Protein AF-0000000084683584 (afdb_homodimer)

Nearest PDB structures (foldseek):
  3mcw-assembly1_B  TM=9.291E-01  e=3.005E-17  Chromobacterium violaceum ATCC 12472
  8cib-assembly1_F  TM=8.765E-01  e=6.000E-17  Pseudomonas aeruginosa
  3oqp-assembly1_B  TM=8.857E-01  e=1.108E-14  Paraburkholderia xenovorans LB400
  3hb7-assembly4_H  TM=8.357E-01  e=2.471E-12  Alkaliphilus metalliredigens QYMF
  3hb7-assembly1_E  TM=8.193E-01  e=1.267E-11  Alkaliphilus metalliredigens QYMF

Foldseek 3Di:
DAEEEEAEAQWQLLVVDPLLVQKPDVVLQVQVQLVVVLCVVVVHAYEYEHEADDPPPGSRHVVVPGRGHDPSDDDDPPHHYWYDHALEPVPRTCVVVVCVVVVHQEYEYAYPALQTSRLVNLQVSQVVRHAYEYALQSHMYGWAADPPDDPPDDSVRLVVDPRTHGRVNSSVVSCVVCPPNRYPYHHSVRSVVVSVVVD/DAEEEEAEAQWQLLVVDPLLVQKPDVVLQVQVQLVVVLCVVVVHAYEYEHEADDPPPGSRHVVVPGRGHDPSDDDDPVHHYWYDHALEPVPRTCVVVVCVVRVHQEYEYAYPAQQTSRLVNLQVSQVVRHAYEYALSSHMYGWDADPPDDPPDDSVRLVVDPRTHGRVNSSVVSCV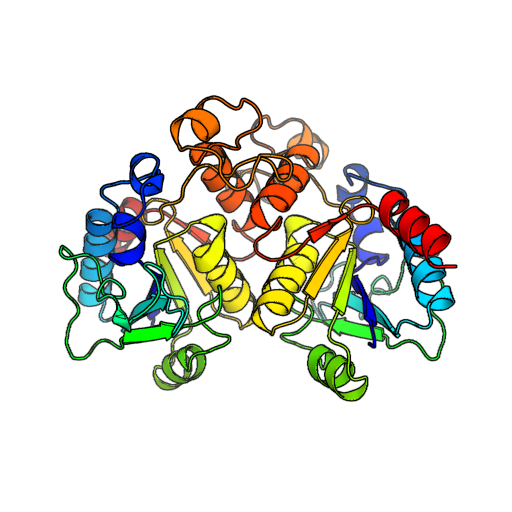VCPPNRYPYHHSVRSVVVSVVVD

pLDDT: mean 97.67, std 3.41, range [66.69, 99.0]

Organism: Streptomyces collinus (strain DSM 40733 / Tue 365) (NCBI:txid1214242)

Radius of gyration: 21.22 Å; Cα contacts (8 Å, |Δi|>4): 792; chains: 2; bounding box: 49×58×49 Å

Sequence (398 aa):
MTRALIVIDVQESFRARPLWETISDPKIADQVDRLVRLARRAGDLVVWVLHSEPGSGDVFDPALGHVRLMDELRRHDTEPLIHKTSHNAFTTTNLQQLLTEHGVRELTVCGIRTEQCVETTTRVASDLGYRVAFVVDATATNPIPHRDAPADQSVAELLADPRTLSAEEIIRRTEYALAGRFATITTVGQLEAAAELQAMTRALIVIDVQESFRARPLWETISDPKIADQVDRLVRLARRAGDLVVWVLHSEPGSGDVFDPALGHVRLMDELRRHDTEPLIHKTSHNAFTTTNLQQLLTEHGVRELTVCGIRTEQCVETTTRVASDLGYRVAFVVDATATNPIPHRDAPADQSVAELLADPRTLSAEEIIRRTEYALAGRFATITTVGQLEAAAELQA

Solvent-accessible surface area (backbone atoms only — not comparable to full-atom values): 21066 Å² total; per-residue (Å²): 135,40,37,31,40,40,41,31,36,57,31,35,29,56,68,74,37,82,63,42,82,54,38,68,40,89,58,39,60,58,42,42,47,53,50,49,52,53,34,55,74,72,68,32,46,50,38,39,37,38,56,41,38,78,86,65,80,46,54,36,7,54,91,71,70,26,56,41,66,32,85,86,56,81,82,56,90,88,40,54,75,46,65,22,70,41,57,30,59,51,83,58,44,62,48,60,58,54,37,56,76,62,55,44,50,36,37,38,40,29,22,37,32,40,72,47,28,38,39,44,29,43,45,51,40,28,57,74,66,33,48,34,36,35,27,62,73,25,31,27,34,50,55,44,65,40,85,83,52,68,91,80,59,47,69,69,53,44,75,66,37,87,67,36,42,48,32,67,58,47,53,52,50,43,49,58,65,28,41,86,71,34,21,45,74,45,35,63,67,57,52,52,53,53,52,57,68,72,96,136,41,37,30,39,40,40,30,36,58,32,35,29,56,68,72,38,82,63,42,81,54,38,67,40,90,59,40,59,58,42,43,48,54,49,49,52,54,34,54,74,71,67,33,48,52,36,40,37,38,57,40,38,80,86,64,81,46,54,37,7,53,90,72,70,25,56,41,67,32,85,86,55,80,81,54,90,87,40,54,74,45,66,22,70,40,58,29,59,52,83,58,43,62,46,60,59,55,38,56,77,61,56,44,50,36,37,36,41,30,22,37,32,42,73,48,28,37,39,43,29,43,46,52,40,27,56,74,66,35,48,34,37,36,28,61,73,26,31,27,34,51,57,44,62,40,86,86,50,68,92,79,58,47,69,68,53,45,73,65,37,86,66,36,44,48,32,67,58,49,52,54,50,44,49,59,66,29,41,87,72,35,23,45,72,47,35,63,68,58,53,54,53,53,51,57,68,74,98

Secondary structure (DSSP, 8-state):
-EEEEEEE--BHHHHTSGGGGG-S-TTHHHHHHHHHHHHHHHT-EEEEEEE--TT--STT-GGGT--SB-TT----TTS-EEEESSSSSSTTSSHHHHHHHTTEEEEEEEEE-IIIIIHHHHHHHHHTT-EEEEEEEEEE---B--TTS-TT--HHHHHH-TTPBPHHHHHHHHHHHHBTTTBEEE-HHHHHHHHHHH-/-EEEEEEE--BHHHHTSGGGGG-S-TTHHHHHHHHHHHHHHHT-EEEEEEE--TT--STT-GGGT--SB-TT----TTS-EEEESSSSSSTTSSHHHHHHHTTEEEEEEEEE-IIIIIHHHHHHHHHTT-EEEEEEEEEE---B--TTS-TT--HHHHHH-TTPBPHHHHHHHHHHHHBTTTBEEE-HHHHHHHHHHH-

InterPro domains:
  IPR000868 Isochorismatase-like domain [PF00857] (4-143)
  IPR036380 Isochorismatase-like superfamily [G3DSA:3.40.50.850] (1-198)
  IPR036380 Isochorismatase-like superfamily [SSF52499] (2-193)
  IPR050272 Isochorismatase-like hydrolase [PTHR43540] (2-195)

Structure (mmCIF, N/CA/C/O backbone):
data_AF-0000000084683584-model_v1
#
loop_
_entity.id
_entity.type
_entity.pdbx_description
1 polymer 'Isochorismatase hydrolase'
#
loop_
_atom_site.group_PDB
_atom_site.id
_atom_site.type_symbol
_atom_site.label_atom_id
_atom_site.label_alt_id
_atom_site.label_comp_id
_atom_site.label_asym_id
_atom_site.label_entity_id
_atom_site.label_seq_id
_atom_site.pdbx_PDB_ins_code
_atom_site.Cartn_x
_atom_site.Cartn_y
_atom_site.Cartn_z
_atom_site.occupancy
_atom_site.B_iso_or_equiv
_atom_site.auth_seq_id
_atom_site.auth_comp_id
_atom_site.auth_asym_id
_atom_site.auth_atom_id
_atom_site.pdbx_PDB_model_num
ATOM 1 N N . MET A 1 1 ? 18.875 19.516 -7.234 1 66.75 1 MET A N 1
ATOM 2 C CA . MET A 1 1 ? 17.75 18.594 -7.391 1 66.75 1 MET A CA 1
ATOM 3 C C . MET A 1 1 ? 16.531 19.078 -6.613 1 66.75 1 MET A C 1
ATOM 5 O O . MET A 1 1 ? 16.656 19.547 -5.48 1 66.75 1 MET A O 1
ATOM 9 N N . THR A 1 2 ? 15.312 19.156 -7.359 1 90.5 2 THR A N 1
ATOM 10 C CA . THR A 1 2 ? 14.133 19.734 -6.727 1 90.5 2 THR A CA 1
ATOM 11 C C . THR A 1 2 ? 13.367 18.688 -5.938 1 90.5 2 THR A C 1
ATOM 13 O O . THR A 1 2 ? 13.258 17.531 -6.379 1 90.5 2 THR A O 1
ATOM 16 N N . ARG A 1 3 ? 13.117 18.969 -4.707 1 97.5 3 ARG A N 1
ATOM 17 C CA . ARG A 1 3 ? 12.367 18.094 -3.803 1 97.5 3 ARG A CA 1
ATOM 18 C C . ARG A 1 3 ? 10.984 18.672 -3.512 1 97.5 3 ARG A C 1
ATOM 20 O O . ARG A 1 3 ? 10.719 19.844 -3.799 1 97.5 3 ARG A O 1
ATOM 27 N N . ALA A 1 4 ? 10.102 17.781 -3.098 1 98.81 4 ALA A N 1
ATOM 28 C CA . ALA A 1 4 ? 8.773 18.219 -2.674 1 98.81 4 ALA A CA 1
ATOM 29 C C . ALA A 1 4 ? 8.352 17.531 -1.376 1 98.81 4 ALA A C 1
ATOM 31 O O . ALA A 1 4 ? 8.672 16.359 -1.154 1 98.81 4 ALA A O 1
ATOM 32 N N . LEU A 1 5 ? 7.754 18.281 -0.531 1 98.88 5 LEU A N 1
ATOM 33 C CA . LEU A 1 5 ? 7.012 17.75 0.61 1 98.88 5 LEU A CA 1
ATOM 34 C C . LEU A 1 5 ? 5.539 17.562 0.262 1 98.88 5 LEU A C 1
ATOM 36 O O . LEU A 1 5 ? 4.879 18.516 -0.18 1 98.88 5 LEU A O 1
ATOM 40 N N . ILE A 1 6 ? 5.043 16.375 0.362 1 98.94 6 ILE A N 1
ATOM 41 C CA . ILE A 1 6 ? 3.625 16.094 0.175 1 98.94 6 ILE A CA 1
ATOM 42 C C . ILE A 1 6 ? 2.951 15.914 1.533 1 98.94 6 ILE A C 1
ATOM 44 O O . ILE A 1 6 ? 3.273 14.984 2.275 1 98.94 6 ILE A O 1
ATOM 48 N N . VAL A 1 7 ? 2.059 16.781 1.904 1 99 7 VAL A N 1
ATOM 49 C CA . VAL A 1 7 ? 1.269 16.719 3.129 1 99 7 VAL A CA 1
ATOM 50 C C . VAL A 1 7 ? -0.112 16.141 2.82 1 99 7 VAL A C 1
ATOM 52 O O . VAL A 1 7 ? -0.953 16.812 2.223 1 99 7 VAL A O 1
ATOM 55 N N . ILE A 1 8 ? -0.356 14.945 3.342 1 98.94 8 ILE A N 1
ATOM 56 C CA . ILE A 1 8 ? -1.527 14.195 2.906 1 98.94 8 ILE A CA 1
ATOM 57 C C . ILE A 1 8 ? -2.596 14.227 3.996 1 98.94 8 ILE A C 1
ATOM 59 O O . ILE A 1 8 ? -2.398 13.672 5.082 1 98.94 8 ILE A O 1
ATOM 63 N N . ASP A 1 9 ? -3.693 14.836 3.783 1 98.88 9 ASP A N 1
ATOM 64 C CA . ASP A 1 9 ? -4.984 14.688 4.449 1 98.88 9 ASP A CA 1
ATOM 65 C C . ASP A 1 9 ? -4.91 15.164 5.898 1 98.88 9 ASP A C 1
ATOM 67 O O . ASP A 1 9 ? -5.602 14.633 6.77 1 98.88 9 ASP A O 1
ATOM 71 N N . VAL A 1 10 ? -3.969 16.047 6.25 1 98.94 10 VAL A N 1
ATOM 72 C CA . VAL A 1 10 ? -4.012 16.641 7.586 1 98.94 10 VAL A CA 1
ATOM 73 C C . VAL A 1 10 ? -5.113 17.703 7.645 1 98.94 10 VAL A C 1
ATOM 75 O O . VAL A 1 10 ? -4.836 18.891 7.59 1 98.94 10 VAL A O 1
ATOM 78 N N . GLN A 1 11 ? -6.328 17.234 7.762 1 98.94 11 GLN A N 1
ATOM 79 C CA . GLN A 1 11 ? -7.504 18.062 7.531 1 98.94 11 GLN A CA 1
ATOM 80 C C . GLN A 1 11 ? -8.508 17.922 8.672 1 98.94 11 GLN A C 1
ATOM 82 O O . GLN A 1 11 ? -8.477 16.938 9.414 1 98.94 11 GLN A O 1
ATOM 87 N N . GLU A 1 12 ? -9.469 18.781 8.75 1 98.88 12 GLU A N 1
ATOM 88 C CA . GLU A 1 12 ? -10.422 18.891 9.852 1 98.88 12 GLU A CA 1
ATOM 89 C C . GLU A 1 12 ? -11.445 17.766 9.805 1 98.88 12 GLU A C 1
ATOM 91 O O . GLU A 1 12 ? -12.055 17.422 10.82 1 98.88 12 GLU A O 1
ATOM 96 N N . SER A 1 13 ? -11.68 17.109 8.633 1 98.88 13 SER A N 1
ATOM 97 C CA . SER A 1 13 ? -12.609 16 8.5 1 98.88 13 SER A CA 1
ATOM 98 C C . SER A 1 13 ? -12.328 14.914 9.539 1 98.88 13 SER A C 1
ATOM 100 O O . SER A 1 13 ? -13.258 14.383 10.148 1 98.88 13 SER A O 1
ATOM 102 N N . PHE A 1 14 ? -11.039 14.602 9.766 1 98.69 14 PHE A N 1
ATOM 103 C CA . PHE A 1 14 ? -10.664 13.547 10.711 1 98.69 14 PHE A CA 1
ATOM 104 C C . PHE A 1 14 ? -11 13.961 12.141 1 98.69 14 PHE A C 1
ATOM 106 O O . PHE A 1 14 ? -11.523 13.156 12.914 1 98.69 14 PHE A O 1
ATOM 113 N N . ARG A 1 15 ? -10.734 15.219 12.492 1 98.12 15 ARG A N 1
ATOM 114 C CA . ARG A 1 15 ? -10.977 15.711 13.844 1 98.12 15 ARG A CA 1
ATOM 115 C C . ARG A 1 15 ? -12.469 15.734 14.156 1 98.12 15 ARG A C 1
ATOM 117 O O . ARG A 1 15 ? -12.859 15.633 15.32 1 98.12 15 ARG A O 1
ATOM 124 N N . ALA A 1 16 ? -13.25 15.812 13.133 1 98.25 16 ALA A N 1
ATOM 125 C CA . ALA A 1 16 ? -14.703 15.898 13.312 1 98.25 16 ALA A CA 1
ATOM 126 C C . ALA A 1 16 ? -15.297 14.531 13.648 1 98.25 16 ALA A C 1
ATOM 128 O O . ALA A 1 16 ? -16.469 14.43 14.023 1 98.25 16 ALA A O 1
ATOM 129 N N . ARG A 1 17 ? -14.523 13.453 13.562 1 97.25 17 ARG A N 1
ATOM 130 C CA . ARG A 1 17 ? -15.016 12.102 13.812 1 97.25 17 ARG A CA 1
ATOM 131 C C . ARG A 1 17 ? -14.766 11.688 15.258 1 97.25 17 ARG A C 1
ATOM 133 O O . ARG A 1 17 ? -13.719 12 15.828 1 97.25 17 ARG A O 1
ATOM 140 N N . PRO A 1 18 ? -15.688 10.875 15.812 1 96.88 18 PRO A N 1
ATOM 141 C CA . PRO A 1 18 ? -15.461 10.344 17.156 1 96.88 18 PRO A CA 1
ATOM 142 C C . PRO A 1 18 ? -14.172 9.531 17.266 1 96.88 18 PRO A C 1
ATOM 144 O O . PRO A 1 18 ? -13.523 9.539 18.312 1 96.88 18 PRO A O 1
ATOM 147 N N . LEU A 1 19 ? -13.797 8.953 16.203 1 97.62 19 LEU A N 1
ATOM 148 C CA . LEU A 1 19 ? -12.625 8.086 16.188 1 97.62 19 LEU A CA 1
ATOM 149 C C . LEU A 1 19 ? -11.359 8.883 16.5 1 97.62 19 LEU A C 1
ATOM 151 O O . LEU A 1 19 ? -10.328 8.297 16.844 1 97.62 19 LEU A O 1
ATOM 155 N N . TRP A 1 20 ? -11.359 10.195 16.359 1 98.38 20 TRP A N 1
ATOM 156 C CA . TRP A 1 20 ? -10.195 11.055 16.562 1 98.38 20 TRP A CA 1
ATOM 157 C C . TRP A 1 20 ? -9.633 10.875 17.969 1 98.38 20 TRP A C 1
ATOM 159 O O . TRP A 1 20 ? -8.422 10.992 18.172 1 98.38 20 TRP A O 1
ATOM 169 N N . GLU A 1 21 ? -10.453 10.516 18.875 1 98 21 GLU A N 1
ATOM 170 C CA . GLU A 1 21 ? -10 10.352 20.25 1 98 21 GLU A CA 1
ATOM 171 C C . GLU A 1 21 ? -8.953 9.242 20.359 1 98 21 GLU A C 1
ATOM 173 O O . GLU A 1 21 ? -8.203 9.18 21.328 1 98 21 GLU A O 1
ATOM 178 N N . THR A 1 22 ? -8.883 8.383 19.344 1 98.56 22 THR A N 1
ATOM 179 C CA . THR A 1 22 ? -7.973 7.246 19.375 1 98.56 22 THR A CA 1
ATOM 180 C C . THR A 1 22 ? -6.762 7.492 18.484 1 98.56 22 THR A C 1
ATOM 182 O O . THR A 1 22 ? -5.934 6.598 18.281 1 98.56 22 THR A O 1
ATOM 185 N N . ILE A 1 23 ? -6.641 8.703 17.922 1 98.81 23 ILE A N 1
ATOM 186 C CA . ILE A 1 23 ? -5.59 8.992 16.953 1 98.81 23 ILE A CA 1
ATOM 187 C C . ILE A 1 23 ? -4.223 8.812 17.609 1 98.81 23 ILE A C 1
ATOM 189 O O . ILE A 1 23 ? -4.027 9.188 18.766 1 98.81 23 ILE A O 1
ATOM 193 N N . SER A 1 24 ? -3.299 8.258 16.875 1 98.88 24 SER A N 1
ATOM 194 C CA . SER A 1 24 ? -1.986 7.906 17.422 1 98.88 24 SER A CA 1
ATOM 195 C C . SER A 1 24 ? -1.197 9.156 17.797 1 98.88 24 SER A C 1
ATOM 197 O O . SER A 1 24 ? -0.309 9.094 18.656 1 98.88 24 SER A O 1
ATOM 199 N N . ASP A 1 25 ? -1.455 10.297 17.094 1 98.69 25 ASP A N 1
ATOM 200 C CA . ASP A 1 25 ? -0.761 11.555 17.359 1 98.69 25 ASP A CA 1
ATOM 201 C C . ASP A 1 25 ? -1.71 12.742 17.234 1 98.69 25 ASP A C 1
ATOM 203 O O . ASP A 1 25 ? -1.833 13.336 16.156 1 98.69 25 ASP A O 1
ATOM 207 N N . PRO A 1 26 ? -2.309 13.156 18.359 1 98.19 26 PRO A N 1
ATOM 208 C CA . PRO A 1 26 ? -3.225 14.305 18.312 1 98.19 26 PRO A CA 1
ATOM 209 C C . PRO A 1 26 ? -2.525 15.609 17.938 1 98.19 26 PRO A C 1
ATOM 211 O O . PRO A 1 26 ? -3.188 16.594 17.594 1 98.19 26 PRO A O 1
ATOM 214 N N . LYS A 1 27 ? -1.194 15.648 17.984 1 98.06 27 LYS A N 1
ATOM 215 C CA . LYS A 1 27 ? -0.432 16.844 17.641 1 98.06 27 LYS A CA 1
ATOM 216 C C . LYS A 1 27 ? 0.201 16.719 16.266 1 98.06 27 LYS A C 1
ATOM 218 O O . LYS A 1 27 ? 1.261 17.297 16 1 98.06 27 LYS A O 1
ATOM 223 N N . ILE A 1 28 ? -0.382 15.977 15.43 1 98.81 28 ILE A N 1
ATOM 224 C CA . ILE A 1 28 ? 0.138 15.719 14.086 1 98.81 28 ILE A CA 1
ATOM 225 C C . ILE A 1 28 ? 0.361 17.047 13.359 1 98.81 28 ILE A C 1
ATOM 227 O O . ILE A 1 28 ? 1.314 17.188 12.586 1 98.81 28 ILE A O 1
ATOM 231 N N . ALA A 1 29 ? -0.477 18.047 13.547 1 98.81 29 ALA A N 1
ATOM 232 C CA . ALA A 1 29 ? -0.339 19.344 12.883 1 98.81 29 ALA A CA 1
ATOM 233 C C . ALA A 1 29 ? 0.98 20.016 13.258 1 98.81 29 ALA A C 1
ATOM 235 O O . ALA A 1 29 ? 1.601 20.688 12.43 1 98.81 29 ALA A O 1
ATOM 236 N N . ASP A 1 30 ? 1.409 19.797 14.508 1 98.62 30 ASP A N 1
ATOM 23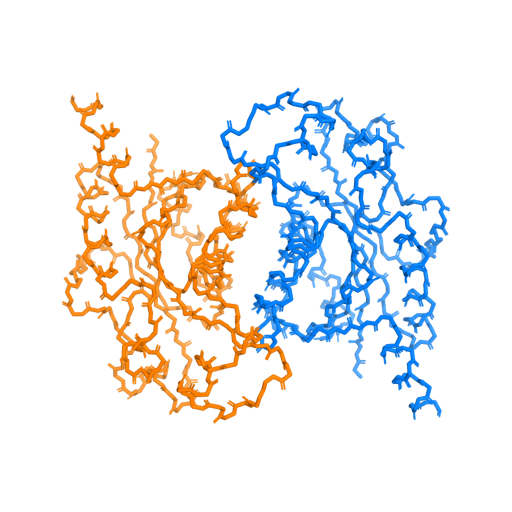7 C CA . ASP A 1 30 ? 2.678 20.375 14.953 1 98.62 30 ASP A CA 1
ATOM 238 C C . ASP A 1 30 ? 3.854 19.75 14.203 1 98.62 30 ASP A C 1
ATOM 240 O O . ASP A 1 30 ? 4.77 20.453 13.773 1 98.62 30 ASP A O 1
ATOM 244 N N . GLN A 1 31 ? 3.842 18.453 14.102 1 98.75 31 GLN A N 1
ATOM 245 C CA . GLN A 1 31 ? 4.898 17.75 13.383 1 98.75 31 GLN A CA 1
ATOM 246 C C . GLN A 1 31 ? 4.941 18.172 11.922 1 98.75 31 GLN A C 1
ATOM 248 O O . GLN A 1 31 ? 6.02 18.422 11.367 1 98.75 31 GLN A O 1
ATOM 253 N N . VAL A 1 32 ? 3.787 18.281 11.336 1 98.88 32 VAL A N 1
ATOM 254 C CA . VAL A 1 32 ? 3.691 18.688 9.93 1 98.88 32 VAL A CA 1
ATOM 255 C C . VAL A 1 32 ? 4.203 20.109 9.758 1 98.88 32 VAL A C 1
ATOM 257 O O . VAL A 1 32 ? 4.918 20.406 8.805 1 98.88 32 VAL A O 1
ATOM 260 N N . ASP A 1 33 ? 3.816 20.953 10.688 1 98.75 33 ASP A N 1
ATOM 261 C CA . ASP A 1 33 ? 4.273 22.328 10.617 1 98.75 33 ASP A CA 1
ATOM 262 C C . ASP A 1 33 ? 5.797 22.406 10.656 1 98.75 33 ASP A C 1
ATOM 264 O O . ASP A 1 33 ? 6.398 23.219 9.945 1 98.75 33 ASP A O 1
ATOM 268 N N . ARG A 1 34 ? 6.441 21.609 11.5 1 98.62 34 ARG A N 1
ATOM 269 C CA . ARG A 1 34 ? 7.898 21.547 11.562 1 98.62 34 ARG A CA 1
ATOM 270 C C . ARG A 1 34 ? 8.484 21.125 10.219 1 98.62 34 ARG A C 1
ATOM 272 O O . ARG A 1 34 ? 9.469 21.703 9.75 1 98.62 34 ARG A O 1
ATOM 279 N N . LEU A 1 35 ? 7.895 20.156 9.547 1 98.69 35 LEU A N 1
ATOM 280 C CA . LEU A 1 35 ? 8.352 19.672 8.242 1 98.69 35 LEU A CA 1
ATOM 281 C C . LEU A 1 35 ? 8.188 20.75 7.18 1 98.69 35 LEU A C 1
ATOM 283 O O . LEU A 1 35 ? 9.055 20.922 6.32 1 98.69 35 LEU A O 1
ATOM 287 N N . VAL A 1 36 ? 7.047 21.422 7.254 1 98.69 36 VAL A N 1
ATOM 288 C CA . VAL A 1 36 ? 6.75 22.469 6.285 1 98.69 36 VAL A CA 1
ATOM 289 C C . VAL A 1 36 ? 7.785 23.594 6.398 1 98.69 36 VAL A C 1
ATOM 291 O O . VAL A 1 36 ? 8.297 24.078 5.391 1 98.69 36 VAL A O 1
ATOM 294 N N . ARG A 1 37 ? 8.086 23.969 7.621 1 98.19 37 ARG A N 1
ATOM 295 C CA . ARG A 1 37 ? 9.109 25 7.832 1 98.19 37 ARG A CA 1
ATOM 296 C C . ARG A 1 37 ? 10.453 24.547 7.258 1 98.19 37 ARG A C 1
ATOM 298 O O . ARG A 1 37 ? 11.141 25.344 6.609 1 98.19 37 ARG A O 1
ATOM 305 N N . LEU A 1 38 ? 10.805 23.328 7.527 1 98 38 LEU A N 1
ATOM 306 C CA . LEU A 1 38 ? 12.047 22.781 7.012 1 98 38 LEU A CA 1
ATOM 307 C C . LEU A 1 38 ? 12.062 22.797 5.484 1 98 38 LEU A C 1
ATOM 309 O O . LEU A 1 38 ? 13.062 23.188 4.875 1 98 38 LEU A O 1
ATOM 313 N N . ALA A 1 39 ? 11 22.375 4.84 1 98.06 39 ALA A N 1
ATOM 314 C CA . ALA A 1 39 ? 10.891 22.344 3.385 1 98.06 39 ALA A CA 1
ATOM 315 C C . ALA A 1 39 ? 11 23.734 2.785 1 98.06 39 ALA A C 1
ATOM 317 O O . ALA A 1 39 ? 11.711 23.938 1.801 1 98.06 39 ALA A O 1
ATOM 318 N N . ARG A 1 40 ? 10.312 24.656 3.361 1 97.56 40 ARG A N 1
ATOM 319 C CA . ARG A 1 40 ? 10.328 26.047 2.877 1 97.56 40 ARG A CA 1
ATOM 320 C C . ARG A 1 40 ? 11.719 26.641 2.98 1 97.56 40 ARG A C 1
ATOM 322 O O . ARG A 1 40 ? 12.18 27.328 2.061 1 97.56 40 ARG A O 1
ATOM 329 N N . ARG A 1 41 ? 12.375 26.344 4.082 1 96.38 41 ARG A N 1
ATOM 330 C CA . ARG A 1 41 ? 13.742 26.844 4.262 1 96.38 41 ARG A CA 1
ATOM 331 C C . ARG A 1 41 ? 14.664 26.297 3.178 1 96.38 41 ARG A C 1
ATOM 333 O O . ARG A 1 41 ? 15.586 26.984 2.732 1 96.38 41 ARG A O 1
ATOM 340 N N . ALA A 1 42 ? 14.406 25.125 2.738 1 96.44 42 ALA A N 1
ATOM 341 C CA . ALA A 1 42 ? 15.25 24.453 1.742 1 96.44 42 ALA A CA 1
ATOM 342 C C . ALA A 1 42 ? 14.828 24.844 0.327 1 96.44 42 ALA A C 1
ATOM 344 O O . ALA A 1 42 ? 15.484 24.469 -0.646 1 96.44 42 ALA A O 1
ATOM 345 N N . GLY A 1 43 ? 13.719 25.547 0.191 1 96 43 GLY A N 1
ATOM 346 C CA . GLY A 1 43 ? 13.219 25.922 -1.123 1 96 43 GLY A CA 1
ATOM 347 C C . GLY A 1 43 ? 12.477 24.797 -1.82 1 96 43 GLY A C 1
ATOM 348 O O . GLY A 1 43 ? 12.312 24.812 -3.041 1 96 43 GLY A O 1
ATOM 349 N N . ASP A 1 44 ? 12.125 23.781 -1.067 1 97.62 44 ASP A N 1
ATOM 350 C CA . ASP A 1 44 ? 11.391 22.641 -1.62 1 97.62 44 ASP A CA 1
ATOM 351 C C . ASP A 1 44 ? 9.945 23.031 -1.938 1 97.62 44 ASP A C 1
ATOM 353 O O . ASP A 1 44 ? 9.383 23.922 -1.305 1 97.62 44 ASP A O 1
ATOM 357 N N . LEU A 1 45 ? 9.375 22.391 -2.926 1 98.25 45 LEU A N 1
ATOM 358 C CA . LEU A 1 45 ? 7.945 22.516 -3.199 1 98.25 45 LEU A CA 1
ATOM 359 C C . LEU A 1 45 ? 7.121 21.859 -2.088 1 98.25 45 LEU A C 1
ATOM 361 O O . LEU A 1 45 ? 7.426 20.75 -1.647 1 98.25 45 LEU A O 1
ATOM 365 N N . VAL A 1 46 ? 6.148 22.578 -1.562 1 98.75 46 VAL A N 1
ATOM 366 C CA . VAL A 1 46 ? 5.199 22.031 -0.603 1 98.75 46 VAL A CA 1
ATOM 367 C C . VAL A 1 46 ? 3.844 21.828 -1.274 1 98.75 46 VAL A C 1
ATOM 369 O O . VAL A 1 46 ? 3.246 22.781 -1.779 1 98.75 46 VAL A O 1
ATOM 372 N N . VAL A 1 47 ? 3.35 20.594 -1.331 1 98.94 47 VAL A N 1
ATOM 373 C CA . VAL A 1 47 ? 2.051 20.266 -1.908 1 98.94 47 VAL A CA 1
ATOM 374 C C . VAL A 1 47 ? 1.111 19.766 -0.814 1 98.94 47 VAL A C 1
ATOM 376 O O . VAL A 1 47 ? 1.443 18.828 -0.081 1 98.94 47 VAL A O 1
ATOM 379 N N . TRP A 1 48 ? -0.004 20.422 -0.744 1 98.94 48 TRP A N 1
ATOM 380 C CA . TRP A 1 48 ? -1.044 20.031 0.203 1 98.94 48 TRP A CA 1
ATOM 381 C C . TRP A 1 48 ? -2.113 19.172 -0.48 1 98.94 48 TRP A C 1
ATOM 383 O O . TRP A 1 48 ? -2.598 19.531 -1.559 1 98.94 48 TRP A O 1
ATOM 393 N N . VAL A 1 49 ? -2.451 18.047 0.123 1 98.94 49 VAL A N 1
ATOM 394 C CA . VAL A 1 49 ? -3.471 17.156 -0.422 1 98.94 49 VAL A CA 1
ATOM 395 C C . VAL A 1 49 ? -4.617 17.016 0.577 1 98.94 49 VAL A C 1
ATOM 397 O O . VAL A 1 49 ? -4.387 16.797 1.77 1 98.94 49 VAL A O 1
ATOM 400 N N . LEU A 1 50 ? -5.816 17.156 0.126 1 98.94 50 LEU A N 1
ATOM 401 C CA . LEU A 1 50 ? -7.012 16.891 0.917 1 98.94 50 LEU A CA 1
ATOM 402 C C . LEU A 1 50 ? -7.852 15.781 0.282 1 98.94 50 LEU A C 1
ATOM 404 O O . LEU A 1 50 ? -7.973 15.711 -0.943 1 98.94 50 LEU A O 1
ATOM 408 N N . HIS A 1 51 ? -8.367 14.891 1.103 1 98.94 51 HIS A N 1
ATOM 409 C CA . HIS A 1 51 ? -9.344 13.898 0.674 1 98.94 51 HIS A CA 1
ATOM 410 C C . HIS A 1 51 ? -10.75 14.477 0.643 1 98.94 51 HIS A C 1
ATOM 412 O O . HIS A 1 51 ? -11.164 15.164 1.581 1 98.94 51 HIS A O 1
ATOM 418 N N . SER A 1 52 ? -11.453 14.266 -0.404 1 98.88 52 SER A N 1
ATOM 419 C CA . SER A 1 52 ? -12.805 14.773 -0.581 1 98.88 52 SER A CA 1
ATOM 420 C C . SER A 1 52 ? -13.742 13.703 -1.124 1 98.88 52 SER A C 1
ATOM 422 O O . SER A 1 52 ? -13.359 12.93 -2.006 1 98.88 52 SER A O 1
ATOM 424 N N . GLU A 1 53 ? -14.914 13.562 -0.548 1 98.56 53 GLU A N 1
ATOM 425 C CA . GLU A 1 53 ? -15.977 12.68 -1.02 1 98.56 53 GLU A CA 1
ATOM 426 C C . GLU A 1 53 ? -17.25 13.453 -1.311 1 98.56 53 GLU A C 1
ATOM 428 O O . GLU A 1 53 ? -18.219 13.383 -0.544 1 98.56 53 GLU A O 1
ATOM 433 N N . PRO A 1 54 ? -17.312 14.102 -2.449 1 98.38 54 PRO A N 1
ATOM 434 C CA . PRO A 1 54 ? -18.484 14.922 -2.764 1 98.38 54 PRO A CA 1
ATOM 435 C C . PRO A 1 54 ? -19.781 14.125 -2.779 1 98.38 54 PRO A C 1
ATOM 437 O O . PRO A 1 54 ? -19.844 13.039 -3.355 1 98.38 54 PRO A O 1
ATOM 440 N N . GLY A 1 55 ? -20.828 14.617 -2.109 1 98.38 55 GLY A N 1
ATOM 441 C CA . GLY A 1 55 ? -22.156 14.016 -2.125 1 98.38 55 GLY A CA 1
ATOM 442 C C . GLY A 1 55 ? -22.328 12.906 -1.107 1 98.38 55 GLY A C 1
ATOM 443 O O . GLY A 1 55 ? -23.391 12.297 -1.006 1 98.38 55 GLY A O 1
ATOM 444 N N . SER A 1 56 ? -21.297 12.688 -0.302 1 97.94 56 SER A N 1
ATOM 445 C CA . SER A 1 56 ? -21.344 11.555 0.62 1 97.94 56 SER A CA 1
ATOM 446 C C . SER A 1 56 ? -22.203 11.867 1.837 1 97.94 56 SER A C 1
ATOM 448 O O . SER A 1 56 ? -22.703 10.961 2.5 1 97.94 56 SER A O 1
ATOM 450 N N . GLY A 1 57 ? -22.344 13.125 2.154 1 98.19 57 GLY A N 1
ATOM 451 C CA . GLY A 1 57 ? -23.109 13.531 3.326 1 98.19 57 GLY A CA 1
ATOM 452 C C . GLY A 1 57 ? -22.359 13.312 4.629 1 98.19 57 GLY A C 1
ATOM 453 O O . GLY A 1 57 ? -22.922 13.477 5.711 1 98.19 57 GLY A O 1
ATOM 454 N N . ASP A 1 58 ? -21.125 12.914 4.551 1 97.81 58 ASP A N 1
ATOM 455 C CA . ASP A 1 58 ? -20.328 12.734 5.762 1 97.81 58 ASP A CA 1
ATOM 456 C C . ASP A 1 58 ? -19.266 13.82 5.883 1 97.81 58 ASP A C 1
ATOM 458 O O . ASP A 1 58 ? -19.297 14.82 5.164 1 97.81 58 ASP A O 1
ATOM 462 N N . VAL A 1 59 ? -18.344 13.719 6.824 1 98.44 59 VAL A N 1
ATOM 463 C CA . VAL A 1 59 ? -17.391 14.773 7.195 1 98.44 59 VAL A CA 1
ATOM 464 C C . VAL A 1 59 ? -16.359 14.953 6.094 1 98.44 59 VAL A C 1
ATOM 466 O O . VAL A 1 59 ? -15.562 15.891 6.129 1 98.44 59 VAL A O 1
ATOM 469 N N . PHE A 1 60 ? -16.328 14.094 5.086 1 98.69 60 PHE A N 1
ATOM 470 C CA . PHE A 1 60 ? -15.438 14.258 3.947 1 98.69 60 PHE A CA 1
ATOM 471 C C . PHE A 1 60 ? -16.172 14.875 2.764 1 98.69 60 PHE A C 1
ATOM 473 O O . PHE A 1 60 ? -15.594 15.016 1.681 1 98.69 60 PHE A O 1
ATOM 480 N N . ASP A 1 61 ? -17.422 15.172 2.895 1 98.81 61 ASP A N 1
ATOM 481 C CA . ASP A 1 61 ? -18.172 15.969 1.935 1 98.81 61 ASP A CA 1
ATOM 482 C C . ASP A 1 61 ? -17.828 17.453 2.051 1 98.81 61 ASP A C 1
ATOM 484 O O . ASP A 1 61 ? -18.031 18.062 3.102 1 98.81 61 ASP A O 1
ATOM 488 N N . PRO A 1 62 ? -17.312 17.969 0.969 1 98.44 62 PRO A N 1
ATOM 489 C CA . PRO A 1 62 ? -16.922 19.375 1.043 1 98.44 62 PRO A CA 1
ATOM 490 C C . PRO A 1 62 ? -18.094 20.297 1.385 1 98.44 62 PRO A C 1
ATOM 492 O O . PRO A 1 62 ? -17.891 21.375 1.956 1 98.44 62 PRO A O 1
ATOM 495 N N . ALA A 1 63 ? -19.234 19.906 1.11 1 98.25 63 ALA A N 1
ATOM 496 C CA . ALA A 1 63 ? -20.422 20.703 1.371 1 98.25 63 ALA A CA 1
ATOM 497 C C . ALA A 1 63 ? -20.594 20.953 2.867 1 98.25 63 ALA A C 1
ATOM 499 O O . ALA A 1 63 ? -21.266 21.922 3.268 1 98.25 63 ALA A O 1
ATOM 500 N N . LEU A 1 64 ? -19.969 20.141 3.729 1 98.25 64 LEU A N 1
ATOM 501 C CA . LEU A 1 64 ? -20.188 20.219 5.168 1 98.25 64 LEU A CA 1
ATOM 502 C C . LEU A 1 64 ? -19.109 21.062 5.828 1 98.25 64 LEU A C 1
ATOM 504 O O . LEU A 1 64 ? -19.172 21.344 7.031 1 98.25 64 LEU A O 1
ATOM 508 N N . GLY A 1 65 ? -18.078 21.438 5.133 1 98.19 65 GLY A N 1
ATOM 509 C CA . GLY A 1 65 ? -17.188 22.484 5.586 1 98.19 65 GLY A CA 1
ATOM 510 C C . GLY A 1 65 ? -15.969 21.953 6.328 1 98.19 65 GLY A C 1
ATOM 511 O O . GLY A 1 65 ? -15.148 22.734 6.82 1 98.19 65 GLY A O 1
ATOM 512 N N . HIS A 1 66 ? -15.789 20.594 6.375 1 98.69 66 HIS A N 1
ATOM 513 C CA . HIS A 1 66 ? -14.688 20.016 7.133 1 98.69 66 HIS A CA 1
ATOM 514 C C . HIS A 1 66 ? -13.5 19.703 6.234 1 98.69 66 HIS A C 1
ATOM 516 O O . HIS A 1 66 ? -12.406 19.422 6.723 1 98.69 66 HIS A O 1
ATOM 522 N N . VAL A 1 67 ? -13.727 19.703 4.906 1 98.81 67 VAL A N 1
ATOM 523 C CA . VAL A 1 67 ? -12.641 19.406 3.969 1 98.81 67 VAL A CA 1
ATOM 524 C C . VAL A 1 67 ? -11.742 20.641 3.826 1 98.81 67 VAL A C 1
ATOM 526 O O . VAL A 1 67 ? -11.789 21.344 2.812 1 98.81 67 VAL A O 1
ATOM 529 N N . ARG A 1 68 ? -10.891 20.859 4.773 1 98.75 68 ARG A N 1
ATOM 530 C CA . ARG A 1 68 ? -9.914 21.953 4.883 1 98.75 68 ARG A CA 1
ATOM 531 C C . ARG A 1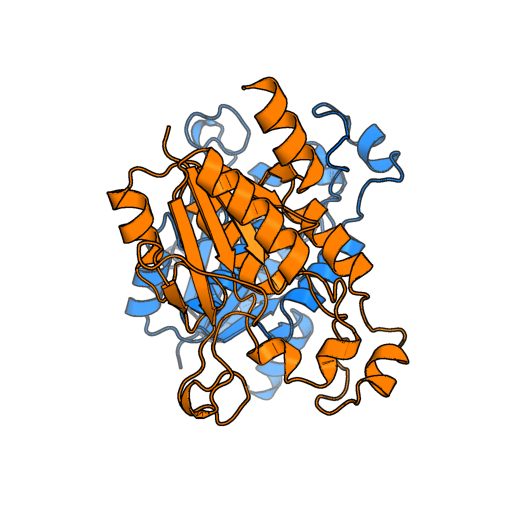 68 ? -8.75 21.547 5.785 1 98.75 68 ARG A C 1
ATOM 533 O O . ARG A 1 68 ? -8.883 20.656 6.621 1 98.75 68 ARG A O 1
ATOM 540 N N . LEU A 1 69 ? -7.602 22.172 5.602 1 98.81 69 LEU A N 1
ATOM 541 C CA . LEU A 1 69 ? -6.445 21.891 6.449 1 98.81 69 LEU A CA 1
ATOM 542 C C . LEU A 1 69 ? -6.797 22.094 7.922 1 98.81 69 LEU A C 1
ATOM 544 O O . LEU A 1 69 ? -7.664 22.906 8.25 1 98.81 69 LEU A O 1
ATOM 548 N N . MET A 1 70 ? -6.129 21.359 8.828 1 98.81 70 MET A N 1
ATOM 549 C CA . MET A 1 70 ? -6.25 21.656 10.25 1 98.81 70 MET A CA 1
ATOM 550 C C . MET A 1 70 ? -5.883 23.109 10.539 1 98.81 70 MET A C 1
ATOM 552 O O . MET A 1 70 ? -4.953 23.656 9.93 1 98.81 70 MET A O 1
ATOM 556 N N . ASP A 1 71 ? -6.504 23.672 11.484 1 97.5 71 ASP A N 1
ATOM 557 C CA . ASP A 1 71 ? -6.488 25.109 11.727 1 97.5 71 ASP A CA 1
ATOM 558 C C . ASP A 1 71 ? -5.078 25.594 12.047 1 97.5 71 ASP A C 1
ATOM 560 O O . ASP A 1 71 ? -4.734 26.75 11.766 1 97.5 71 ASP A O 1
ATOM 564 N N . GLU A 1 72 ? -4.258 24.719 12.586 1 97.81 72 GLU A N 1
ATOM 565 C CA . GLU A 1 72 ? -2.902 25.094 13 1 97.81 72 GLU A CA 1
ATOM 566 C C . GLU A 1 72 ? -1.991 25.266 11.789 1 97.81 72 GLU A C 1
ATOM 568 O O . GLU A 1 72 ? -0.918 25.859 11.891 1 97.81 72 GLU A O 1
ATOM 573 N N . LEU A 1 73 ? -2.443 24.688 10.672 1 98.56 73 LEU A N 1
ATOM 574 C CA . LEU A 1 73 ? -1.576 24.672 9.5 1 98.56 73 LEU A CA 1
ATOM 575 C C . LEU A 1 73 ? -1.839 25.875 8.602 1 98.56 73 LEU A C 1
ATOM 577 O O . LEU A 1 73 ? -2.992 26.266 8.391 1 98.56 73 LEU A O 1
ATOM 581 N N . ARG A 1 74 ? -0.74 26.484 8.141 1 97.62 74 ARG A N 1
ATOM 582 C CA . ARG A 1 74 ? -0.839 27.656 7.277 1 97.62 74 ARG A CA 1
ATOM 583 C C . ARG A 1 74 ? -0.241 27.375 5.902 1 97.62 74 ARG A C 1
ATOM 585 O O . ARG A 1 74 ? 0.973 27.203 5.773 1 97.62 74 ARG A O 1
ATOM 592 N N . ARG A 1 75 ? -1.065 27.297 4.973 1 98.38 75 ARG A N 1
ATOM 593 C CA . ARG A 1 75 ? -0.627 27.141 3.588 1 98.38 75 ARG A CA 1
ATOM 594 C C . ARG A 1 75 ? -0.287 28.5 2.971 1 98.38 75 ARG A C 1
ATOM 596 O O . ARG A 1 75 ? -1.034 29.469 3.131 1 98.38 75 ARG A O 1
ATOM 603 N N . HIS A 1 76 ? 0.806 28.547 2.277 1 97.88 76 HIS A N 1
ATOM 604 C CA . HIS A 1 76 ? 1.088 29.719 1.461 1 97.88 76 HIS A CA 1
ATOM 605 C C . HIS A 1 7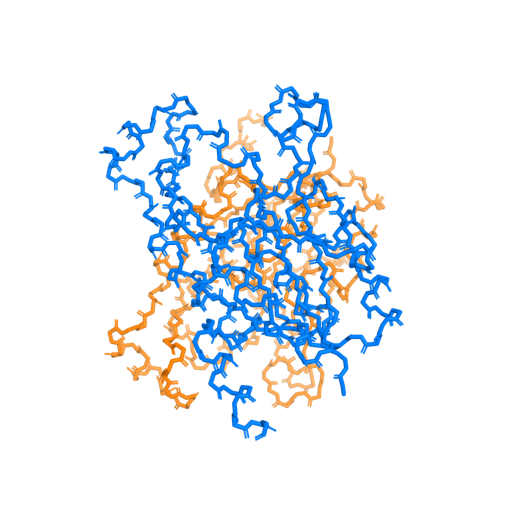6 ? 0.291 29.703 0.162 1 97.88 76 HIS A C 1
ATOM 607 O O . HIS A 1 76 ? 0.092 28.641 -0.428 1 97.88 76 HIS A O 1
ATOM 613 N N . ASP A 1 77 ? -0.064 30.859 -0.366 1 96.31 77 ASP A N 1
ATOM 614 C CA . ASP A 1 77 ? -0.892 30.984 -1.562 1 96.31 77 ASP A CA 1
ATOM 615 C C . ASP A 1 77 ? -0.214 30.344 -2.768 1 96.31 77 ASP A C 1
ATOM 617 O O . ASP A 1 77 ? -0.888 29.828 -3.668 1 96.31 77 ASP A O 1
ATOM 621 N N . THR A 1 78 ? 1.032 30.297 -2.756 1 96.06 78 THR A N 1
ATOM 622 C CA . THR A 1 78 ? 1.786 29.797 -3.896 1 96.06 78 THR A CA 1
ATOM 623 C C . THR A 1 78 ? 1.905 28.266 -3.832 1 96.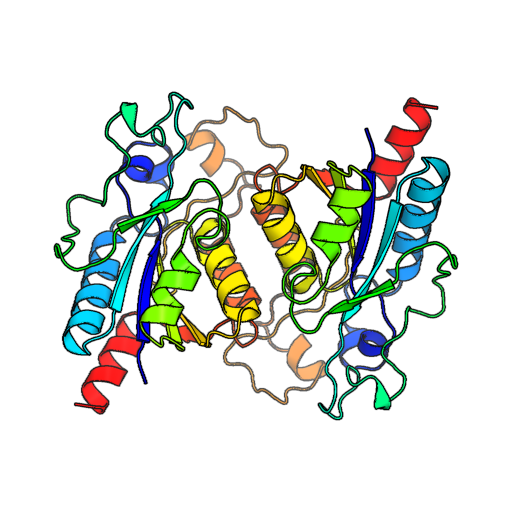06 78 THR A C 1
ATOM 625 O O . THR A 1 78 ? 2.355 27.641 -4.789 1 96.06 78 THR A O 1
ATOM 628 N N . GLU A 1 79 ? 1.577 27.734 -2.734 1 98.31 79 GLU A N 1
ATOM 629 C CA . GLU A 1 79 ? 1.681 26.297 -2.564 1 98.31 79 GLU A CA 1
ATOM 630 C C . GLU A 1 79 ? 0.436 25.578 -3.092 1 98.31 79 GLU A C 1
ATOM 632 O O . GLU A 1 79 ? -0.686 25.922 -2.709 1 98.31 79 GLU A O 1
ATOM 637 N N . PRO A 1 80 ? 0.621 24.578 -3.967 1 98.62 80 PRO A N 1
ATOM 638 C CA . PRO A 1 80 ? -0.543 23.875 -4.508 1 98.62 80 PRO A CA 1
ATOM 639 C C . PRO A 1 80 ? -1.365 23.188 -3.426 1 98.62 80 PRO A C 1
ATOM 641 O O . PRO A 1 80 ? -0.803 22.625 -2.477 1 98.62 80 PRO A O 1
ATOM 644 N N . LEU A 1 81 ? -2.641 23.266 -3.561 1 98.75 81 LEU A N 1
ATOM 645 C CA . LEU A 1 81 ? -3.627 22.5 -2.811 1 98.75 81 LEU A CA 1
ATOM 646 C C . LEU A 1 81 ? -4.469 21.641 -3.744 1 98.75 81 LEU A C 1
ATOM 648 O O . LEU A 1 81 ? -5.199 22.156 -4.59 1 98.75 81 LEU A O 1
ATOM 652 N N . ILE A 1 82 ? -4.387 20.297 -3.57 1 98.62 82 ILE A N 1
ATOM 653 C CA . ILE A 1 82 ? -5.117 19.422 -4.48 1 98.62 82 ILE A CA 1
ATOM 654 C C . ILE A 1 82 ? -6.105 18.562 -3.695 1 98.62 82 ILE A C 1
ATOM 656 O O . ILE A 1 82 ? -5.879 18.266 -2.521 1 98.62 82 ILE A O 1
ATOM 660 N N . HIS A 1 83 ? -7.25 18.234 -4.309 1 98.81 83 HIS A N 1
ATOM 661 C CA . HIS A 1 83 ? -8.305 17.406 -3.732 1 98.81 83 HIS A CA 1
ATOM 662 C C . HIS A 1 83 ? -8.383 16.047 -4.422 1 98.81 83 HIS A C 1
ATOM 664 O O . HIS A 1 83 ? -8.586 15.977 -5.637 1 98.81 83 HIS A O 1
ATOM 670 N N . LYS A 1 84 ? -8.156 15.039 -3.643 1 98.81 84 LYS A N 1
ATOM 671 C CA . LYS A 1 84 ? -8.258 13.688 -4.191 1 98.81 84 LYS A CA 1
ATOM 672 C C . LYS A 1 84 ? -9.547 13.008 -3.748 1 98.81 84 LYS A C 1
ATOM 674 O O . LYS A 1 84 ? -10.125 13.367 -2.717 1 98.81 84 LYS A O 1
ATOM 679 N N . THR A 1 85 ? -9.992 11.992 -4.531 1 98.56 85 THR A N 1
ATOM 680 C CA . THR A 1 85 ? -11.172 11.188 -4.195 1 98.56 85 THR A CA 1
ATOM 681 C C . THR A 1 85 ? -10.797 9.711 -4.07 1 98.56 85 THR A C 1
ATOM 683 O O . THR A 1 85 ? -11.672 8.867 -3.879 1 98.56 85 THR A O 1
ATOM 686 N N . SER A 1 86 ? -9.586 9.312 -4.211 1 98.31 86 SER A N 1
ATOM 687 C CA . SER A 1 86 ? -9.031 7.977 -3.996 1 98.31 86 SER A CA 1
ATOM 688 C C . SER A 1 86 ? -8.055 7.965 -2.826 1 98.31 86 SER A C 1
ATOM 690 O O . SER A 1 86 ? -7.82 9 -2.197 1 98.31 86 SER A O 1
ATOM 692 N N . HIS A 1 87 ? -7.5 6.816 -2.492 1 98.62 87 HIS A N 1
ATOM 693 C CA . HIS A 1 87 ? -6.578 6.738 -1.364 1 98.62 87 HIS A CA 1
ATOM 694 C C . HIS A 1 87 ? -5.238 7.387 -1.703 1 98.62 87 HIS A C 1
ATOM 696 O O . HIS A 1 87 ? -4.777 8.281 -0.991 1 98.62 87 HIS A O 1
ATOM 702 N N . ASN A 1 88 ? -4.629 6.938 -2.791 1 98.62 88 ASN A N 1
ATOM 703 C CA . ASN A 1 88 ? -3.355 7.586 -3.1 1 98.62 88 ASN A CA 1
ATOM 704 C C . ASN A 1 88 ? -3.564 8.93 -3.787 1 98.62 88 ASN A C 1
ATOM 706 O O . ASN A 1 88 ? -4.613 9.172 -4.383 1 98.62 88 ASN A O 1
ATOM 710 N N . ALA A 1 89 ? -2.564 9.773 -3.83 1 98.81 89 ALA A N 1
ATOM 711 C CA . ALA A 1 89 ? -2.699 11.172 -4.234 1 98.81 89 ALA A CA 1
ATOM 712 C C . ALA A 1 89 ? -2.445 11.336 -5.73 1 98.81 89 ALA A C 1
ATOM 714 O O . ALA A 1 89 ? -2.564 12.438 -6.266 1 98.81 89 ALA A O 1
ATOM 715 N N . PHE A 1 90 ? -2.133 10.273 -6.461 1 98.81 90 PHE A N 1
ATOM 716 C CA . PHE A 1 90 ? -1.771 10.391 -7.867 1 98.81 90 PHE A CA 1
ATOM 717 C C . PHE A 1 90 ? -2.965 10.062 -8.758 1 98.81 90 PHE A C 1
ATOM 719 O O . PHE A 1 90 ? -3.168 10.711 -9.789 1 98.81 90 PHE A O 1
ATOM 726 N N . THR A 1 91 ? -3.838 9.148 -8.328 1 98.19 91 THR A N 1
ATOM 727 C CA . THR A 1 91 ? -4.785 8.477 -9.211 1 98.19 91 THR A CA 1
ATOM 728 C C . THR A 1 91 ? -5.867 9.445 -9.68 1 98.19 91 THR A C 1
ATOM 730 O O . THR A 1 91 ? -6.258 9.43 -10.844 1 98.19 91 THR A O 1
ATOM 733 N N . THR A 1 92 ? -6.324 10.305 -8.836 1 98.38 92 THR A N 1
ATOM 734 C CA . THR A 1 92 ? -7.477 11.133 -9.164 1 98.38 92 THR A CA 1
ATOM 735 C C . THR A 1 92 ? -7.105 12.617 -9.141 1 98.38 92 THR A C 1
ATOM 737 O O . THR A 1 92 ? -7.957 13.469 -8.883 1 98.38 92 THR A O 1
ATOM 740 N N . THR A 1 93 ? -5.793 12.938 -9.281 1 98.69 93 THR A N 1
ATOM 741 C CA . THR A 1 93 ? -5.336 14.328 -9.25 1 98.69 93 THR A CA 1
ATOM 742 C C . THR A 1 93 ? -4.285 14.57 -10.328 1 98.69 93 THR A C 1
ATOM 744 O O . THR A 1 93 ? -3.93 13.656 -11.078 1 98.69 93 THR A O 1
ATOM 747 N N . ASN A 1 94 ? -3.799 15.789 -10.43 1 98.56 94 ASN A N 1
ATOM 748 C CA . ASN A 1 94 ? -2.715 16.125 -11.344 1 98.56 94 ASN A CA 1
ATOM 749 C C . ASN A 1 94 ? -1.371 16.188 -10.625 1 98.56 94 ASN A C 1
ATOM 751 O O . ASN A 1 94 ? -0.47 16.922 -11.047 1 98.56 94 ASN A O 1
ATOM 755 N N . LEU A 1 95 ? -1.271 15.484 -9.492 1 98.75 95 LEU A N 1
ATOM 756 C CA . LEU A 1 95 ? -0.052 15.531 -8.688 1 98.75 95 LEU A CA 1
ATOM 757 C C . LEU A 1 95 ? 1.171 15.211 -9.539 1 98.75 95 LEU A C 1
ATOM 759 O O . LEU A 1 95 ? 2.18 15.922 -9.477 1 98.75 95 LEU A O 1
ATOM 763 N N . GLN A 1 96 ? 1.093 14.164 -10.336 1 98.44 96 GLN A N 1
ATOM 764 C CA . GLN A 1 96 ? 2.256 13.781 -11.133 1 98.44 96 GLN A CA 1
ATOM 765 C C . GLN A 1 96 ? 2.645 14.883 -12.109 1 98.44 96 GLN A C 1
ATOM 767 O O . GLN A 1 96 ? 3.832 15.156 -12.312 1 98.44 96 GLN A O 1
ATOM 772 N N . GLN A 1 97 ? 1.683 15.484 -12.789 1 98.19 97 GLN A N 1
ATOM 773 C CA . GLN A 1 97 ? 1.947 16.609 -13.688 1 98.19 97 GLN A CA 1
ATOM 774 C C . GLN A 1 97 ? 2.662 17.734 -12.953 1 98.19 97 GLN A C 1
ATOM 776 O O . GLN A 1 97 ? 3.656 18.281 -13.445 1 98.19 97 GLN A O 1
ATOM 781 N N . LEU A 1 98 ? 2.121 18.047 -11.805 1 98 98 LEU A N 1
ATOM 782 C CA . LEU A 1 98 ? 2.691 19.125 -10.992 1 98 98 LEU A CA 1
ATOM 783 C C . LEU A 1 98 ? 4.148 18.828 -10.648 1 98 98 LEU A C 1
ATOM 785 O O . LEU A 1 98 ? 5.016 19.688 -10.805 1 98 98 LEU A O 1
ATOM 789 N N . LEU A 1 99 ? 4.422 17.609 -10.203 1 98.62 99 LEU A N 1
ATOM 790 C CA . LEU A 1 99 ? 5.773 17.219 -9.812 1 98.62 99 LEU A CA 1
ATOM 791 C C . LEU A 1 99 ? 6.707 17.234 -11.016 1 98.62 99 LEU A C 1
ATOM 793 O O . LEU A 1 99 ? 7.859 17.672 -10.914 1 98.62 99 LEU A O 1
ATOM 797 N N . THR A 1 100 ? 6.211 16.812 -12.188 1 98 100 THR A N 1
ATOM 798 C CA . THR A 1 100 ? 6.996 16.797 -13.414 1 98 100 THR A CA 1
ATOM 799 C C . THR A 1 100 ? 7.348 18.219 -13.844 1 98 100 THR A C 1
ATOM 801 O O . THR A 1 100 ? 8.5 18.516 -14.18 1 98 100 THR A O 1
ATOM 804 N N . GLU A 1 101 ? 6.395 19.062 -13.781 1 97.44 101 GLU A N 1
ATOM 805 C CA . GLU A 1 101 ? 6.598 20.469 -14.164 1 97.44 101 GLU A CA 1
ATOM 806 C C . GLU A 1 101 ? 7.664 21.125 -13.297 1 97.44 101 GLU A C 1
ATOM 808 O O . GLU A 1 101 ? 8.398 22 -13.773 1 97.44 101 GLU A O 1
ATOM 813 N N . HIS A 1 102 ? 7.801 20.672 -12.102 1 97.31 102 HIS A N 1
ATOM 814 C CA . HIS A 1 102 ? 8.742 21.281 -11.164 1 97.31 102 HIS A CA 1
ATOM 815 C C . HIS A 1 102 ? 10.07 20.531 -11.148 1 97.31 102 HIS A C 1
ATOM 817 O O . HIS A 1 102 ? 10.969 20.875 -10.383 1 97.31 102 HIS A O 1
ATOM 823 N N . GLY A 1 103 ? 10.117 19.438 -11.945 1 97.81 103 GLY A N 1
ATOM 824 C CA . GLY A 1 103 ? 11.359 18.688 -12.031 1 97.81 103 GLY A CA 1
ATOM 825 C C . GLY A 1 103 ? 11.68 17.922 -10.758 1 97.81 103 GLY A C 1
ATOM 826 O O . GLY A 1 103 ? 12.852 17.688 -10.445 1 97.81 103 GLY A O 1
ATOM 827 N N . VAL A 1 104 ? 10.641 17.594 -10.023 1 98.44 104 VAL A N 1
ATOM 828 C CA . VAL A 1 104 ? 10.82 16.938 -8.727 1 98.44 104 VAL A CA 1
ATOM 829 C C . VAL A 1 104 ? 11.203 15.469 -8.945 1 98.44 104 VAL A C 1
ATOM 831 O O . VAL A 1 104 ? 10.609 14.789 -9.781 1 98.44 104 VAL A O 1
ATOM 834 N N . ARG A 1 105 ? 12.172 14.984 -8.133 1 97.88 105 ARG A N 1
ATOM 835 C CA . ARG A 1 105 ? 12.562 13.586 -8.211 1 97.88 105 ARG A CA 1
ATOM 836 C C . ARG A 1 105 ? 12.523 12.93 -6.832 1 97.88 105 ARG A C 1
ATOM 838 O O . ARG A 1 105 ? 12.57 11.703 -6.723 1 97.88 105 ARG A O 1
ATOM 845 N N . GLU A 1 106 ? 12.531 13.742 -5.742 1 98.5 106 GLU A N 1
ATOM 846 C CA . GLU A 1 106 ? 12.531 13.273 -4.359 1 98.5 106 GLU A CA 1
ATOM 847 C C . GLU A 1 106 ? 11.32 13.805 -3.6 1 98.5 106 GLU A C 1
ATOM 849 O O . GLU A 1 106 ? 10.992 14.992 -3.688 1 98.5 106 GLU A O 1
ATOM 854 N N . LEU A 1 107 ? 10.672 12.898 -2.904 1 98.88 107 LEU A N 1
ATOM 855 C CA . LEU A 1 107 ? 9.484 13.266 -2.137 1 98.88 107 LEU A CA 1
ATOM 856 C C . LEU A 1 107 ? 9.695 12.984 -0.653 1 98.88 107 LEU A C 1
ATOM 858 O O . LEU A 1 107 ? 10.273 11.961 -0.288 1 98.88 107 LEU A O 1
ATOM 862 N N . THR A 1 108 ? 9.328 13.859 0.157 1 98.94 108 THR A N 1
ATOM 863 C CA . THR A 1 108 ? 9.039 13.625 1.566 1 98.94 108 THR A CA 1
ATOM 864 C C . THR A 1 108 ? 7.527 13.555 1.801 1 98.94 108 THR A C 1
ATOM 866 O O . THR A 1 108 ? 6.781 14.406 1.31 1 98.94 108 THR A O 1
ATOM 869 N N . VAL A 1 109 ? 7.082 12.523 2.486 1 98.94 109 VAL A N 1
ATOM 870 C CA . VAL A 1 109 ? 5.641 12.328 2.604 1 98.94 109 VAL A CA 1
ATOM 871 C C . VAL A 1 109 ? 5.254 12.219 4.078 1 98.94 109 VAL A C 1
ATOM 873 O O . VAL A 1 109 ? 5.984 11.625 4.875 1 98.94 109 VAL A O 1
ATOM 876 N N . CYS A 1 110 ? 4.137 12.773 4.473 1 98.94 110 CYS A N 1
ATOM 877 C CA . CYS A 1 110 ? 3.57 12.766 5.816 1 98.94 110 CYS A CA 1
ATOM 878 C C . CYS A 1 110 ? 2.057 12.93 5.773 1 98.94 110 CYS A C 1
ATOM 880 O O . CYS A 1 110 ? 1.487 13.203 4.715 1 98.94 110 CYS A O 1
ATOM 882 N N . GLY A 1 111 ? 1.438 12.656 6.941 1 98.94 111 GLY A N 1
ATOM 883 C CA . GLY A 1 111 ? 0.018 12.969 6.992 1 98.94 111 GLY A CA 1
ATOM 884 C C . GLY A 1 111 ? -0.813 11.852 7.59 1 98.94 111 GLY A C 1
ATOM 885 O O . GLY A 1 111 ? -0.368 11.164 8.508 1 98.94 111 GLY A O 1
ATOM 886 N N . ILE A 1 112 ? -2.133 11.742 7.152 1 98.88 112 ILE A N 1
ATOM 887 C CA . ILE A 1 112 ? -3.137 10.844 7.699 1 98.88 112 ILE A CA 1
ATOM 888 C C . ILE A 1 112 ? -3.814 10.07 6.566 1 98.88 112 ILE A C 1
ATOM 890 O O . ILE A 1 112 ? -4.199 10.664 5.555 1 98.88 112 ILE A O 1
ATOM 894 N N . ARG A 1 113 ? -4.082 8.844 6.773 1 98.62 113 ARG A N 1
ATOM 895 C CA . ARG A 1 113 ? -3.635 7.93 7.816 1 98.62 113 ARG A CA 1
ATOM 896 C C . ARG A 1 113 ? -2.354 7.211 7.402 1 98.62 113 ARG A C 1
ATOM 898 O O . ARG A 1 113 ? -2.129 6.969 6.215 1 98.62 113 ARG A O 1
ATOM 905 N N . THR A 1 114 ? -1.594 6.758 8.297 1 98.94 114 THR A N 1
ATOM 906 C CA . THR A 1 114 ? -0.26 6.195 8.125 1 98.94 114 THR A CA 1
ATOM 907 C C . THR A 1 114 ? -0.286 5.043 7.121 1 98.94 114 THR A C 1
ATOM 909 O O . THR A 1 114 ? 0.365 5.109 6.074 1 98.94 114 THR A O 1
ATOM 912 N N . GLU A 1 115 ? -1.17 4.023 7.312 1 98.81 115 GLU A N 1
ATOM 913 C CA . GLU A 1 115 ? -1.154 2.777 6.551 1 98.81 115 GLU A CA 1
ATOM 914 C C . GLU A 1 115 ? -2.102 2.85 5.355 1 98.81 115 GLU A C 1
ATOM 916 O O . GLU A 1 115 ? -2.152 1.927 4.539 1 98.81 115 GLU A O 1
ATOM 921 N N . GLN A 1 116 ? -2.871 3.938 5.207 1 98.75 116 GLN A N 1
ATOM 922 C CA . GLN A 1 116 ? -3.889 4.039 4.164 1 98.75 116 GLN A CA 1
ATOM 923 C C . GLN A 1 116 ? -3.477 5.039 3.09 1 98.75 116 GLN A C 1
ATOM 925 O O . GLN A 1 116 ? -2.711 4.707 2.184 1 98.75 116 GLN A O 1
ATOM 930 N N . CYS A 1 117 ? -3.83 6.258 3.154 1 98.88 117 CYS A N 1
ATOM 931 C CA . CYS A 1 117 ? -3.543 7.223 2.1 1 98.88 117 CYS A CA 1
ATOM 932 C C . CYS A 1 117 ? -2.047 7.5 2.008 1 98.88 117 CYS A C 1
ATOM 934 O O . CYS A 1 117 ? -1.501 7.633 0.91 1 98.88 117 CYS A O 1
ATOM 936 N N . VAL A 1 118 ? -1.327 7.648 3.176 1 98.94 118 VAL A N 1
ATOM 937 C CA . VAL A 1 118 ? 0.09 7.996 3.168 1 98.94 118 VAL A CA 1
ATOM 938 C C . VAL A 1 118 ? 0.904 6.836 2.598 1 98.94 118 VAL A C 1
ATOM 940 O O . VAL A 1 118 ? 1.724 7.031 1.697 1 98.94 118 VAL A O 1
ATOM 943 N N . GLU A 1 119 ? 0.67 5.656 3.117 1 98.94 119 GLU A N 1
ATOM 944 C CA . GLU A 1 119 ? 1.385 4.492 2.602 1 98.94 119 GLU A CA 1
ATOM 945 C C . GLU A 1 119 ? 1.07 4.262 1.126 1 98.94 119 GLU A C 1
ATOM 947 O O . GLU A 1 119 ? 1.975 4.016 0.325 1 98.94 119 GLU A O 1
ATOM 952 N N . THR A 1 120 ? -0.216 4.305 0.736 1 98.94 120 THR A N 1
ATOM 953 C CA . THR A 1 120 ? -0.589 4.039 -0.648 1 98.94 120 THR A CA 1
ATOM 954 C C . THR A 1 120 ? 0.069 5.039 -1.591 1 98.94 120 THR A C 1
ATOM 956 O O . THR A 1 120 ? 0.583 4.664 -2.646 1 98.94 120 THR A O 1
ATOM 959 N N . THR A 1 121 ? 0.046 6.32 -1.211 1 98.94 121 THR A N 1
ATOM 960 C CA . THR A 1 121 ? 0.708 7.348 -2.008 1 98.94 121 THR A CA 1
ATOM 961 C C . THR A 1 121 ? 2.205 7.07 -2.115 1 98.94 121 THR A C 1
ATOM 963 O O . THR A 1 121 ? 2.795 7.227 -3.186 1 98.94 121 THR A O 1
ATOM 966 N N . THR A 1 122 ? 2.805 6.664 -0.987 1 98.94 122 THR A N 1
ATOM 967 C CA . THR A 1 122 ? 4.227 6.352 -0.943 1 98.94 122 THR A CA 1
ATOM 968 C C . THR A 1 122 ? 4.562 5.219 -1.909 1 98.94 122 THR A C 1
ATOM 970 O O . THR A 1 122 ? 5.531 5.305 -2.666 1 98.94 122 THR A O 1
ATOM 973 N N . ARG A 1 123 ? 3.773 4.191 -1.89 1 98.94 123 ARG A N 1
ATOM 974 C CA . ARG A 1 123 ? 3.996 3.039 -2.758 1 98.94 123 ARG A CA 1
ATOM 975 C C . ARG A 1 123 ? 3.914 3.438 -4.227 1 98.94 123 ARG A C 1
ATOM 977 O O . ARG A 1 123 ? 4.785 3.082 -5.023 1 98.94 123 ARG A O 1
ATOM 984 N N . VAL A 1 124 ? 2.9 4.188 -4.605 1 98.94 124 VAL A N 1
ATOM 985 C CA . VAL A 1 124 ? 2.703 4.59 -5.992 1 98.94 124 VAL A CA 1
ATOM 986 C C . VAL A 1 124 ? 3.818 5.543 -6.418 1 98.94 124 VAL A C 1
ATOM 988 O O . VAL A 1 124 ? 4.34 5.438 -7.531 1 98.94 124 VAL A O 1
ATOM 991 N N . ALA A 1 125 ? 4.18 6.445 -5.508 1 98.94 125 ALA A N 1
ATOM 992 C CA . ALA A 1 125 ? 5.297 7.34 -5.805 1 98.94 125 ALA A CA 1
ATOM 993 C C . ALA A 1 125 ? 6.562 6.551 -6.125 1 98.94 125 ALA A C 1
ATOM 995 O O . ALA A 1 125 ? 7.258 6.848 -7.102 1 98.94 125 ALA A O 1
ATOM 996 N N . SER A 1 126 ? 6.867 5.582 -5.293 1 98.88 126 SER A N 1
ATOM 997 C CA . SER A 1 126 ? 8.031 4.734 -5.52 1 98.88 126 SER A CA 1
ATOM 998 C C . SER A 1 126 ? 7.949 4.035 -6.875 1 98.88 126 SER A C 1
ATOM 1000 O O . SER A 1 126 ? 8.914 4.027 -7.637 1 98.88 126 SER A O 1
ATOM 1002 N N . ASP A 1 127 ? 6.801 3.469 -7.199 1 98.62 127 ASP A N 1
ATOM 1003 C CA . ASP A 1 127 ? 6.59 2.768 -8.461 1 98.62 127 ASP A CA 1
ATOM 1004 C C . ASP A 1 127 ? 6.793 3.703 -9.648 1 98.62 127 ASP A C 1
ATOM 1006 O O . ASP A 1 127 ? 7.211 3.268 -10.727 1 98.62 127 ASP A O 1
ATOM 1010 N N . LEU A 1 128 ? 6.477 4.977 -9.438 1 98.56 128 LEU A N 1
ATOM 1011 C CA . LEU A 1 128 ? 6.598 5.969 -10.5 1 98.56 128 LEU A CA 1
ATOM 1012 C C . LEU A 1 128 ? 8.039 6.449 -10.641 1 98.56 128 LEU A C 1
ATOM 1014 O O . LEU A 1 128 ? 8.359 7.215 -11.555 1 98.56 128 LEU A O 1
ATOM 1018 N N . GLY A 1 129 ? 8.938 6.078 -9.703 1 98 129 GLY A N 1
ATOM 1019 C CA . GLY A 1 129 ? 10.359 6.344 -9.867 1 98 129 GLY A CA 1
ATOM 1020 C C . GLY A 1 129 ? 10.875 7.402 -8.914 1 98 129 GLY A C 1
ATOM 1021 O O . GLY A 1 129 ? 12.047 7.773 -8.969 1 98 129 GLY A O 1
ATOM 1022 N N . TYR A 1 130 ? 10.008 7.926 -8.008 1 98.62 130 TYR A N 1
ATOM 1023 C CA . TYR A 1 130 ? 10.461 8.914 -7.031 1 98.62 130 TYR A CA 1
ATOM 1024 C C . TYR A 1 130 ? 11.242 8.242 -5.91 1 98.62 130 TYR A C 1
ATOM 1026 O O . TYR A 1 130 ? 10.922 7.133 -5.488 1 98.62 130 TYR A O 1
ATOM 1034 N N . ARG A 1 131 ? 12.273 8.883 -5.449 1 98.5 131 ARG A N 1
ATOM 1035 C CA . ARG A 1 131 ? 12.844 8.547 -4.145 1 98.5 131 ARG A CA 1
ATOM 1036 C C . ARG A 1 131 ? 12 9.133 -3.016 1 98.5 131 ARG A C 1
ATOM 1038 O O . ARG A 1 131 ? 11.734 10.336 -2.996 1 98.5 131 ARG A O 1
ATOM 1045 N N . VAL A 1 132 ? 11.602 8.344 -2.096 1 98.88 132 VAL A N 1
ATOM 1046 C CA . VAL A 1 132 ? 10.617 8.797 -1.12 1 98.88 132 VAL A CA 1
ATOM 1047 C C . VAL A 1 132 ? 11.188 8.672 0.291 1 98.88 132 VAL A C 1
ATOM 1049 O O . VAL A 1 132 ? 11.766 7.637 0.642 1 98.88 132 VAL A O 1
ATOM 1052 N N . ALA A 1 133 ? 11.109 9.711 1.053 1 98.94 133 ALA A N 1
ATOM 1053 C CA . ALA A 1 133 ? 11.289 9.688 2.502 1 98.94 133 ALA A CA 1
ATOM 1054 C C . ALA A 1 133 ? 9.945 9.695 3.221 1 98.94 133 ALA A C 1
ATOM 1056 O O . ALA A 1 133 ? 9.133 10.609 3.029 1 98.94 133 ALA A O 1
ATOM 1057 N N . PHE A 1 134 ? 9.727 8.664 3.932 1 98.94 134 PHE A N 1
ATOM 1058 C CA . PHE A 1 134 ? 8.516 8.516 4.73 1 98.94 134 PHE A CA 1
ATOM 1059 C C . PHE A 1 134 ? 8.75 8.977 6.16 1 98.94 134 PHE A C 1
ATOM 1061 O O . PHE A 1 134 ? 9.508 8.352 6.906 1 98.94 134 PHE A O 1
ATOM 1068 N N . VAL A 1 135 ? 8.094 10.062 6.578 1 98.94 135 VAL A N 1
ATOM 1069 C CA . VAL A 1 135 ? 8.367 10.648 7.887 1 98.94 135 VAL A CA 1
ATOM 1070 C C . VAL A 1 135 ? 7.41 10.07 8.922 1 98.94 135 VAL A C 1
ATOM 1072 O O . VAL A 1 135 ? 6.355 10.641 9.195 1 98.94 135 VAL A O 1
ATOM 1075 N N . VAL A 1 136 ? 7.812 9.055 9.57 1 98.81 136 VAL A N 1
ATOM 1076 C CA . VAL A 1 136 ? 6.922 8.172 10.312 1 98.81 136 VAL A CA 1
ATOM 1077 C C . VAL A 1 136 ? 6.32 8.922 11.5 1 98.81 136 VAL A C 1
ATOM 1079 O O . VAL A 1 136 ? 5.168 8.688 11.867 1 98.81 136 VAL A O 1
ATOM 1082 N N . ASP A 1 137 ? 7.082 9.852 12.148 1 98.75 137 ASP A N 1
ATOM 1083 C CA . ASP A 1 137 ? 6.57 10.57 13.312 1 98.75 137 ASP A CA 1
ATOM 1084 C C . ASP A 1 137 ? 5.812 11.828 12.891 1 98.75 137 ASP A C 1
ATOM 1086 O O . ASP A 1 137 ? 5.453 12.648 13.742 1 98.75 137 ASP A O 1
ATOM 1090 N N . ALA A 1 138 ? 5.578 12.031 11.617 1 98.88 138 ALA A N 1
ATOM 1091 C CA . ALA A 1 138 ? 4.656 13.039 11.086 1 98.88 138 ALA A CA 1
ATOM 1092 C C . ALA A 1 138 ? 3.498 12.383 10.344 1 98.88 138 ALA A C 1
ATOM 1094 O O . ALA A 1 138 ? 2.982 12.938 9.367 1 98.88 138 ALA A O 1
ATOM 1095 N N . THR A 1 139 ? 3.191 11.172 10.695 1 98.94 139 THR A N 1
ATOM 1096 C CA . THR A 1 139 ? 1.963 10.5 10.289 1 98.94 139 THR A CA 1
ATOM 1097 C C . THR A 1 139 ? 1.105 10.156 11.508 1 98.94 139 THR A C 1
ATOM 1099 O O . THR A 1 139 ? 1.594 10.164 12.641 1 98.94 139 THR A O 1
ATOM 1102 N N . ALA A 1 140 ? -0.102 9.953 11.281 1 98.94 140 ALA A N 1
ATOM 1103 C CA . ALA A 1 140 ? -1.021 9.523 12.328 1 98.94 140 ALA A CA 1
ATOM 1104 C C . ALA A 1 140 ? -2.057 8.547 11.789 1 98.94 140 ALA A C 1
ATOM 1106 O O . ALA A 1 140 ? -2.367 8.562 10.594 1 98.94 140 ALA A O 1
ATOM 1107 N N . THR A 1 141 ? -2.504 7.68 12.602 1 98.88 141 THR A N 1
ATOM 1108 C CA . THR A 1 141 ? -3.533 6.707 12.25 1 98.88 141 THR A CA 1
ATOM 1109 C C . THR A 1 141 ? -4.32 6.281 13.484 1 98.88 141 THR A C 1
ATOM 1111 O O . THR A 1 141 ? -4.086 6.789 14.586 1 98.88 141 THR A O 1
ATOM 1114 N N . ASN A 1 142 ? -5.336 5.48 13.312 1 98.81 142 ASN A N 1
ATOM 1115 C CA . ASN A 1 142 ? -6.203 4.938 14.352 1 98.81 142 ASN A CA 1
ATOM 1116 C C . ASN A 1 142 ? -6.098 3.416 14.43 1 98.81 142 ASN A C 1
ATOM 1118 O O . ASN A 1 142 ? -5.613 2.773 13.492 1 98.81 142 ASN A O 1
ATOM 1122 N N . PRO A 1 143 ? -6.469 2.836 15.602 1 98.69 143 PRO A N 1
ATOM 1123 C CA . PRO A 1 143 ? -6.625 1.38 15.602 1 98.69 143 PRO A CA 1
ATOM 1124 C C . PRO A 1 143 ? -7.602 0.892 14.539 1 98.69 143 PRO A C 1
ATOM 1126 O O . PRO A 1 143 ? -8.508 1.629 14.141 1 98.69 143 PRO A O 1
ATOM 1129 N N . ILE A 1 144 ? -7.422 -0.291 14.047 1 98.5 144 ILE A N 1
ATOM 1130 C CA . ILE A 1 144 ? -8.273 -0.87 13.008 1 98.5 144 ILE A CA 1
ATOM 1131 C C . ILE A 1 144 ? -9.039 -2.062 13.57 1 98.5 144 ILE A C 1
ATOM 1133 O O . ILE A 1 144 ? -8.438 -2.988 14.125 1 98.5 144 ILE A O 1
ATOM 1137 N N . PRO A 1 145 ? -10.375 -2.035 13.5 1 98.12 145 PRO A N 1
ATOM 1138 C CA . PRO A 1 145 ? -11.156 -3.172 13.992 1 98.12 145 PRO A CA 1
ATOM 1139 C C . PRO A 1 145 ? -10.945 -4.434 13.156 1 98.12 145 PRO A C 1
ATOM 1141 O O . PRO A 1 145 ? -10.57 -4.352 11.984 1 98.12 145 PRO A O 1
ATOM 1144 N N . HIS A 1 146 ? -11.133 -5.59 13.742 1 97 146 HIS A N 1
ATOM 1145 C CA . HIS A 1 146 ? -11.164 -6.848 13.008 1 97 146 HIS A CA 1
ATOM 1146 C C . HIS A 1 146 ? -12.234 -6.82 11.922 1 97 146 HIS A C 1
ATOM 1148 O O . HIS A 1 146 ? -13.289 -6.199 12.094 1 97 146 HIS A O 1
ATOM 1154 N N . ARG A 1 147 ? -11.945 -7.516 10.852 1 95.31 147 ARG A N 1
ATOM 1155 C CA . ARG A 1 147 ? -12.828 -7.484 9.688 1 95.31 147 ARG A CA 1
ATOM 1156 C C . ARG A 1 147 ? -14.227 -7.984 10.047 1 95.31 147 ARG A C 1
ATOM 1158 O O . ARG A 1 147 ? -15.211 -7.613 9.398 1 95.31 147 ARG A O 1
ATOM 1165 N N . ASP A 1 148 ? -14.359 -8.797 11.117 1 94.94 148 ASP A N 1
ATOM 1166 C CA . ASP A 1 148 ? -15.641 -9.359 11.516 1 94.94 148 ASP A CA 1
ATOM 1167 C C . ASP A 1 148 ? -16.312 -8.508 12.586 1 94.94 148 ASP A C 1
ATOM 1169 O O . ASP A 1 148 ? -17.406 -8.836 13.047 1 94.94 148 ASP A O 1
ATOM 1173 N N . ALA A 1 149 ? -15.609 -7.449 13.031 1 95.81 149 ALA A N 1
ATOM 1174 C CA . ALA A 1 149 ? -16.219 -6.562 14.016 1 95.81 149 ALA A CA 1
ATOM 1175 C C . ALA A 1 149 ? -17.453 -5.879 13.453 1 95.81 149 ALA A C 1
ATOM 1177 O O . ALA A 1 149 ? -17.531 -5.613 12.25 1 95.81 149 ALA A O 1
ATOM 1178 N N . PRO A 1 150 ? -18.406 -5.57 14.336 1 94.06 150 PRO A N 1
ATOM 1179 C CA . PRO A 1 150 ? -19.609 -4.867 13.859 1 94.06 150 PRO A CA 1
ATOM 1180 C C . PRO A 1 150 ? -19.281 -3.516 13.227 1 94.06 150 PRO A C 1
ATOM 1182 O O . PRO A 1 150 ? -18.422 -2.791 13.727 1 94.06 150 PRO A O 1
ATOM 1185 N N . ALA A 1 151 ? -19.984 -3.209 12.203 1 89.25 151 ALA A N 1
ATOM 1186 C CA . ALA A 1 151 ? -19.75 -1.981 11.453 1 89.25 151 ALA A CA 1
ATOM 1187 C C . ALA A 1 151 ? -20.078 -0.75 12.289 1 89.25 151 ALA A C 1
ATOM 1189 O O . ALA A 1 151 ? -19.516 0.323 12.086 1 89.25 151 ALA A O 1
ATOM 1190 N N . ASP A 1 152 ? -20.922 -0.899 13.242 1 91.56 152 ASP A N 1
ATOM 1191 C CA . ASP A 1 152 ? -21.406 0.248 14.008 1 91.56 152 ASP A CA 1
ATOM 1192 C C . ASP A 1 152 ? -20.844 0.248 15.422 1 91.56 152 ASP A C 1
ATOM 1194 O O . ASP A 1 152 ? -21.438 0.812 16.344 1 91.56 152 ASP A O 1
ATOM 1198 N N . GLN A 1 153 ? -19.781 -0.4 15.555 1 93.81 153 GLN A N 1
ATOM 1199 C CA . GLN A 1 153 ? -19.188 -0.454 16.875 1 93.81 153 GLN A CA 1
ATOM 1200 C C . GLN A 1 153 ? -18.781 0.938 17.359 1 93.81 153 GLN A C 1
ATOM 1202 O O . GLN A 1 153 ? -18.297 1.751 16.578 1 93.81 153 GLN A O 1
ATOM 1207 N N . SER A 1 154 ? -18.969 1.206 18.656 1 96.62 154 SER A N 1
ATOM 1208 C CA . SER A 1 154 ? -18.531 2.443 19.297 1 96.62 154 SER A CA 1
ATOM 1209 C C . SER A 1 154 ? -17.016 2.455 19.469 1 96.62 154 SER A C 1
ATOM 1211 O O . SER A 1 154 ? -16.359 1.416 19.359 1 96.62 154 SER A O 1
ATOM 1213 N N . VAL A 1 155 ? -16.5 3.633 19.719 1 97.75 155 VAL A N 1
ATOM 1214 C CA . VAL A 1 155 ? -15.078 3.746 20.016 1 97.75 155 VAL A CA 1
ATOM 1215 C C . VAL A 1 155 ? -14.727 2.889 21.234 1 97.75 155 VAL A C 1
ATOM 1217 O O . VAL A 1 155 ? -13.695 2.209 21.25 1 97.75 155 VAL A O 1
ATOM 1220 N N . ALA A 1 156 ? -15.602 2.926 22.188 1 97.88 156 ALA A N 1
ATOM 1221 C CA . ALA A 1 156 ? -15.383 2.133 23.406 1 97.88 156 ALA A CA 1
ATOM 1222 C C . ALA A 1 156 ? -15.328 0.643 23.078 1 97.88 156 ALA A C 1
ATOM 1224 O O . ALA A 1 156 ? -14.469 -0.082 23.594 1 97.88 156 ALA A O 1
ATOM 1225 N N . GLU A 1 157 ? -16.234 0.191 22.281 1 97.56 157 GLU A N 1
ATOM 1226 C CA . GLU A 1 157 ? -16.266 -1.209 21.859 1 97.56 157 GLU A CA 1
ATOM 1227 C C . GLU A 1 157 ? -15.031 -1.569 21.047 1 97.56 157 GLU A C 1
ATOM 1229 O O . GLU A 1 157 ? -14.469 -2.658 21.203 1 97.56 157 GLU A O 1
ATOM 1234 N N . LEU A 1 158 ? -14.602 -0.686 20.188 1 97.69 158 LEU A N 1
ATOM 1235 C CA . LEU A 1 158 ? -13.383 -0.859 19.391 1 97.69 158 LEU A CA 1
ATOM 1236 C C . LEU A 1 158 ? -12.18 -1.086 20.297 1 97.69 158 LEU A C 1
ATOM 1238 O O . LEU A 1 158 ? -11.422 -2.037 20.109 1 97.69 158 LEU A O 1
ATOM 1242 N N . LEU A 1 159 ? -12.086 -0.242 21.297 1 97.62 159 LEU A N 1
ATOM 1243 C CA . LEU A 1 159 ? -10.922 -0.269 22.188 1 97.62 159 LEU A CA 1
ATOM 1244 C C . LEU A 1 159 ? -10.984 -1.47 23.125 1 97.62 159 LEU A C 1
ATOM 1246 O O . LEU A 1 159 ? -9.945 -1.955 23.578 1 97.62 159 LEU A O 1
ATOM 1250 N N . ALA A 1 160 ? -12.211 -2.012 23.312 1 97.5 160 ALA A N 1
ATOM 1251 C CA . ALA A 1 160 ? -12.391 -3.135 24.234 1 97.5 160 ALA A CA 1
ATOM 1252 C C . ALA A 1 160 ? -12.195 -4.469 23.516 1 97.5 160 ALA A C 1
ATOM 1254 O O . ALA A 1 160 ? -12.008 -5.504 24.156 1 97.5 160 ALA A O 1
ATOM 1255 N N . ASP A 1 161 ? -12.297 -4.445 22.234 1 97.56 161 ASP A N 1
ATOM 1256 C CA . ASP A 1 161 ? -12.148 -5.672 21.453 1 97.56 161 ASP A CA 1
ATOM 1257 C C . ASP A 1 161 ? -10.688 -6.086 21.344 1 97.56 161 ASP A C 1
ATOM 1259 O O . ASP A 1 161 ? -9.875 -5.383 20.75 1 97.56 161 ASP A O 1
ATOM 1263 N N . PRO A 1 162 ? -10.391 -7.254 21.859 1 97.56 162 PRO A N 1
ATOM 1264 C CA . PRO A 1 162 ? -8.984 -7.672 21.844 1 97.56 162 PRO A CA 1
ATOM 1265 C C . PRO A 1 162 ? -8.484 -7.988 20.438 1 97.56 162 PRO A C 1
ATOM 1267 O O . PRO A 1 162 ? -7.273 -8.125 20.234 1 97.56 162 PRO A O 1
ATOM 1270 N N . ARG A 1 163 ? -9.391 -8.055 19.469 1 97.69 163 ARG A N 1
ATOM 1271 C CA . ARG A 1 163 ? -8.984 -8.336 18.094 1 97.69 163 ARG A CA 1
ATOM 1272 C C . ARG A 1 163 ? -8.609 -7.051 17.359 1 97.69 163 ARG A C 1
ATOM 1274 O O . ARG A 1 163 ? -8.094 -7.094 16.25 1 97.69 163 ARG A O 1
ATOM 1281 N N . THR A 1 164 ? -8.875 -5.891 18 1 98.56 164 THR A N 1
ATOM 1282 C CA . THR A 1 164 ? -8.516 -4.617 17.391 1 98.56 164 THR A CA 1
ATOM 1283 C C . THR A 1 164 ? -7 -4.504 17.234 1 98.56 164 THR A C 1
ATOM 1285 O O . THR A 1 164 ? -6.25 -4.789 18.172 1 98.56 164 THR A O 1
ATOM 1288 N N . LEU A 1 165 ? -6.543 -4.191 16.016 1 98.62 165 LEU A N 1
ATOM 1289 C CA . LEU A 1 165 ? -5.125 -3.928 15.82 1 98.62 165 LEU A CA 1
ATOM 1290 C C . LEU A 1 165 ? -4.766 -2.506 16.234 1 98.62 165 LEU A C 1
ATOM 1292 O O . LEU A 1 165 ? -5.367 -1.542 15.758 1 98.62 165 LEU A O 1
ATOM 1296 N N . SER A 1 166 ? -3.809 -2.328 17.141 1 98.56 166 SER A N 1
ATOM 1297 C CA . SER A 1 166 ? -3.457 -1.028 17.703 1 98.56 166 SER A CA 1
ATOM 1298 C C . SER A 1 166 ? -2.793 -0.134 16.656 1 98.56 166 SER A C 1
ATOM 1300 O O . SER A 1 166 ? -2.188 -0.627 15.703 1 98.56 166 SER A O 1
ATOM 1302 N N . ALA A 1 167 ? -2.916 1.141 16.844 1 98.69 167 ALA A N 1
ATOM 1303 C CA . ALA A 1 167 ? -2.24 2.098 15.969 1 98.69 167 ALA A CA 1
ATOM 1304 C C . ALA A 1 167 ? -0.732 1.864 15.961 1 98.69 167 ALA A C 1
ATOM 1306 O O . ALA A 1 167 ? -0.082 1.994 14.914 1 98.69 167 ALA A O 1
ATOM 1307 N N . GLU A 1 168 ? -0.192 1.541 17.094 1 98.31 168 GLU A N 1
ATOM 1308 C CA . GLU A 1 168 ? 1.24 1.279 17.203 1 98.31 168 GLU A CA 1
ATOM 1309 C C . GLU A 1 168 ? 1.657 0.113 16.312 1 98.31 168 GLU A C 1
ATOM 1311 O O . GLU A 1 168 ? 2.666 0.193 15.609 1 98.31 168 GLU A O 1
ATOM 1316 N N . GLU A 1 169 ? 0.866 -0.96 16.344 1 98.31 169 GLU A N 1
ATOM 1317 C CA . GLU A 1 169 ? 1.162 -2.123 15.516 1 98.31 169 GLU A CA 1
ATOM 1318 C C . GLU A 1 169 ? 1.036 -1.79 14.031 1 98.31 169 GLU A C 1
ATOM 1320 O O . GLU A 1 169 ? 1.809 -2.287 13.211 1 98.31 169 GLU A O 1
ATOM 1325 N N . ILE A 1 170 ? 0.098 -0.949 13.711 1 98.62 170 ILE A N 1
ATOM 1326 C CA . ILE A 1 170 ? -0.124 -0.522 12.328 1 98.62 170 ILE A CA 1
ATOM 1327 C C . ILE A 1 170 ? 1.077 0.281 11.836 1 98.62 170 ILE A C 1
ATOM 1329 O O . ILE A 1 170 ? 1.584 0.043 10.742 1 98.62 170 ILE A O 1
ATOM 1333 N N . ILE A 1 171 ? 1.517 1.217 12.609 1 98.75 171 ILE A N 1
ATOM 1334 C CA . ILE A 1 171 ? 2.656 2.059 12.266 1 98.75 171 ILE A CA 1
ATOM 1335 C C . ILE A 1 171 ? 3.904 1.193 12.094 1 98.75 171 ILE A C 1
ATOM 1337 O O . ILE A 1 171 ? 4.645 1.345 11.117 1 98.75 171 ILE A O 1
ATOM 1341 N N . ARG A 1 172 ? 4.07 0.271 13.008 1 98.06 172 ARG A N 1
ATOM 1342 C CA . ARG A 1 172 ? 5.211 -0.637 12.938 1 98.06 172 ARG A CA 1
ATOM 1343 C C . ARG A 1 172 ? 5.199 -1.444 11.648 1 98.06 172 ARG A C 1
ATOM 1345 O O . ARG A 1 172 ? 6.211 -1.521 10.945 1 98.06 172 ARG A O 1
ATOM 1352 N N . ARG A 1 173 ? 4.082 -2.016 11.328 1 98.06 173 ARG A N 1
ATOM 1353 C CA . ARG A 1 173 ? 3.971 -2.799 10.102 1 98.06 173 ARG A CA 1
ATOM 1354 C C . ARG A 1 173 ? 4.27 -1.942 8.875 1 98.06 173 ARG A C 1
ATOM 1356 O O . ARG A 1 173 ? 4.875 -2.418 7.91 1 98.06 173 ARG A O 1
ATOM 1363 N N . THR A 1 174 ? 3.75 -0.75 8.875 1 98.81 174 THR A N 1
ATOM 1364 C CA . THR A 1 174 ? 3.959 0.155 7.75 1 98.81 174 THR A CA 1
ATOM 1365 C C . THR A 1 174 ? 5.445 0.424 7.543 1 98.81 174 THR A C 1
ATOM 1367 O O . THR A 1 174 ? 5.93 0.416 6.41 1 98.81 174 THR A O 1
ATOM 1370 N N . GLU A 1 175 ? 6.18 0.639 8.633 1 98.75 175 GLU A N 1
ATOM 1371 C CA . GLU A 1 175 ? 7.625 0.831 8.547 1 98.75 175 GLU A CA 1
ATOM 1372 C C . GLU A 1 175 ? 8.305 -0.371 7.895 1 98.75 175 GLU A C 1
ATOM 1374 O O . GLU A 1 175 ? 9.141 -0.211 7.008 1 98.75 175 GLU A O 1
ATOM 1379 N N . TYR A 1 176 ? 7.941 -1.556 8.336 1 98.69 176 TYR A N 1
ATOM 1380 C CA . TYR A 1 176 ? 8.547 -2.771 7.809 1 98.69 176 TYR A CA 1
ATOM 1381 C C . TYR A 1 176 ? 8.234 -2.941 6.328 1 98.69 176 TYR A C 1
ATOM 1383 O O . TYR A 1 176 ? 9.109 -3.318 5.539 1 98.69 176 TYR A O 1
ATOM 1391 N N . ALA A 1 177 ? 7.004 -2.645 5.941 1 98.5 177 ALA A N 1
ATOM 1392 C CA . ALA A 1 177 ? 6.582 -2.83 4.559 1 98.5 177 ALA A CA 1
ATOM 1393 C C . ALA A 1 177 ? 7.316 -1.874 3.625 1 98.5 177 ALA A C 1
ATOM 1395 O O . ALA A 1 177 ? 7.652 -2.234 2.492 1 98.5 177 ALA A O 1
ATOM 1396 N N . LEU A 1 178 ? 7.605 -0.673 4.102 1 98.88 178 LEU A N 1
ATOM 1397 C CA . LEU A 1 178 ? 8.078 0.39 3.225 1 98.88 178 LEU A CA 1
ATOM 1398 C C . LEU A 1 178 ? 9.602 0.458 3.229 1 98.88 178 LEU A C 1
ATOM 1400 O O . LEU A 1 178 ? 10.219 0.78 2.207 1 98.88 178 LEU A O 1
ATOM 1404 N N . ALA A 1 179 ? 10.258 0.182 4.344 1 98.62 179 ALA A N 1
ATOM 1405 C CA . ALA A 1 179 ? 11.672 0.482 4.562 1 98.62 179 ALA A CA 1
ATOM 1406 C C . ALA A 1 179 ? 12.547 -0.291 3.586 1 98.62 179 ALA A C 1
ATOM 1408 O O . ALA A 1 179 ? 12.508 -1.523 3.545 1 98.62 179 ALA A O 1
ATOM 1409 N N . GLY A 1 180 ? 13.32 0.469 2.789 1 95.75 180 GLY A N 1
ATOM 1410 C CA . GLY A 1 180 ? 14.297 -0.135 1.891 1 95.75 180 GLY A CA 1
ATOM 1411 C C . GLY A 1 180 ? 13.672 -0.694 0.625 1 95.75 180 GLY A C 1
ATOM 1412 O O . GLY A 1 180 ? 14.375 -1.216 -0.241 1 95.75 180 GLY A O 1
ATOM 1413 N N . ARG A 1 181 ? 12.359 -0.605 0.501 1 96.06 181 ARG A N 1
ATOM 1414 C CA . ARG A 1 181 ? 11.633 -1.147 -0.641 1 96.06 181 ARG A CA 1
ATOM 1415 C C . ARG A 1 181 ? 10.898 -0.046 -1.396 1 96.06 181 ARG A C 1
ATOM 1417 O O . ARG A 1 181 ? 11.023 0.07 -2.615 1 96.06 181 ARG A O 1
ATOM 1424 N N . PHE A 1 182 ? 10.164 0.727 -0.636 1 98.62 182 PHE A N 1
ATOM 1425 C CA . PHE A 1 182 ? 9.391 1.804 -1.239 1 98.62 182 PHE A CA 1
ATOM 1426 C C . PHE A 1 182 ? 9.945 3.164 -0.834 1 98.62 182 PHE A C 1
ATOM 1428 O O . PHE A 1 182 ? 9.828 4.137 -1.584 1 98.62 182 PHE A O 1
ATOM 1435 N N . ALA A 1 183 ? 10.492 3.176 0.374 1 98.88 183 ALA A N 1
ATOM 1436 C CA . ALA A 1 183 ? 10.883 4.465 0.946 1 98.88 183 ALA A CA 1
ATOM 1437 C C . ALA A 1 183 ? 11.969 4.293 1.997 1 98.88 183 ALA A C 1
ATOM 1439 O O . ALA A 1 183 ? 12.195 3.188 2.496 1 98.88 183 ALA A O 1
ATOM 1440 N N . THR A 1 184 ? 12.688 5.355 2.236 1 98.56 184 THR A N 1
ATOM 1441 C CA . THR A 1 184 ? 13.453 5.484 3.471 1 98.56 184 THR A CA 1
ATOM 1442 C C . THR A 1 184 ? 12.57 5.992 4.605 1 98.56 184 THR A C 1
ATOM 1444 O O . THR A 1 184 ? 11.805 6.945 4.43 1 98.56 184 THR A O 1
ATOM 1447 N N . ILE A 1 185 ? 12.648 5.305 5.742 1 98.81 185 ILE A N 1
ATOM 1448 C CA . ILE A 1 185 ? 11.906 5.75 6.918 1 98.81 185 ILE A CA 1
ATOM 1449 C C . ILE A 1 185 ? 12.734 6.77 7.691 1 98.81 185 ILE A C 1
ATOM 1451 O O . ILE A 1 185 ? 13.922 6.551 7.941 1 98.81 185 ILE A O 1
ATOM 1455 N N . THR A 1 186 ? 12.156 7.875 8.008 1 98.69 186 THR A N 1
ATOM 1456 C CA . THR A 1 186 ? 12.859 8.93 8.734 1 98.69 186 THR A CA 1
ATOM 1457 C C . THR A 1 186 ? 11.93 9.617 9.727 1 98.69 186 THR A C 1
ATOM 1459 O O . THR A 1 186 ? 10.781 9.211 9.883 1 98.69 186 THR A O 1
ATOM 1462 N N . THR A 1 187 ? 12.453 10.523 10.516 1 98.75 187 THR A N 1
ATOM 1463 C CA . THR A 1 187 ? 11.703 11.32 11.484 1 98.75 187 THR A CA 1
ATOM 1464 C C . THR A 1 187 ? 11.93 12.812 11.242 1 98.75 187 THR A C 1
ATOM 1466 O O . THR A 1 187 ? 12.867 13.195 10.539 1 98.75 187 THR A O 1
ATOM 1469 N N . VAL A 1 188 ? 11.031 13.594 11.82 1 98.69 188 VAL A N 1
ATOM 1470 C CA . VAL A 1 188 ? 11.188 15.039 11.727 1 98.69 188 VAL A CA 1
ATOM 1471 C C . VAL A 1 188 ? 12.547 15.453 12.289 1 98.69 188 VAL A C 1
ATOM 1473 O O . VAL A 1 188 ? 13.273 16.234 11.672 1 98.69 188 VAL A O 1
ATOM 1476 N N . GLY A 1 189 ? 12.891 14.844 13.461 1 98.38 189 GLY A N 1
ATOM 1477 C CA . GLY A 1 189 ? 14.172 15.156 14.078 1 98.38 189 GLY A CA 1
ATOM 1478 C C . GLY A 1 189 ? 15.359 14.812 13.203 1 98.38 189 GLY A C 1
ATOM 1479 O O . GLY A 1 189 ? 16.328 15.57 13.141 1 98.38 189 GLY A O 1
ATOM 1480 N N . GLN A 1 190 ? 15.344 13.68 12.531 1 98.31 190 GLN A N 1
ATOM 1481 C CA . GLN A 1 190 ? 16.422 13.266 11.648 1 98.31 190 GLN A CA 1
ATOM 1482 C C . GLN A 1 190 ? 16.562 14.203 10.461 1 98.31 190 GLN A C 1
ATOM 1484 O O . GLN A 1 190 ? 17.672 14.531 10.039 1 98.31 190 GLN A O 1
ATOM 1489 N N . LEU A 1 191 ? 15.445 14.68 9.93 1 98.25 191 LEU A N 1
ATOM 1490 C CA . LEU A 1 191 ? 15.484 15.602 8.789 1 98.25 191 LEU A CA 1
ATOM 1491 C C . LEU A 1 191 ? 16 16.969 9.219 1 98.25 191 LEU A C 1
ATOM 1493 O O . LEU A 1 191 ? 16.766 17.609 8.477 1 98.25 191 LEU A O 1
ATOM 1497 N N . GLU A 1 192 ? 15.586 17.406 10.391 1 97.94 192 GLU A N 1
ATOM 1498 C CA . GLU A 1 192 ? 16.094 18.672 10.922 1 97.94 192 GLU A CA 1
ATOM 1499 C C . GLU A 1 192 ? 17.594 18.609 11.141 1 97.94 192 GLU A C 1
ATOM 1501 O O . GLU A 1 192 ? 18.312 19.562 10.805 1 97.94 192 GLU A O 1
ATOM 1506 N N . ALA A 1 193 ? 18.078 17.531 11.695 1 97.31 193 ALA A N 1
ATOM 1507 C CA . ALA A 1 193 ? 19.516 17.359 11.938 1 97.31 193 ALA A CA 1
ATOM 1508 C C . ALA A 1 193 ? 20.297 17.344 10.625 1 97.31 193 ALA A C 1
ATOM 1510 O O . ALA A 1 193 ? 21.375 17.953 10.539 1 97.31 193 ALA A O 1
ATOM 1511 N N . ALA A 1 194 ? 19.781 16.688 9.672 1 95.19 194 ALA A N 1
ATOM 1512 C CA . ALA A 1 194 ? 20.438 16.625 8.375 1 95.19 194 ALA A CA 1
ATOM 1513 C C . ALA A 1 194 ? 20.516 18 7.727 1 95.19 194 ALA A C 1
ATOM 1515 O O . ALA A 1 194 ? 21.516 18.328 7.074 1 95.19 194 ALA A O 1
ATOM 1516 N N . ALA A 1 195 ? 19.5 18.828 7.879 1 93.38 195 ALA A N 1
ATOM 1517 C CA . ALA A 1 195 ? 19.469 20.172 7.305 1 93.38 195 ALA A CA 1
ATOM 1518 C C . ALA A 1 195 ? 20.5 21.078 7.961 1 93.38 195 ALA A C 1
ATOM 1520 O O . ALA A 1 195 ? 21.094 21.938 7.301 1 93.38 195 ALA A O 1
ATOM 1521 N N . GLU A 1 196 ? 20.703 20.859 9.273 1 91 196 GLU A N 1
ATOM 1522 C CA . GLU A 1 196 ? 21.672 21.656 10.008 1 91 196 GLU A CA 1
ATOM 1523 C C . GLU A 1 196 ? 23.094 21.344 9.555 1 91 196 GLU A C 1
ATOM 1525 O O . GLU A 1 196 ? 23.953 22.234 9.492 1 91 196 GLU A O 1
ATOM 1530 N N . LEU A 1 197 ? 23.266 20.094 9.188 1 89.38 197 LEU A N 1
ATOM 1531 C CA . LEU A 1 197 ? 24.594 19.656 8.75 1 89.38 197 LEU A CA 1
ATOM 1532 C C . LEU A 1 197 ? 24.906 20.203 7.359 1 89.38 197 LEU A C 1
ATOM 1534 O O . LEU A 1 197 ? 26.078 20.375 7.012 1 89.38 197 LEU A O 1
ATOM 1538 N N . GLN A 1 198 ? 23.969 20.422 6.613 1 82.31 198 GLN A N 1
ATOM 1539 C CA . GLN A 1 198 ? 24.156 20.906 5.25 1 82.31 198 GLN A CA 1
ATOM 1540 C C . GLN A 1 198 ? 24.234 22.422 5.215 1 82.31 198 GLN A C 1
ATOM 1542 O O . GLN A 1 198 ? 24.656 23 4.215 1 82.31 198 GLN A O 1
ATOM 1547 N N . ALA A 1 199 ? 23.75 23.047 6.262 1 73.12 199 ALA A N 1
ATOM 1548 C CA . ALA A 1 199 ? 23.828 24.516 6.328 1 73.12 199 ALA A CA 1
ATOM 1549 C C . ALA A 1 199 ? 25.219 24.969 6.762 1 73.12 199 ALA A C 1
ATOM 1551 O O . ALA A 1 199 ? 25.906 24.266 7.52 1 73.12 199 ALA A O 1
ATOM 1552 N N . MET B 1 1 ? -21.484 -9.906 -15.453 1 66.69 1 MET B N 1
ATOM 1553 C CA . MET B 1 1 ? -20.344 -9.062 -15.109 1 66.69 1 MET B CA 1
ATOM 1554 C C . MET B 1 1 ? -19.031 -9.836 -15.242 1 66.69 1 MET B C 1
ATOM 1556 O O . MET B 1 1 ? -18.953 -11 -14.852 1 66.69 1 MET B O 1
ATOM 1560 N N . THR B 1 2 ? -18.016 -9.203 -16.047 1 90.38 2 THR B N 1
ATOM 1561 C CA . THR B 1 2 ? -16.781 -9.922 -16.328 1 90.38 2 THR B CA 1
ATOM 1562 C C . THR B 1 2 ? -15.773 -9.742 -15.195 1 90.38 2 THR B C 1
ATOM 1564 O O . THR B 1 2 ? -15.656 -8.656 -14.625 1 90.38 2 THR B O 1
ATOM 1567 N N . ARG B 1 3 ? -15.273 -10.82 -14.68 1 97.5 3 ARG B N 1
ATOM 1568 C CA . ARG B 1 3 ? -14.281 -10.844 -13.617 1 97.5 3 ARG B CA 1
ATOM 1569 C C . ARG B 1 3 ? -12.93 -11.312 -14.141 1 97.5 3 ARG B C 1
ATOM 1571 O O . ARG B 1 3 ? -12.836 -11.852 -15.25 1 97.5 3 ARG B O 1
ATOM 1578 N N . ALA B 1 4 ? -11.891 -10.945 -13.391 1 98.81 4 ALA B N 1
ATOM 1579 C CA . ALA B 1 4 ? -10.555 -11.438 -13.727 1 98.81 4 ALA B CA 1
ATOM 1580 C C . ALA B 1 4 ? -9.82 -11.914 -12.477 1 98.81 4 ALA B C 1
ATOM 1582 O O . ALA B 1 4 ? -9.977 -11.336 -11.398 1 98.81 4 ALA B O 1
ATOM 1583 N N . LEU B 1 5 ? -9.125 -12.977 -12.617 1 98.88 5 LEU B N 1
ATOM 1584 C CA . LEU B 1 5 ? -8.125 -13.406 -11.656 1 98.88 5 LEU B CA 1
ATOM 1585 C C . LEU B 1 5 ? -6.742 -12.891 -12.039 1 98.88 5 LEU B C 1
ATOM 1587 O O . LEU B 1 5 ? -6.277 -13.117 -13.156 1 98.88 5 LEU B O 1
ATOM 1591 N N . ILE B 1 6 ? -6.129 -12.125 -11.18 1 98.94 6 ILE B N 1
ATOM 1592 C CA . ILE B 1 6 ? -4.758 -11.664 -11.383 1 98.94 6 ILE B CA 1
ATOM 1593 C C . ILE B 1 6 ? -3.805 -12.492 -10.531 1 98.94 6 ILE B C 1
ATOM 1595 O O . ILE B 1 6 ? -3.879 -12.469 -9.297 1 98.94 6 ILE B O 1
ATOM 1599 N N . VAL B 1 7 ? -2.938 -13.258 -11.125 1 99 7 VAL B N 1
ATOM 1600 C CA . VAL B 1 7 ? -1.909 -14.055 -10.453 1 99 7 VAL B CA 1
ATOM 1601 C C . VAL B 1 7 ? -0.575 -13.312 -10.508 1 99 7 VAL B C 1
ATOM 1603 O O . VAL B 1 7 ? 0.061 -13.234 -11.562 1 99 7 VAL B O 1
ATOM 1606 N N . ILE B 1 8 ? -0.117 -12.883 -9.336 1 98.94 8 ILE B N 1
ATOM 1607 C CA . ILE B 1 8 ? 1.004 -11.953 -9.297 1 98.94 8 ILE B CA 1
ATOM 1608 C C . ILE B 1 8 ? 2.266 -12.688 -8.844 1 98.94 8 ILE B C 1
ATOM 1610 O O . ILE B 1 8 ? 2.348 -13.148 -7.699 1 98.94 8 ILE B O 1
ATOM 1614 N N . ASP B 1 9 ? 3.236 -12.812 -9.656 1 98.88 9 ASP B N 1
ATOM 1615 C CA . ASP B 1 9 ? 4.645 -13.094 -9.383 1 98.88 9 ASP B CA 1
ATOM 1616 C C . ASP B 1 9 ? 4.824 -14.492 -8.805 1 98.88 9 ASP B C 1
ATOM 1618 O O . ASP B 1 9 ? 5.715 -14.719 -7.984 1 98.88 9 ASP B O 1
ATOM 1622 N N . VAL B 1 10 ? 3.896 -15.43 -9.047 1 98.94 10 VAL B N 1
ATOM 1623 C CA . VAL B 1 10 ? 4.16 -16.812 -8.648 1 98.94 10 VAL B CA 1
ATOM 1624 C C . VAL B 1 10 ? 5.152 -17.453 -9.625 1 98.94 10 VAL B C 1
ATOM 1626 O O . VAL B 1 10 ? 4.766 -18.219 -10.5 1 98.94 10 VAL B O 1
ATOM 1629 N N . GLN B 1 11 ? 6.402 -17.125 -9.445 1 98.94 11 GLN B N 1
ATOM 1630 C CA . GLN B 1 11 ? 7.43 -17.391 -10.445 1 98.94 11 GLN B CA 1
ATOM 1631 C C . GLN B 1 11 ? 8.656 -18.031 -9.82 1 98.94 11 GLN B C 1
ATOM 1633 O O . GLN B 1 11 ? 8.867 -17.938 -8.609 1 98.94 11 GLN B O 1
ATOM 1638 N N . GLU B 1 12 ? 9.531 -18.562 -10.609 1 98.88 12 GLU B N 1
ATOM 1639 C CA . GLU B 1 12 ? 10.68 -19.359 -10.18 1 98.88 12 GLU B CA 1
ATOM 1640 C C . GLU B 1 12 ? 11.766 -18.484 -9.578 1 98.88 12 GLU B C 1
ATOM 1642 O O . GLU B 1 12 ? 12.602 -18.953 -8.805 1 98.88 12 GLU B O 1
ATOM 1647 N N . SER B 1 13 ? 11.812 -17.156 -9.883 1 98.88 13 SER B N 1
ATOM 1648 C CA . SER B 1 13 ? 12.789 -16.234 -9.32 1 98.88 13 SER B CA 1
ATOM 1649 C C . SER B 1 13 ? 12.836 -16.312 -7.801 1 98.88 13 SER B C 1
ATOM 1651 O O . SER B 1 13 ? 13.914 -16.344 -7.203 1 98.88 13 SER B O 1
ATOM 1653 N N . PHE B 1 14 ? 11.648 -16.406 -7.156 1 98.69 14 PHE B N 1
ATOM 1654 C CA . PHE B 1 14 ? 11.578 -16.453 -5.703 1 98.69 14 PHE B CA 1
ATOM 1655 C C . PHE B 1 14 ? 12.164 -17.75 -5.168 1 98.69 14 PHE B C 1
ATOM 1657 O O . PHE B 1 14 ? 12.906 -17.75 -4.188 1 98.69 14 PHE B O 1
ATOM 1664 N N . ARG B 1 15 ? 11.859 -18.875 -5.824 1 98.12 15 ARG B N 1
ATOM 1665 C CA . ARG B 1 15 ? 12.328 -20.172 -5.383 1 98.12 15 ARG B CA 1
ATOM 1666 C C . ARG B 1 15 ? 13.844 -20.281 -5.5 1 98.12 15 ARG B C 1
ATOM 1668 O O . ARG B 1 15 ? 14.477 -21.047 -4.77 1 98.12 15 ARG B O 1
ATOM 1675 N N . ALA B 1 16 ? 14.398 -19.5 -6.371 1 98.25 16 ALA B N 1
ATOM 1676 C CA . ALA B 1 16 ? 15.836 -19.547 -6.613 1 98.25 16 ALA B CA 1
ATOM 1677 C C . ALA B 1 16 ? 16.609 -18.844 -5.504 1 98.25 16 ALA B C 1
ATOM 1679 O O . ALA B 1 16 ? 17.828 -18.938 -5.43 1 98.25 16 ALA B O 1
ATOM 1680 N N . ARG B 1 17 ? 15.938 -18.141 -4.605 1 97.31 17 ARG B N 1
ATOM 1681 C CA . ARG B 1 17 ? 16.594 -17.375 -3.539 1 97.31 17 ARG B CA 1
ATOM 1682 C C . ARG B 1 17 ? 16.688 -18.203 -2.26 1 97.31 17 ARG B C 1
ATOM 1684 O O . ARG B 1 17 ? 15.75 -18.938 -1.919 1 97.31 17 ARG B O 1
ATOM 1691 N N . PRO B 1 18 ? 17.766 -18 -1.487 1 96.88 18 PRO B N 1
ATOM 1692 C CA . PRO B 1 18 ? 17.875 -18.672 -0.191 1 96.88 18 PRO B CA 1
ATOM 1693 C C . PRO B 1 18 ? 16.719 -18.344 0.743 1 96.88 18 PRO B C 1
ATOM 1695 O O . PRO B 1 18 ? 16.297 -19.188 1.538 1 96.88 18 PRO B O 1
ATOM 1698 N N . LEU B 1 19 ? 16.172 -17.203 0.582 1 97.62 19 LEU B N 1
ATOM 1699 C CA . LEU B 1 19 ? 15.109 -16.734 1.453 1 97.62 19 LEU B CA 1
ATOM 1700 C C . LEU B 1 19 ? 13.867 -17.609 1.307 1 97.62 19 LEU B C 1
ATOM 1702 O O . LEU B 1 19 ? 12.984 -17.594 2.166 1 97.62 19 LEU B O 1
ATOM 1706 N N . TRP B 1 20 ? 13.719 -18.375 0.239 1 98.38 20 TRP B N 1
ATOM 1707 C CA . TRP B 1 20 ? 12.555 -19.203 -0.037 1 98.38 20 TRP B CA 1
ATOM 1708 C C . TRP B 1 20 ? 12.305 -20.188 1.103 1 98.38 20 TRP B C 1
ATOM 1710 O O . TRP B 1 20 ? 11.156 -20.531 1.393 1 98.38 20 TRP B O 1
ATOM 1720 N N . GLU B 1 21 ? 13.32 -20.562 1.777 1 98 21 GLU B N 1
ATOM 1721 C CA . GLU B 1 21 ? 13.172 -21.516 2.865 1 98 21 GLU B CA 1
ATOM 1722 C C . GLU B 1 21 ? 12.266 -20.969 3.967 1 98 21 GLU B C 1
ATOM 1724 O O . GLU B 1 21 ? 11.742 -21.734 4.785 1 98 21 GLU B O 1
ATOM 1729 N N . THR B 1 22 ? 12.086 -19.641 3.979 1 98.56 22 THR B N 1
ATOM 1730 C CA . THR B 1 22 ? 11.305 -19.016 5.035 1 98.56 22 THR B CA 1
ATOM 1731 C C . THR B 1 22 ? 9.922 -18.625 4.527 1 98.56 22 THR B C 1
ATOM 1733 O O . THR B 1 22 ? 9.156 -17.969 5.234 1 98.56 22 THR B O 1
ATOM 1736 N N . ILE B 1 23 ? 9.586 -19.031 3.291 1 98.81 23 ILE B N 1
ATOM 1737 C CA . ILE B 1 23 ? 8.328 -18.609 2.674 1 98.81 23 ILE B CA 1
ATOM 1738 C C . ILE B 1 23 ? 7.152 -19.109 3.5 1 98.81 23 ILE B C 1
ATOM 1740 O O . ILE B 1 23 ? 7.172 -20.25 3.994 1 98.81 23 ILE B O 1
ATOM 1744 N N . SER B 1 24 ? 6.148 -18.281 3.637 1 98.88 24 SER B N 1
ATOM 1745 C CA . SER B 1 24 ? 5.012 -18.594 4.5 1 98.88 24 SER B CA 1
ATOM 1746 C C . SER B 1 24 ? 4.219 -19.781 3.973 1 98.88 24 SER B C 1
ATOM 1748 O O . SER B 1 24 ? 3.543 -20.469 4.738 1 98.88 24 SER B O 1
ATOM 1750 N N . ASP B 1 25 ? 4.215 -19.984 2.619 1 98.69 25 ASP B N 1
ATOM 1751 C CA . ASP B 1 25 ? 3.486 -21.078 1.994 1 98.69 25 ASP B CA 1
ATOM 1752 C C . ASP B 1 25 ? 4.277 -21.672 0.832 1 98.69 25 ASP B C 1
ATOM 1754 O O . ASP B 1 25 ? 4.117 -21.25 -0.315 1 98.69 25 ASP B O 1
ATOM 1758 N N . PRO B 1 26 ? 5.062 -22.719 1.104 1 98.19 26 PRO B N 1
ATOM 1759 C CA . PRO B 1 26 ? 5.84 -23.344 0.035 1 98.19 26 PRO B CA 1
ATOM 1760 C C . PRO B 1 26 ? 4.961 -24 -1.031 1 98.19 26 PRO B C 1
ATOM 1762 O O . PRO B 1 26 ? 5.441 -24.312 -2.121 1 98.19 26 PRO B O 1
ATOM 1765 N N . LYS B 1 27 ? 3.666 -24.188 -0.759 1 98.06 27 LYS B N 1
ATOM 1766 C CA . LYS B 1 27 ? 2.744 -24.797 -1.712 1 98.06 27 LYS B CA 1
ATOM 1767 C C . LYS B 1 27 ? 1.85 -23.75 -2.363 1 98.06 27 LYS B C 1
ATOM 1769 O O . LYS B 1 27 ? 0.709 -24.047 -2.729 1 98.06 27 LYS B O 1
ATOM 1774 N N . ILE B 1 28 ? 2.314 -22.578 -2.455 1 98.81 28 ILE B N 1
ATOM 1775 C CA . ILE B 1 28 ? 1.552 -21.469 -3 1 98.81 28 ILE B CA 1
ATOM 1776 C C . ILE B 1 28 ? 1.061 -21.812 -4.402 1 98.81 28 ILE B C 1
ATOM 1778 O O . ILE B 1 28 ? -0.041 -21.422 -4.797 1 98.81 28 ILE B O 1
ATOM 1782 N N . ALA B 1 29 ? 1.814 -22.531 -5.207 1 98.81 29 ALA B N 1
ATOM 1783 C CA . ALA B 1 29 ? 1.422 -22.906 -6.562 1 98.81 29 ALA B CA 1
ATOM 1784 C C . ALA B 1 29 ? 0.153 -23.75 -6.555 1 98.81 29 ALA B C 1
ATOM 1786 O O . ALA B 1 29 ? -0.686 -23.641 -7.449 1 98.81 29 ALA B O 1
ATOM 1787 N N . ASP B 1 30 ? 0.018 -24.578 -5.527 1 98.62 30 ASP B N 1
ATOM 1788 C CA . ASP B 1 30 ? -1.176 -25.406 -5.406 1 98.62 30 ASP B CA 1
ATOM 1789 C C . ASP B 1 30 ? -2.42 -24.547 -5.176 1 98.62 30 ASP B C 1
ATOM 1791 O O . ASP B 1 30 ? -3.463 -24.781 -5.789 1 98.62 30 ASP B O 1
ATOM 1795 N N . GLN B 1 31 ? -2.316 -23.641 -4.273 1 98.75 31 GLN B N 1
ATOM 1796 C CA . GLN B 1 31 ? -3.43 -22.734 -3.988 1 98.75 31 GLN B CA 1
ATOM 1797 C C . GLN B 1 31 ? -3.812 -21.922 -5.223 1 98.75 31 GLN B C 1
ATOM 1799 O O . GLN B 1 31 ? -4.996 -21.766 -5.531 1 98.75 31 GLN B O 1
ATOM 1804 N N . VAL B 1 32 ? -2.82 -21.453 -5.906 1 98.88 32 VAL B N 1
ATOM 1805 C CA . VAL B 1 32 ? -3.051 -20.656 -7.109 1 98.88 32 VAL B CA 1
ATOM 1806 C C . VAL B 1 32 ? -3.715 -21.516 -8.18 1 98.88 32 VAL B C 1
ATOM 1808 O O . VAL B 1 32 ? -4.637 -21.062 -8.859 1 98.88 32 VAL B O 1
ATOM 1811 N N . ASP B 1 33 ? -3.229 -22.719 -8.305 1 98.75 33 ASP B N 1
ATOM 1812 C CA . ASP B 1 33 ? -3.812 -23.641 -9.289 1 98.75 33 ASP B CA 1
ATOM 1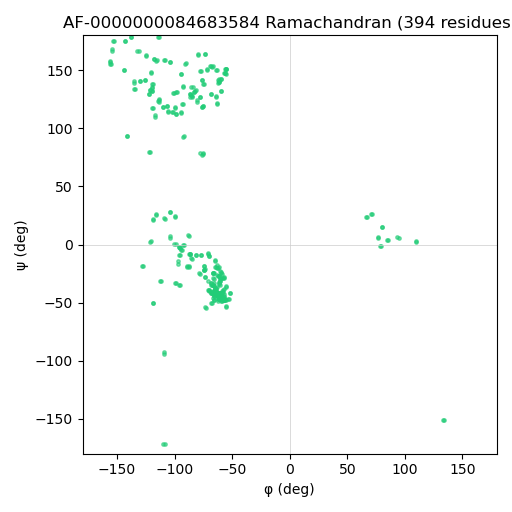813 C C . ASP B 1 33 ? -5.297 -23.859 -9.008 1 98.75 33 ASP B C 1
ATOM 1815 O O . ASP B 1 33 ? -6.105 -23.922 -9.938 1 98.75 33 ASP B O 1
ATOM 1819 N N . ARG B 1 34 ? -5.676 -24.016 -7.746 1 98.62 34 ARG B N 1
ATOM 1820 C CA . ARG B 1 34 ? -7.078 -24.156 -7.363 1 98.62 34 ARG B CA 1
ATOM 1821 C C . ARG B 1 34 ? -7.887 -22.938 -7.781 1 98.62 34 ARG B C 1
ATOM 1823 O O . ARG B 1 34 ? -8.992 -23.078 -8.305 1 98.62 34 ARG B O 1
ATOM 1830 N N . LEU B 1 35 ? -7.355 -21.734 -7.602 1 98.69 35 LEU B N 1
ATOM 1831 C CA . LEU B 1 35 ? -8.031 -20.5 -7.973 1 98.69 35 LEU B CA 1
ATOM 1832 C C . LEU B 1 35 ? -8.18 -20.391 -9.484 1 98.69 35 LEU B C 1
ATOM 1834 O O . LEU B 1 35 ? -9.219 -19.953 -9.984 1 98.69 35 LEU B O 1
ATOM 1838 N N . VAL B 1 36 ? -7.121 -20.797 -10.164 1 98.69 36 VAL B N 1
ATOM 1839 C CA . VAL B 1 36 ? -7.129 -20.734 -11.625 1 98.69 36 VAL B CA 1
ATOM 1840 C C . VAL B 1 36 ? -8.211 -21.656 -12.172 1 98.69 36 VAL B C 1
ATOM 1842 O O . VAL B 1 36 ? -8.961 -21.266 -13.07 1 98.69 36 VAL B O 1
ATOM 1845 N N . ARG B 1 37 ? -8.289 -22.844 -11.633 1 98.19 37 ARG B N 1
ATOM 1846 C CA . ARG B 1 37 ? -9.336 -23.766 -12.047 1 98.19 37 ARG B CA 1
ATOM 1847 C C . ARG B 1 37 ? -10.719 -23.172 -11.812 1 98.19 37 ARG B C 1
ATOM 1849 O O . ARG B 1 37 ? -11.602 -23.281 -12.664 1 98.19 37 ARG B O 1
ATOM 1856 N N . LEU B 1 38 ? -10.898 -22.609 -10.656 1 98 38 LEU B N 1
ATOM 1857 C CA . LEU B 1 38 ? -12.164 -21.969 -10.312 1 98 38 LEU B CA 1
ATOM 1858 C C . LEU B 1 38 ? -12.492 -20.859 -11.297 1 98 38 LEU B C 1
ATOM 1860 O O . LEU B 1 38 ? -13.633 -20.75 -11.766 1 98 38 LEU B O 1
ATOM 1864 N N . ALA B 1 39 ? -11.555 -20 -11.602 1 98.06 39 ALA B N 1
ATOM 1865 C CA . ALA B 1 39 ? -11.742 -18.875 -12.516 1 98.06 39 ALA B CA 1
ATOM 1866 C C . ALA B 1 39 ? -12.102 -19.359 -13.914 1 98.06 39 ALA B C 1
ATOM 1868 O O . ALA B 1 39 ? -13.023 -18.828 -14.547 1 98.06 39 ALA B O 1
ATOM 1869 N N . ARG B 1 40 ? -11.406 -20.344 -14.391 1 97.56 40 ARG B N 1
ATOM 1870 C CA . ARG B 1 40 ? -11.641 -20.891 -15.719 1 97.56 40 ARG B CA 1
ATOM 1871 C C . ARG B 1 40 ? -13.039 -21.5 -15.812 1 97.56 40 ARG B C 1
ATOM 1873 O O . ARG B 1 40 ? -13.734 -21.312 -16.812 1 97.56 40 ARG B O 1
ATOM 1880 N N . ARG B 1 41 ? -13.43 -22.188 -14.766 1 96.38 41 ARG B N 1
ATOM 1881 C CA . ARG B 1 41 ? -14.766 -22.781 -14.742 1 96.38 41 ARG B CA 1
ATOM 1882 C C . ARG B 1 41 ? -15.836 -21.703 -14.836 1 96.38 41 ARG B C 1
ATOM 1884 O O . ARG B 1 41 ? -16.891 -21.906 -15.445 1 96.38 41 ARG B O 1
ATOM 1891 N N . ALA B 1 42 ? -15.562 -20.562 -14.281 1 96.38 42 ALA B N 1
ATOM 1892 C CA . ALA B 1 42 ? -16.531 -19.469 -14.25 1 96.38 42 ALA B CA 1
ATOM 1893 C C . ALA B 1 42 ? -16.438 -18.625 -15.523 1 96.38 42 ALA B C 1
ATOM 1895 O O . ALA B 1 42 ? -17.234 -17.703 -15.719 1 96.38 42 ALA B O 1
ATOM 1896 N N . GLY B 1 43 ? -15.445 -18.875 -16.359 1 95.94 43 GLY B N 1
ATOM 1897 C CA . GLY B 1 43 ? -15.266 -18.094 -17.578 1 95.94 43 GLY B CA 1
ATOM 1898 C C . GLY B 1 43 ? -14.586 -16.766 -17.328 1 95.94 43 GLY B C 1
ATOM 1899 O O . GLY B 1 43 ? -14.68 -15.852 -18.156 1 95.94 43 GLY B O 1
ATOM 1900 N N . ASP B 1 44 ? -13.992 -16.625 -16.156 1 97.62 44 ASP B N 1
ATOM 1901 C CA . ASP B 1 44 ? -13.289 -15.391 -15.812 1 97.62 44 ASP B CA 1
ATOM 1902 C C . ASP B 1 44 ? -11.984 -15.266 -16.594 1 97.62 44 ASP B C 1
ATOM 1904 O O . ASP B 1 44 ? -11.383 -16.281 -16.984 1 97.62 44 ASP B O 1
ATOM 1908 N N . LEU B 1 45 ? -11.562 -14.055 -16.859 1 98.25 45 LEU B N 1
ATOM 1909 C CA . LEU B 1 45 ? -10.242 -13.797 -17.422 1 98.25 45 LEU B CA 1
ATOM 1910 C C . LEU B 1 45 ? -9.148 -14.117 -16.406 1 98.25 45 LEU B C 1
ATOM 1912 O O . LEU B 1 45 ? -9.25 -13.734 -15.242 1 98.25 45 LEU B O 1
ATOM 1916 N N . VAL B 1 46 ? -8.164 -14.898 -16.812 1 98.75 46 VAL B N 1
ATOM 1917 C CA . VAL B 1 46 ? -6.988 -15.156 -15.977 1 98.75 46 VAL B CA 1
ATOM 1918 C C . VAL B 1 46 ? -5.789 -14.398 -16.531 1 98.75 46 VAL B C 1
ATOM 1920 O O . VAL B 1 46 ? -5.402 -14.594 -17.688 1 98.75 46 VAL B O 1
ATOM 1923 N N . VAL B 1 47 ? -5.207 -13.492 -15.75 1 98.94 47 VAL B N 1
ATOM 1924 C CA . VAL B 1 47 ? -4.031 -12.719 -16.125 1 98.94 47 VAL B CA 1
ATOM 1925 C C . VAL B 1 47 ? -2.846 -13.109 -15.258 1 98.94 47 VAL B C 1
ATOM 1927 O O . VAL B 1 47 ? -2.934 -13.078 -14.023 1 98.94 47 VAL B O 1
ATOM 1930 N N . TRP B 1 48 ? -1.809 -13.484 -15.922 1 98.94 48 TRP B N 1
ATOM 1931 C CA . TRP B 1 48 ? -0.565 -13.828 -15.242 1 98.94 48 TRP B CA 1
ATOM 1932 C C . TRP B 1 48 ? 0.413 -12.664 -15.266 1 98.94 48 TRP B C 1
ATOM 1934 O O . TRP B 1 48 ? 0.628 -12.039 -16.312 1 98.94 48 TRP B O 1
ATOM 1944 N N . VAL B 1 49 ? 0.977 -12.336 -14.109 1 98.94 49 VAL B N 1
ATOM 1945 C CA . VAL B 1 49 ? 1.939 -11.242 -14 1 98.94 49 VAL B CA 1
ATOM 1946 C C . VAL B 1 49 ? 3.273 -11.781 -13.484 1 98.94 49 VAL B C 1
ATOM 1948 O O . VAL B 1 49 ? 3.312 -12.555 -12.523 1 98.94 49 VAL B O 1
ATOM 1951 N N . LEU B 1 50 ? 4.336 -11.422 -14.117 1 98.94 50 LEU B N 1
ATOM 1952 C CA . LEU B 1 50 ? 5.688 -11.727 -13.664 1 98.94 50 LEU B CA 1
ATOM 1953 C C . LEU B 1 50 ? 6.477 -10.445 -13.414 1 98.94 50 LEU B C 1
ATOM 1955 O O . LEU B 1 50 ? 6.348 -9.477 -14.164 1 98.94 50 LEU B O 1
ATOM 1959 N N . HIS B 1 51 ? 7.227 -10.414 -12.336 1 98.94 51 HIS B N 1
ATOM 1960 C CA . HIS B 1 51 ? 8.18 -9.344 -12.062 1 98.94 51 HIS B CA 1
ATOM 1961 C C . HIS B 1 51 ? 9.492 -9.57 -12.812 1 98.94 51 HIS B C 1
ATOM 1963 O O . HIS B 1 51 ? 10.023 -10.68 -12.812 1 98.94 51 HIS B O 1
ATOM 1969 N N . SER B 1 52 ? 9.984 -8.57 -13.453 1 98.88 52 SER B N 1
ATOM 1970 C CA . SER B 1 52 ? 11.219 -8.656 -14.227 1 98.88 52 SER B CA 1
ATOM 1971 C C . SER B 1 52 ? 12.117 -7.449 -13.969 1 98.88 52 SER B C 1
ATOM 1973 O O . SER B 1 52 ? 11.633 -6.32 -13.875 1 98.88 52 SER B O 1
ATOM 1975 N N . GLU B 1 53 ? 13.391 -7.676 -13.742 1 98.56 53 GLU B N 1
ATOM 1976 C CA . GLU B 1 53 ? 14.406 -6.637 -13.609 1 98.56 53 GLU B CA 1
ATOM 1977 C C . GLU B 1 53 ? 15.523 -6.812 -14.633 1 98.56 53 GLU B C 1
ATOM 1979 O O . GLU B 1 53 ? 16.625 -7.242 -14.289 1 98.56 53 GLU B O 1
ATOM 1984 N N . PRO B 1 54 ? 15.289 -6.395 -15.836 1 98.38 54 PRO B N 1
ATOM 1985 C CA . PRO B 1 54 ? 16.281 -6.598 -16.891 1 98.38 54 PRO B CA 1
ATOM 1986 C C . PRO B 1 54 ? 17.625 -5.934 -16.578 1 98.38 54 PRO B C 1
ATOM 1988 O O . PRO B 1 54 ? 17.656 -4.777 -16.141 1 98.38 54 PRO B O 1
ATOM 1991 N N . GLY B 1 55 ? 18.734 -6.656 -16.734 1 98.38 55 GLY B N 1
ATOM 1992 C CA . GLY B 1 55 ? 20.078 -6.121 -16.562 1 98.38 55 GLY B CA 1
ATOM 1993 C C . GLY B 1 55 ? 20.547 -6.121 -15.125 1 98.38 55 GLY B C 1
ATOM 1994 O O . GLY B 1 55 ? 21.672 -5.699 -14.828 1 98.38 55 GLY B O 1
ATOM 1995 N N . SER B 1 56 ? 19.734 -6.672 -14.242 1 97.94 56 SER B N 1
ATOM 1996 C CA . SER B 1 56 ? 20.062 -6.602 -12.828 1 97.94 56 SER B CA 1
ATOM 1997 C C . SER B 1 56 ? 21.141 -7.633 -12.461 1 97.94 56 SER B C 1
ATOM 1999 O O . SER B 1 56 ? 21.844 -7.473 -11.469 1 97.94 56 SER B O 1
ATOM 2001 N N . GLY B 1 57 ? 21.219 -8.688 -13.227 1 98.25 57 GLY B N 1
ATOM 2002 C CA . GLY B 1 57 ? 22.172 -9.75 -12.938 1 98.25 57 GLY B CA 1
ATOM 2003 C C . GLY B 1 57 ? 21.734 -10.641 -11.789 1 98.25 57 GLY B C 1
ATOM 2004 O O . GLY B 1 57 ? 22.484 -11.5 -11.336 1 98.25 57 GLY B O 1
ATOM 2005 N N . ASP B 1 58 ? 20.531 -10.445 -11.289 1 97.81 58 ASP B N 1
ATOM 2006 C CA . ASP B 1 58 ? 20.031 -11.305 -10.219 1 97.81 58 ASP B CA 1
ATOM 2007 C C . ASP B 1 58 ? 18.906 -12.211 -10.727 1 97.81 58 ASP B C 1
ATOM 2009 O O . ASP B 1 58 ? 18.703 -12.328 -11.938 1 97.81 58 ASP B O 1
ATOM 2013 N N . VAL B 1 59 ? 18.219 -12.93 -9.867 1 98.5 59 VAL B N 1
ATOM 2014 C CA . VAL B 1 59 ? 17.281 -13.992 -10.219 1 98.5 59 VAL B CA 1
ATOM 2015 C C . VAL B 1 59 ? 16.031 -13.391 -10.844 1 98.5 59 VAL B C 1
ATOM 2017 O O . VAL B 1 59 ? 15.172 -14.117 -11.352 1 98.5 59 VAL B O 1
ATOM 2020 N N . PHE B 1 60 ? 15.883 -12.078 -10.852 1 98.69 60 PHE B N 1
ATOM 2021 C CA . PHE B 1 60 ? 14.758 -11.422 -11.508 1 98.69 60 PHE B CA 1
ATOM 2022 C C . PHE B 1 60 ? 15.172 -10.883 -12.867 1 98.69 60 PHE B C 1
ATOM 2024 O O . PHE B 1 60 ? 14.383 -10.219 -13.547 1 98.69 60 PHE B O 1
ATOM 2031 N N . ASP B 1 61 ? 16.375 -11.062 -13.266 1 98.81 61 ASP B N 1
ATOM 2032 C CA . ASP B 1 61 ? 16.844 -10.805 -14.625 1 98.81 61 ASP B CA 1
ATOM 2033 C C . ASP B 1 61 ? 16.391 -11.906 -15.578 1 98.81 61 ASP B C 1
ATOM 2035 O O . ASP B 1 61 ? 16.766 -13.07 -15.406 1 98.81 61 ASP B O 1
ATOM 2039 N N . PRO B 1 62 ? 15.617 -11.492 -16.531 1 98.44 62 PRO B N 1
ATOM 2040 C CA . PRO B 1 62 ? 15.133 -12.516 -17.453 1 98.44 62 PRO B CA 1
ATOM 2041 C C . PRO B 1 62 ? 16.266 -13.266 -18.156 1 98.44 62 PRO B C 1
ATOM 2043 O O . PRO B 1 62 ? 16.078 -14.422 -18.562 1 98.44 62 PRO B O 1
ATOM 2046 N N . ALA B 1 63 ? 17.359 -12.695 -18.281 1 98.25 63 ALA B N 1
ATOM 2047 C CA . ALA B 1 63 ? 18.5 -13.297 -18.953 1 98.25 63 ALA B CA 1
ATOM 2048 C C . ALA B 1 63 ? 18.969 -14.555 -18.234 1 98.25 63 ALA B C 1
ATOM 2050 O O . ALA B 1 63 ? 19.609 -15.43 -18.828 1 98.25 63 ALA B O 1
ATOM 2051 N N . LEU B 1 64 ? 18.609 -14.719 -16.938 1 98.25 64 LEU B N 1
ATOM 2052 C CA . LEU B 1 64 ? 19.109 -15.828 -16.125 1 98.25 64 LEU B CA 1
ATOM 2053 C C . LEU B 1 64 ? 18.109 -16.984 -16.125 1 98.25 64 LEU B C 1
ATOM 2055 O O . LEU B 1 64 ? 18.391 -18.047 -15.578 1 98.25 64 LEU B O 1
ATOM 2059 N N . GLY B 1 65 ? 16.938 -16.812 -16.641 1 98.19 65 GLY B N 1
ATOM 2060 C CA . GLY B 1 65 ? 16.047 -17.922 -16.938 1 98.19 65 GLY B CA 1
ATOM 2061 C C . GLY B 1 65 ? 15.078 -18.234 -15.828 1 98.19 65 GLY B C 1
ATOM 2062 O O . GLY B 1 65 ? 14.305 -19.203 -15.922 1 98.19 65 GLY B O 1
ATOM 2063 N N . HIS B 1 66 ? 15.031 -17.391 -14.758 1 98.69 66 HIS B N 1
ATOM 2064 C CA . HIS B 1 66 ? 14.172 -17.672 -13.617 1 98.69 66 HIS B CA 1
ATOM 2065 C C . HIS B 1 66 ? 12.852 -16.922 -13.719 1 98.69 66 HIS B C 1
ATOM 2067 O O . HIS B 1 66 ? 11.906 -17.203 -12.977 1 98.69 66 HIS B O 1
ATOM 2073 N N . VAL B 1 67 ? 12.797 -15.891 -14.594 1 98.81 67 VAL B N 1
ATOM 2074 C CA . VAL B 1 67 ? 11.578 -15.109 -14.758 1 98.81 67 VAL B CA 1
ATOM 2075 C C . VAL B 1 67 ? 10.555 -15.898 -15.578 1 98.81 67 VAL B C 1
ATOM 2077 O O . VAL B 1 67 ? 10.328 -15.602 -16.75 1 98.81 67 VAL B O 1
ATOM 2080 N N . ARG B 1 68 ? 9.906 -16.844 -14.984 1 98.75 68 ARG B N 1
ATOM 2081 C CA . ARG B 1 68 ? 8.883 -17.734 -15.516 1 98.75 68 ARG B CA 1
ATOM 2082 C C . ARG B 1 68 ? 7.973 -18.25 -14.414 1 98.75 68 ARG B C 1
ATOM 2084 O O . ARG B 1 68 ? 8.352 -18.266 -13.242 1 98.75 68 ARG B O 1
ATOM 2091 N N . LEU B 1 69 ? 6.758 -18.641 -14.75 1 98.81 69 LEU B N 1
ATOM 2092 C CA . LEU B 1 69 ? 5.832 -19.203 -13.773 1 98.81 69 LEU B CA 1
ATOM 2093 C C . LEU B 1 69 ? 6.453 -20.406 -13.062 1 98.81 69 LEU B C 1
ATOM 2095 O O . LEU B 1 69 ? 7.297 -21.094 -13.633 1 98.81 69 LEU B O 1
ATOM 2099 N N . MET B 1 70 ? 6.055 -20.656 -11.812 1 98.81 70 MET B N 1
ATOM 2100 C CA . MET B 1 70 ? 6.441 -21.891 -11.148 1 98.81 70 MET B CA 1
ATOM 2101 C C . MET B 1 70 ? 6.012 -23.109 -11.977 1 98.81 70 MET B C 1
ATOM 2103 O O . MET B 1 70 ? 4.934 -23.094 -12.57 1 98.81 70 MET B O 1
ATOM 2107 N N . ASP B 1 71 ? 6.766 -24.125 -11.914 1 97.5 71 ASP B N 1
ATOM 2108 C CA . ASP B 1 71 ? 6.672 -25.25 -12.828 1 97.5 71 ASP B CA 1
ATOM 2109 C C . ASP B 1 71 ? 5.312 -25.953 -12.703 1 97.5 71 ASP B C 1
ATOM 2111 O O . ASP B 1 71 ? 4.824 -26.531 -13.672 1 97.5 71 ASP B O 1
ATOM 2115 N N . GLU B 1 72 ? 4.707 -25.844 -11.547 1 97.81 72 GLU B N 1
ATOM 2116 C CA . GLU B 1 72 ? 3.438 -26.531 -11.281 1 97.81 72 GLU B CA 1
ATOM 2117 C C . GLU B 1 72 ? 2.285 -25.828 -12 1 97.81 72 GLU B C 1
ATOM 2119 O O . GLU B 1 72 ? 1.208 -26.406 -12.164 1 97.81 72 GLU B O 1
ATOM 2124 N N . LEU B 1 73 ? 2.537 -24.578 -12.375 1 98.62 73 LEU B N 1
ATOM 2125 C CA . LEU B 1 73 ? 1.452 -23.766 -12.922 1 98.62 73 LEU B CA 1
ATOM 2126 C C . LEU B 1 73 ? 1.415 -23.875 -14.445 1 98.62 73 LEU B C 1
ATOM 2128 O O . LEU B 1 73 ? 2.461 -23.859 -15.102 1 98.62 73 LEU B O 1
ATOM 2132 N N . ARG B 1 74 ? 0.198 -24.031 -14.961 1 97.62 74 ARG B N 1
ATOM 2133 C CA . ARG B 1 74 ? 0.009 -24.141 -16.406 1 97.62 74 ARG B CA 1
ATOM 2134 C C . ARG B 1 74 ? -0.833 -22.984 -16.938 1 97.62 74 ARG B C 1
ATOM 2136 O O . ARG B 1 74 ? -2.025 -22.891 -16.641 1 97.62 74 ARG B O 1
ATOM 2143 N N . ARG B 1 75 ? -0.211 -22.188 -17.656 1 98.38 75 ARG B N 1
ATOM 2144 C CA . ARG B 1 75 ? -0.913 -21.094 -18.328 1 98.38 75 ARG B CA 1
ATOM 2145 C C . ARG B 1 75 ? -1.499 -21.562 -19.656 1 98.38 75 ARG B C 1
ATOM 2147 O O . ARG B 1 75 ? -0.828 -22.25 -20.422 1 98.38 75 ARG B O 1
ATOM 2154 N N . HIS B 1 76 ? -2.715 -21.188 -19.906 1 97.88 76 HIS B N 1
ATOM 2155 C CA . HIS B 1 76 ? -3.268 -21.375 -21.25 1 97.88 76 HIS B CA 1
ATOM 2156 C C . HIS B 1 76 ? -2.756 -20.328 -22.219 1 97.88 76 HIS B C 1
ATOM 2158 O O . HIS B 1 76 ? -2.58 -19.156 -21.844 1 97.88 76 HIS B O 1
ATOM 2164 N N . ASP B 1 77 ? -2.637 -20.672 -23.484 1 96.31 77 ASP B N 1
ATOM 2165 C CA . ASP B 1 77 ? -2.09 -19.781 -24.516 1 96.31 77 ASP B CA 1
ATOM 2166 C C . ASP B 1 77 ? -2.936 -18.516 -24.672 1 96.31 77 ASP B C 1
ATOM 2168 O O . ASP B 1 77 ? -2.418 -17.453 -25 1 96.31 77 ASP B O 1
ATOM 2172 N N . THR B 1 78 ? -4.148 -18.625 -24.359 1 96.06 78 THR B N 1
ATOM 2173 C CA . THR B 1 78 ? -5.066 -17.5 -24.562 1 96.06 78 THR B CA 1
ATOM 2174 C C . THR B 1 78 ? -5.027 -16.562 -23.359 1 96.06 78 THR B C 1
ATOM 2176 O O . THR B 1 78 ? -5.609 -15.469 -23.406 1 96.06 78 THR B O 1
ATOM 2179 N N . GLU B 1 79 ? -4.426 -16.984 -22.328 1 98.31 79 GLU B N 1
ATOM 2180 C CA . GLU B 1 79 ? -4.359 -16.156 -21.125 1 98.31 79 GLU B CA 1
ATOM 2181 C C . GLU B 1 79 ? -3.188 -15.188 -21.188 1 98.31 79 GLU B C 1
ATOM 2183 O O . GLU B 1 79 ? -2.049 -15.586 -21.422 1 98.31 79 GLU B O 1
ATOM 2188 N N . PRO B 1 80 ? -3.455 -13.898 -20.953 1 98.62 80 PRO B N 1
ATOM 2189 C CA . PRO B 1 80 ? -2.367 -12.914 -21.016 1 98.62 80 PRO B CA 1
ATOM 2190 C C . PRO B 1 80 ? -1.279 -13.188 -19.969 1 98.62 80 PRO B C 1
ATOM 2192 O O . PRO B 1 80 ? -1.582 -13.578 -18.844 1 98.62 80 PRO B O 1
ATOM 2195 N N . LEU B 1 81 ? -0.078 -13.031 -20.375 1 98.75 81 LEU B N 1
ATOM 2196 C CA . LEU B 1 81 ? 1.109 -12.984 -19.531 1 98.75 81 LEU B CA 1
ATOM 2197 C C . LEU B 1 81 ? 1.814 -11.641 -19.656 1 98.75 81 LEU B C 1
ATOM 2199 O O . LEU B 1 81 ? 2.303 -11.289 -20.734 1 98.75 81 LEU B O 1
ATOM 2203 N N . ILE B 1 82 ? 1.901 -10.891 -18.547 1 98.62 82 ILE B N 1
ATOM 2204 C CA . ILE B 1 82 ? 2.51 -9.57 -18.625 1 98.62 82 ILE B CA 1
ATOM 2205 C C . ILE B 1 82 ? 3.711 -9.492 -17.688 1 98.62 82 ILE B C 1
ATOM 2207 O O . ILE B 1 82 ? 3.754 -10.188 -16.672 1 98.62 82 ILE B O 1
ATOM 2211 N N . HIS B 1 83 ? 4.727 -8.711 -18.047 1 98.81 83 HIS B N 1
ATOM 2212 C CA . HIS B 1 83 ? 5.945 -8.492 -17.281 1 98.81 83 HIS B CA 1
ATOM 2213 C C . HIS B 1 83 ? 6 -7.07 -16.719 1 98.81 83 HIS B C 1
ATOM 2215 O O . HIS B 1 83 ? 5.961 -6.098 -17.484 1 98.81 83 HIS B O 1
ATOM 2221 N N . LYS B 1 84 ? 6.039 -6.996 -15.438 1 98.81 84 LYS B N 1
ATOM 2222 C CA . LYS B 1 84 ? 6.145 -5.688 -14.797 1 98.81 84 LYS B CA 1
ATOM 2223 C C . LYS B 1 84 ? 7.559 -5.445 -14.281 1 98.81 84 LYS B C 1
ATOM 2225 O O . LYS B 1 84 ? 8.297 -6.391 -14 1 98.81 84 LYS B O 1
ATOM 2230 N N . THR B 1 85 ? 7.934 -4.145 -14.117 1 98.56 85 THR B N 1
ATOM 2231 C CA . THR B 1 85 ? 9.219 -3.754 -13.547 1 98.56 85 THR B CA 1
ATOM 2232 C C . THR B 1 85 ? 9.016 -2.902 -12.297 1 98.56 85 THR B C 1
ATOM 2234 O O . THR B 1 85 ? 9.984 -2.395 -11.719 1 98.56 85 THR B O 1
ATOM 2237 N N . SER B 1 86 ? 7.84 -2.656 -11.836 1 98.38 86 SER B N 1
ATOM 2238 C CA . SER B 1 86 ? 7.469 -1.987 -10.594 1 98.38 86 SER B CA 1
ATOM 2239 C C . SER B 1 86 ? 6.758 -2.945 -9.641 1 98.38 86 SER B C 1
ATOM 2241 O O . SER B 1 86 ? 6.566 -4.121 -9.969 1 98.38 86 SER B O 1
ATOM 2243 N N . HIS B 1 87 ? 6.387 -2.482 -8.461 1 98.62 87 HIS B N 1
ATOM 2244 C CA . HIS B 1 87 ? 5.734 -3.363 -7.496 1 98.62 87 HIS B CA 1
ATOM 2245 C C . HIS B 1 87 ? 4.301 -3.664 -7.91 1 98.62 87 HIS B C 1
ATOM 2247 O O . HIS B 1 87 ? 3.912 -4.832 -8.016 1 98.62 87 HIS B O 1
ATOM 2253 N N . ASN B 1 88 ? 3.514 -2.613 -8.148 1 98.62 88 ASN B N 1
ATOM 2254 C CA . ASN B 1 88 ? 2.15 -2.93 -8.562 1 98.62 88 ASN B CA 1
ATOM 2255 C C . ASN B 1 88 ? 2.088 -3.299 -10.039 1 98.62 88 ASN B C 1
ATOM 2257 O O . ASN B 1 88 ? 2.973 -2.932 -10.812 1 98.62 88 ASN B O 1
ATOM 2261 N N . ALA B 1 89 ? 1.02 -3.916 -10.484 1 98.81 89 ALA B N 1
ATOM 2262 C CA . ALA B 1 89 ? 0.938 -4.535 -11.805 1 98.81 89 ALA B CA 1
ATOM 2263 C C . ALA B 1 89 ? 0.37 -3.559 -12.828 1 98.81 89 ALA B C 1
ATOM 2265 O O . ALA B 1 89 ? 0.273 -3.883 -14.016 1 98.81 89 ALA B O 1
ATOM 2266 N N . PHE B 1 90 ? 0.024 -2.342 -12.445 1 98.81 90 PHE B N 1
ATOM 2267 C CA . PHE B 1 90 ? -0.63 -1.405 -13.352 1 98.81 90 PHE B CA 1
ATOM 2268 C C . PHE B 1 90 ? 0.377 -0.415 -13.922 1 98.81 90 PHE B C 1
ATOM 2270 O O . PHE B 1 90 ? 0.303 -0.058 -15.102 1 98.81 90 PHE B O 1
ATOM 2277 N N . THR B 1 91 ? 1.401 -0.037 -13.148 1 98.31 91 THR B N 1
ATOM 2278 C CA . THR B 1 91 ? 2.201 1.155 -13.406 1 98.31 91 THR B CA 1
ATOM 2279 C C . THR B 1 91 ? 3.072 0.966 -14.648 1 98.31 91 THR B C 1
ATOM 2281 O O . THR B 1 91 ? 3.203 1.879 -15.461 1 98.31 91 THR B O 1
ATOM 2284 N N . THR B 1 92 ? 3.615 -0.18 -14.828 1 98.44 92 THR B N 1
ATOM 2285 C CA . THR B 1 92 ? 4.594 -0.37 -15.898 1 98.44 92 THR B CA 1
ATOM 2286 C C . THR B 1 92 ? 4.102 -1.406 -16.906 1 98.44 92 THR B C 1
ATOM 2288 O O . THR B 1 92 ? 4.902 -2.074 -17.562 1 98.44 92 THR B O 1
ATOM 2291 N N . THR B 1 93 ? 2.762 -1.649 -16.969 1 98.69 93 THR B N 1
ATOM 2292 C CA . THR B 1 93 ? 2.195 -2.629 -17.891 1 98.69 93 THR B CA 1
ATOM 2293 C C . THR B 1 93 ? 0.925 -2.088 -18.547 1 98.69 93 THR B C 1
ATOM 2295 O O . THR B 1 93 ? 0.509 -0.961 -18.266 1 98.69 93 THR B O 1
ATOM 2298 N N . ASN B 1 94 ? 0.322 -2.871 -19.422 1 98.62 94 ASN B N 1
ATOM 2299 C CA . ASN B 1 94 ? -0.954 -2.512 -20.031 1 98.62 94 ASN B CA 1
ATOM 2300 C C . ASN B 1 94 ? -2.121 -3.219 -19.344 1 98.62 94 ASN B C 1
ATOM 2302 O O . ASN B 1 94 ? -3.15 -3.477 -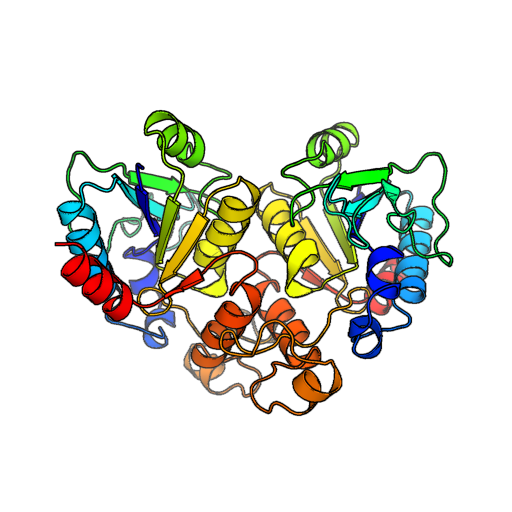19.969 1 98.62 94 ASN B O 1
ATOM 2306 N N . LEU B 1 95 ? -1.924 -3.605 -18.062 1 98.81 95 LEU B N 1
ATOM 2307 C CA . LEU B 1 95 ? -2.951 -4.348 -17.344 1 98.81 95 LEU B CA 1
ATOM 2308 C C . LEU B 1 95 ? -4.289 -3.615 -17.391 1 98.81 95 LEU B C 1
ATOM 2310 O O . LEU B 1 95 ? -5.324 -4.223 -17.672 1 98.81 95 LEU B O 1
ATOM 2314 N N . GLN B 1 96 ? -4.281 -2.32 -17.125 1 98.44 96 GLN B N 1
ATOM 2315 C CA . GLN B 1 96 ? -5.539 -1.582 -17.109 1 98.44 96 GLN B CA 1
ATOM 2316 C C . GLN B 1 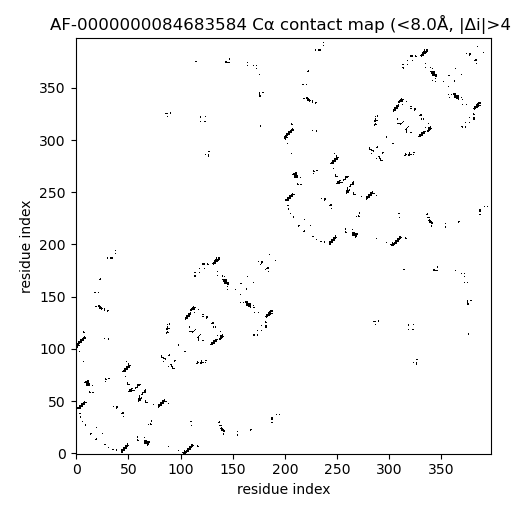96 ? -6.223 -1.623 -18.469 1 98.44 96 GLN B C 1
ATOM 2318 O O . GLN B 1 96 ? -7.445 -1.762 -18.562 1 98.44 96 GLN B O 1
ATOM 2323 N N . GLN B 1 97 ? -5.477 -1.42 -19.562 1 98.19 97 GLN B N 1
ATOM 2324 C CA . GLN B 1 97 ? -6.023 -1.518 -20.906 1 98.19 97 GLN B CA 1
ATOM 2325 C C . GLN B 1 97 ? -6.672 -2.879 -21.141 1 98.19 97 GLN B C 1
ATOM 2327 O O . GLN B 1 97 ? -7.793 -2.959 -21.641 1 98.19 97 GLN B O 1
ATOM 2332 N N . LEU B 1 98 ? -5.941 -3.896 -20.766 1 98.06 98 LEU B N 1
ATOM 2333 C CA . LEU B 1 98 ? -6.426 -5.262 -20.922 1 98.06 98 LEU B CA 1
ATOM 2334 C C . LEU B 1 98 ? -7.746 -5.461 -20.188 1 98.06 98 LEU B C 1
ATOM 2336 O O . LEU B 1 98 ? -8.703 -5.992 -20.75 1 98.06 98 LEU B O 1
ATOM 2340 N N . LEU B 1 99 ? -7.812 -5.016 -18.938 1 98.62 99 LEU B N 1
ATOM 2341 C CA . LEU B 1 99 ? -9.016 -5.172 -18.125 1 98.62 99 LEU B CA 1
ATOM 2342 C C . LEU B 1 99 ? -10.172 -4.371 -18.703 1 98.62 99 LEU B C 1
ATOM 2344 O O . LEU B 1 99 ? -11.312 -4.844 -18.719 1 98.62 99 LEU B O 1
ATOM 2348 N N . THR B 1 100 ? -9.891 -3.17 -19.234 1 98 100 THR B N 1
ATOM 2349 C CA . THR B 1 100 ? -10.906 -2.322 -19.844 1 98 100 THR B CA 1
ATOM 2350 C C . THR B 1 100 ? -11.469 -2.977 -21.094 1 98 100 THR B C 1
ATOM 2352 O O . THR B 1 100 ? -12.688 -3.023 -21.297 1 98 100 THR B O 1
ATOM 2355 N N . GLU B 1 101 ? -10.602 -3.502 -21.891 1 97.5 101 GLU B N 1
ATOM 2356 C CA . GLU B 1 101 ? -11.008 -4.156 -23.141 1 97.5 101 GLU B CA 1
ATOM 2357 C C . GLU B 1 101 ? -11.938 -5.336 -22.859 1 97.5 101 GLU B C 1
ATOM 2359 O O . GLU B 1 101 ? -12.828 -5.629 -23.656 1 97.5 101 GLU B O 1
ATOM 2364 N N . HIS B 1 102 ? -11.773 -5.934 -21.734 1 97.31 102 HIS B N 1
ATOM 2365 C CA . HIS B 1 102 ? -12.555 -7.121 -21.406 1 97.31 102 HIS B CA 1
ATOM 2366 C C . HIS B 1 102 ? -13.773 -6.766 -20.562 1 97.31 102 HIS B C 1
ATOM 2368 O O . HIS B 1 102 ? -14.531 -7.652 -20.156 1 97.31 102 HIS B O 1
ATOM 2374 N N . GLY B 1 103 ? -13.883 -5.465 -20.234 1 97.81 103 GLY B N 1
ATOM 2375 C CA . GLY B 1 103 ? -15.039 -5.016 -19.484 1 97.81 103 GLY B CA 1
ATOM 2376 C C . GLY B 1 103 ? -15.023 -5.488 -18.031 1 97.81 103 GLY B C 1
ATOM 2377 O O . GLY B 1 103 ? -16.078 -5.688 -17.422 1 97.81 103 GLY B O 1
ATOM 2378 N N . VAL B 1 104 ? -13.836 -5.727 -17.531 1 98.44 104 VAL B N 1
ATOM 2379 C CA . VAL B 1 104 ? -13.68 -6.273 -16.188 1 98.44 104 VAL B CA 1
ATOM 2380 C C . VAL B 1 104 ? -13.961 -5.184 -15.156 1 98.44 104 VAL B C 1
ATOM 2382 O O . VAL B 1 104 ? -13.484 -4.055 -15.289 1 98.44 104 VAL B O 1
ATOM 2385 N N . ARG B 1 105 ? -14.695 -5.559 -14.086 1 97.88 105 ARG B N 1
ATOM 2386 C CA . ARG B 1 105 ? -14.969 -4.613 -13.008 1 97.88 105 ARG B CA 1
ATOM 2387 C C . ARG B 1 105 ? -14.586 -5.199 -11.648 1 97.88 105 ARG B C 1
ATOM 2389 O O . ARG B 1 105 ? -14.5 -4.473 -10.656 1 97.88 105 ARG B O 1
ATOM 2396 N N . GLU B 1 106 ? -14.438 -6.555 -11.562 1 98.56 106 GLU B N 1
ATOM 2397 C CA . GLU B 1 106 ? -14.102 -7.266 -10.328 1 98.56 106 GLU B CA 1
ATOM 2398 C C . GLU B 1 106 ? -12.812 -8.07 -10.492 1 98.56 106 GLU B C 1
ATOM 2400 O O . GLU B 1 106 ? -12.625 -8.758 -11.5 1 98.56 106 GLU B O 1
ATOM 2405 N N . LEU B 1 107 ? -11.953 -7.926 -9.516 1 98.88 107 LEU B N 1
ATOM 2406 C CA . LEU B 1 107 ? -10.672 -8.633 -9.539 1 98.88 107 LEU B CA 1
ATOM 2407 C C . LEU B 1 107 ? -10.539 -9.562 -8.344 1 98.88 107 LEU B C 1
ATOM 2409 O O . LEU B 1 107 ? -10.938 -9.219 -7.23 1 98.88 107 LEU B O 1
ATOM 2413 N N . THR B 1 108 ? -10.109 -10.719 -8.562 1 98.94 108 THR B N 1
ATOM 2414 C CA . THR B 1 108 ? -9.508 -11.586 -7.555 1 98.94 108 THR B CA 1
ATOM 2415 C C . THR B 1 108 ? -7.988 -11.57 -7.66 1 98.94 108 THR B C 1
ATOM 2417 O O . THR B 1 108 ? -7.438 -11.695 -8.758 1 98.94 108 THR B O 1
ATOM 2420 N N . VAL B 1 109 ? -7.316 -11.359 -6.551 1 98.94 109 VAL B N 1
ATOM 2421 C CA . VAL B 1 109 ? -5.871 -11.18 -6.621 1 98.94 109 VAL B CA 1
ATOM 2422 C C . VAL B 1 109 ? -5.18 -12.172 -5.688 1 98.94 109 VAL B C 1
ATOM 2424 O O . VAL B 1 109 ? -5.672 -12.445 -4.59 1 98.94 109 VAL B O 1
ATOM 2427 N N . CYS B 1 110 ? -4.066 -12.727 -6.078 1 98.94 110 CYS B N 1
ATOM 2428 C CA . CYS B 1 110 ? -3.236 -13.664 -5.332 1 98.94 110 CYS B CA 1
ATOM 2429 C C . CYS B 1 110 ? -1.786 -13.594 -5.793 1 98.94 110 CYS B C 1
ATOM 2431 O O . CYS B 1 110 ? -1.475 -12.922 -6.781 1 98.94 110 CYS B O 1
ATOM 2433 N N . GLY B 1 111 ? -0.914 -14.242 -4.977 1 98.94 111 GLY B N 1
ATOM 2434 C CA . GLY B 1 111 ? 0.453 -14.344 -5.465 1 98.94 111 GLY B CA 1
ATOM 2435 C C . GLY B 1 111 ? 1.487 -13.969 -4.418 1 98.94 111 GLY B C 1
ATOM 2436 O O . GLY B 1 111 ? 1.303 -14.234 -3.23 1 98.94 111 GLY B O 1
ATOM 2437 N N . ILE B 1 112 ? 2.688 -13.445 -4.891 1 98.88 112 ILE B N 1
ATOM 2438 C CA . ILE B 1 112 ? 3.859 -13.164 -4.07 1 98.88 112 ILE B CA 1
ATOM 2439 C C . ILE B 1 112 ? 4.355 -11.75 -4.352 1 98.88 112 ILE B C 1
ATOM 2441 O O . ILE B 1 112 ? 4.473 -11.344 -5.512 1 98.88 112 ILE B O 1
ATOM 2445 N N . ARG B 1 113 ? 4.762 -11.055 -3.359 1 98.56 113 ARG B N 1
ATOM 2446 C CA . ARG B 1 113 ? 4.625 -11.266 -1.922 1 98.56 113 ARG B CA 1
ATOM 2447 C C . ARG B 1 113 ? 3.359 -10.602 -1.391 1 98.56 113 ARG B C 1
ATOM 2449 O O . ARG B 1 113 ? 2.914 -9.586 -1.925 1 98.56 113 ARG B O 1
ATOM 2456 N N . THR B 1 114 ? 2.844 -11.047 -0.333 1 98.94 114 THR B N 1
ATOM 2457 C CA . THR B 1 114 ? 1.559 -10.672 0.245 1 98.94 114 THR B CA 1
ATOM 2458 C C . THR B 1 114 ? 1.482 -9.164 0.458 1 98.94 114 THR B C 1
ATOM 2460 O O . THR B 1 114 ? 0.632 -8.492 -0.128 1 98.94 114 THR B O 1
ATOM 2463 N N . GLU B 1 115 ? 2.471 -8.547 1.172 1 98.81 115 GLU B N 1
ATOM 2464 C CA . GLU B 1 115 ? 2.41 -7.156 1.615 1 98.81 115 GLU B CA 1
ATOM 2465 C C . GLU B 1 115 ? 3.084 -6.227 0.611 1 98.81 115 GLU B C 1
ATOM 2467 O O . GLU B 1 115 ? 3.047 -5.004 0.767 1 98.81 115 GLU B O 1
ATOM 2472 N N . GLN B 1 116 ? 3.701 -6.762 -0.446 1 98.75 116 GLN B N 1
ATOM 2473 C CA . GLN B 1 116 ? 4.473 -5.961 -1.391 1 98.75 116 GLN B CA 1
ATOM 2474 C C . GLN B 1 116 ? 3.76 -5.863 -2.738 1 98.75 116 GLN B C 1
ATOM 2476 O O . GLN B 1 116 ? 2.854 -5.047 -2.91 1 98.75 116 GLN B O 1
ATOM 2481 N N . CYS B 1 117 ? 4.02 -6.668 -3.68 1 98.88 117 CYS B N 1
ATOM 2482 C CA . CYS B 1 117 ? 3.439 -6.551 -5.012 1 98.88 117 CYS B CA 1
ATOM 2483 C C . CYS B 1 117 ? 1.938 -6.809 -4.977 1 98.88 117 CYS B C 1
ATOM 2485 O O . CYS B 1 117 ? 1.171 -6.133 -5.664 1 98.88 117 CYS B O 1
ATOM 2487 N N . VAL B 1 118 ? 1.471 -7.852 -4.203 1 98.94 118 VAL B N 1
ATOM 2488 C CA . VAL B 1 118 ? 0.056 -8.211 -4.18 1 98.94 118 VAL B CA 1
ATOM 2489 C C . VAL B 1 118 ? -0.75 -7.094 -3.52 1 98.94 118 VAL B C 1
ATOM 2491 O O . VAL B 1 118 ? -1.751 -6.633 -4.07 1 98.94 118 VAL B O 1
ATOM 2494 N N . GLU B 1 119 ? -0.31 -6.676 -2.359 1 98.94 119 GLU B N 1
ATOM 2495 C CA . GLU B 1 119 ? -1.012 -5.59 -1.682 1 98.94 119 GLU B CA 1
ATOM 2496 C C . GLU B 1 119 ? -0.979 -4.309 -2.512 1 98.94 119 GLU B C 1
ATOM 2498 O O . GLU B 1 119 ? -1.997 -3.631 -2.656 1 98.94 119 GLU B O 1
ATOM 2503 N N . THR B 1 120 ? 0.195 -3.932 -3.049 1 98.94 120 THR B N 1
ATOM 2504 C CA . THR B 1 120 ? 0.301 -2.689 -3.805 1 98.94 120 THR B CA 1
ATOM 2505 C C . THR B 1 120 ? -0.629 -2.711 -5.016 1 98.94 120 THR B C 1
ATOM 2507 O O . THR B 1 120 ? -1.31 -1.724 -5.301 1 98.94 120 THR B O 1
ATOM 2510 N N . THR B 1 121 ? -0.655 -3.834 -5.727 1 98.94 121 THR B N 1
ATOM 2511 C CA . THR B 1 121 ? -1.562 -3.982 -6.859 1 98.94 121 THR B CA 1
ATOM 2512 C C . THR B 1 121 ? -3.014 -3.854 -6.41 1 98.94 121 THR B C 1
ATOM 2514 O O . THR B 1 121 ? -3.824 -3.213 -7.082 1 98.94 121 THR B O 1
ATOM 2517 N N . THR B 1 122 ? -3.328 -4.48 -5.273 1 98.94 122 THR B N 1
ATOM 2518 C CA . THR B 1 122 ? -4.676 -4.438 -4.715 1 98.94 122 THR B CA 1
ATOM 2519 C C . THR B 1 122 ? -5.09 -3 -4.414 1 98.94 122 THR B C 1
ATOM 2521 O O . THR B 1 122 ? -6.199 -2.582 -4.762 1 98.94 122 THR B O 1
ATOM 2524 N N . ARG B 1 123 ? -4.219 -2.264 -3.807 1 98.94 123 ARG B N 1
ATOM 2525 C CA . ARG B 1 123 ? -4.504 -0.876 -3.453 1 98.94 123 ARG B CA 1
ATOM 2526 C C . ARG B 1 123 ? -4.762 -0.035 -4.699 1 98.94 123 ARG B C 1
ATOM 2528 O O . ARG B 1 123 ? -5.738 0.714 -4.758 1 98.94 123 ARG B O 1
ATOM 2535 N N . VAL B 1 124 ? -3.93 -0.157 -5.707 1 98.94 124 VAL B N 1
ATOM 2536 C CA . VAL B 1 124 ? -4.062 0.629 -6.93 1 98.94 124 VAL B CA 1
ATOM 2537 C C . VAL B 1 124 ? -5.328 0.212 -7.676 1 98.94 124 VAL B C 1
ATOM 2539 O O . VAL B 1 124 ? -6.055 1.06 -8.203 1 98.94 124 VAL B O 1
ATOM 2542 N N . ALA B 1 125 ? -5.57 -1.095 -7.695 1 98.94 125 ALA B N 1
ATOM 2543 C CA . ALA B 1 125 ? -6.805 -1.571 -8.32 1 98.94 125 ALA B CA 1
ATOM 2544 C C . ALA B 1 125 ? -8.031 -0.932 -7.672 1 98.94 125 ALA B C 1
ATOM 2546 O O . ALA B 1 125 ? -8.938 -0.47 -8.367 1 98.94 125 ALA B O 1
ATOM 2547 N N . SER B 1 126 ? -8.062 -0.943 -6.359 1 98.88 126 SER B N 1
ATOM 2548 C CA . SER B 1 126 ? -9.164 -0.323 -5.629 1 98.88 126 SER B CA 1
ATOM 2549 C C . SER B 1 126 ? -9.305 1.153 -5.984 1 98.88 126 SER B C 1
ATOM 2551 O O . SER B 1 126 ? -10.406 1.631 -6.262 1 98.88 126 SER B O 1
ATOM 2553 N N . ASP B 1 127 ? -8.203 1.878 -6.008 1 98.62 127 ASP B N 1
ATOM 2554 C CA . ASP B 1 127 ? -8.195 3.301 -6.332 1 98.62 127 ASP B CA 1
ATOM 2555 C C . ASP B 1 127 ? -8.727 3.543 -7.742 1 98.62 127 ASP B C 1
ATOM 2557 O O . ASP B 1 127 ? -9.328 4.586 -8.016 1 98.62 127 ASP B O 1
ATOM 2561 N N . LEU B 1 128 ? -8.5 2.574 -8.625 1 98.5 128 LEU B N 1
ATOM 2562 C CA . LEU B 1 128 ? -8.93 2.693 -10.008 1 98.5 128 LEU B CA 1
ATOM 2563 C C . LEU B 1 128 ? -10.406 2.344 -10.156 1 98.5 128 LEU B C 1
ATOM 2565 O O . LEU B 1 128 ? -10.984 2.492 -11.234 1 98.5 128 LEU B O 1
ATOM 2569 N N . GLY B 1 129 ? -11.047 1.811 -9.102 1 97.94 129 GLY B N 1
ATOM 2570 C CA . GLY B 1 129 ? -12.484 1.614 -9.102 1 97.94 129 GLY B CA 1
ATOM 2571 C C . GLY B 1 129 ? -12.891 0.153 -9.18 1 97.94 129 GLY B C 1
ATOM 2572 O O . GLY B 1 129 ? -14.078 -0.165 -9.242 1 97.94 129 GLY B O 1
ATOM 2573 N N . TYR B 1 130 ? -11.906 -0.777 -9.188 1 98.62 130 TYR B N 1
ATOM 2574 C CA . TYR B 1 130 ? -12.234 -2.199 -9.211 1 98.62 130 TYR B CA 1
ATOM 2575 C C . TYR B 1 130 ? -12.703 -2.668 -7.836 1 98.62 130 TYR B C 1
ATOM 2577 O O . TYR B 1 130 ? -12.195 -2.211 -6.809 1 98.62 130 TYR B O 1
ATOM 2585 N N . ARG B 1 131 ? -13.672 -3.537 -7.801 1 98.5 131 ARG B N 1
ATOM 2586 C CA . ARG B 1 131 ? -13.922 -4.336 -6.605 1 98.5 131 ARG B CA 1
ATOM 2587 C C . ARG B 1 131 ? -12.922 -5.484 -6.496 1 98.5 131 ARG B C 1
ATOM 2589 O O . ARG B 1 131 ? -12.766 -6.27 -7.438 1 98.5 131 ARG B O 1
ATOM 2596 N N . VAL B 1 132 ? -12.273 -5.613 -5.406 1 98.88 132 VAL B N 1
ATOM 2597 C CA . VAL B 1 132 ? -11.148 -6.543 -5.328 1 98.88 132 VAL B CA 1
ATOM 2598 C C . VAL B 1 132 ? -11.406 -7.566 -4.219 1 98.88 132 VAL B C 1
ATOM 2600 O O . VAL B 1 132 ? -11.797 -7.199 -3.109 1 98.88 132 VAL B O 1
ATOM 2603 N N . ALA B 1 133 ? -11.266 -8.812 -4.527 1 98.94 133 ALA B N 1
ATOM 2604 C CA . ALA B 1 133 ? -11.141 -9.891 -3.559 1 98.94 133 ALA B CA 1
ATOM 2605 C C . ALA B 1 133 ? -9.68 -10.305 -3.383 1 98.94 133 ALA B C 1
ATOM 2607 O O . ALA B 1 133 ? -9.016 -10.688 -4.352 1 98.94 133 ALA B O 1
ATOM 2608 N N . PHE B 1 134 ? -9.227 -10.133 -2.215 1 98.94 134 PHE B N 1
ATOM 2609 C CA . PHE B 1 134 ? -7.871 -10.516 -1.843 1 98.94 134 PHE B CA 1
ATOM 2610 C C . PHE B 1 134 ? -7.848 -11.914 -1.233 1 98.94 134 PHE B C 1
ATOM 2612 O O . PHE B 1 134 ? -8.367 -12.125 -0.137 1 98.94 134 PHE B O 1
ATOM 2619 N N . VAL B 1 135 ? -7.23 -12.883 -1.91 1 98.94 135 VAL B N 1
ATOM 2620 C CA . VAL B 1 135 ? -7.285 -14.266 -1.468 1 98.94 135 VAL B CA 1
ATOM 2621 C C . VAL B 1 135 ? -6.09 -14.57 -0.566 1 98.94 135 VAL B C 1
ATOM 2623 O O . VAL B 1 135 ? -5.059 -15.055 -1.035 1 98.94 135 VAL B O 1
ATOM 2626 N N . VAL B 1 136 ? -6.258 -14.43 0.677 1 98.81 136 VAL B N 1
ATOM 2627 C CA . VAL B 1 136 ? -5.16 -14.32 1.631 1 98.81 136 VAL B CA 1
ATOM 2628 C C . VAL B 1 136 ? -4.398 -15.641 1.699 1 98.81 136 VAL B C 1
ATOM 2630 O O . VAL B 1 136 ? -3.178 -15.656 1.867 1 98.81 136 VAL B O 1
ATOM 2633 N N . ASP B 1 137 ? -5.098 -16.812 1.565 1 98.75 137 ASP B N 1
ATOM 2634 C CA . ASP B 1 137 ? -4.422 -18.094 1.667 1 98.75 137 ASP B CA 1
ATOM 2635 C C . ASP B 1 137 ? -3.881 -18.547 0.31 1 98.75 137 ASP B C 1
ATOM 2637 O O . ASP B 1 137 ? -3.443 -19.688 0.155 1 98.75 137 ASP B O 1
ATOM 2641 N N . ALA B 1 138 ? -3.938 -17.703 -0.696 1 98.88 138 ALA B N 1
ATOM 2642 C CA . ALA B 1 138 ? -3.244 -17.891 -1.969 1 98.88 138 ALA B CA 1
ATOM 2643 C C . ALA B 1 138 ? -2.205 -16.781 -2.186 1 98.88 138 ALA B C 1
ATOM 2645 O O . ALA B 1 138 ? -1.941 -16.391 -3.322 1 98.88 138 ALA B O 1
ATOM 2646 N N . THR B 1 139 ? -1.728 -16.219 -1.124 1 98.94 139 THR B N 1
ATOM 2647 C CA . THR B 1 139 ? -0.551 -15.352 -1.133 1 98.94 139 THR B CA 1
ATOM 2648 C C . THR B 1 139 ? 0.566 -15.953 -0.284 1 98.94 139 THR B C 1
ATOM 2650 O O . THR B 1 139 ? 0.324 -16.844 0.529 1 98.94 139 THR B O 1
ATOM 2653 N N . ALA B 1 140 ? 1.713 -15.531 -0.52 1 98.94 140 ALA B N 1
ATOM 2654 C CA . ALA B 1 140 ? 2.863 -15.938 0.28 1 98.94 140 ALA B CA 1
ATOM 2655 C C . ALA B 1 140 ? 3.85 -14.789 0.453 1 98.94 140 ALA B C 1
ATOM 2657 O O . ALA B 1 140 ? 3.91 -13.883 -0.382 1 98.94 140 ALA B O 1
ATOM 2658 N N . THR B 1 141 ? 4.531 -14.789 1.528 1 98.88 141 THR B N 1
ATOM 2659 C CA . THR B 1 141 ? 5.555 -13.789 1.817 1 98.88 141 THR B CA 1
ATOM 2660 C C . THR B 1 141 ? 6.609 -14.352 2.764 1 98.88 141 THR B C 1
ATOM 2662 O O . THR B 1 141 ? 6.562 -15.531 3.127 1 98.88 141 THR B O 1
ATOM 2665 N N . ASN B 1 142 ? 7.633 -13.594 3.035 1 98.81 142 ASN B N 1
ATOM 2666 C CA . ASN B 1 142 ? 8.734 -13.922 3.928 1 98.81 142 ASN B CA 1
ATOM 2667 C C . ASN B 1 142 ? 8.773 -12.992 5.137 1 98.81 142 ASN B C 1
ATOM 2669 O O . ASN B 1 142 ? 8.156 -11.93 5.125 1 98.81 142 ASN B O 1
ATOM 2673 N N . PRO B 1 143 ? 9.453 -13.453 6.238 1 98.62 143 PRO B N 1
ATOM 2674 C CA . PRO B 1 143 ? 9.727 -12.469 7.289 1 98.62 143 PRO B CA 1
ATOM 2675 C C . PRO B 1 143 ? 10.5 -11.258 6.773 1 98.62 143 PRO B C 1
ATOM 2677 O O . PRO B 1 143 ? 11.234 -11.359 5.789 1 98.62 143 PRO B O 1
ATOM 2680 N N . ILE B 1 144 ? 10.312 -10.125 7.375 1 98.5 144 ILE B N 1
ATOM 2681 C CA . ILE B 1 144 ? 10.977 -8.891 6.969 1 98.5 144 ILE B CA 1
ATOM 2682 C C . ILE B 1 144 ? 11.93 -8.43 8.07 1 98.5 144 ILE B C 1
ATOM 2684 O O . ILE B 1 144 ? 11.523 -8.266 9.219 1 98.5 144 ILE B O 1
ATOM 2688 N N . PRO B 1 145 ? 13.211 -8.258 7.754 1 98.12 145 PRO B N 1
ATOM 2689 C CA . PRO B 1 145 ? 14.164 -7.785 8.766 1 98.12 145 PRO B CA 1
ATOM 2690 C C . PRO B 1 145 ? 13.898 -6.348 9.203 1 98.12 145 PRO B C 1
ATOM 2692 O O . PRO B 1 145 ? 13.289 -5.574 8.453 1 98.12 145 PRO B O 1
ATOM 2695 N N . HIS B 1 146 ? 14.273 -6.004 10.398 1 97.06 146 HIS B N 1
ATOM 2696 C CA . HIS B 1 146 ? 14.258 -4.617 10.852 1 97.06 146 HIS B CA 1
ATOM 2697 C C . HIS B 1 146 ? 15.086 -3.729 9.93 1 97.06 146 HIS B C 1
ATOM 2699 O O . HIS B 1 146 ? 16.094 -4.172 9.383 1 97.06 146 HIS B O 1
ATOM 2705 N N . ARG B 1 147 ? 14.641 -2.488 9.812 1 95.25 147 ARG B N 1
ATOM 2706 C CA . ARG B 1 147 ? 15.273 -1.566 8.875 1 95.25 147 ARG B CA 1
ATOM 2707 C C . ARG B 1 147 ? 16.75 -1.36 9.219 1 95.25 147 ARG B C 1
ATOM 2709 O O . ARG B 1 147 ? 17.547 -1.028 8.344 1 95.25 147 ARG B O 1
ATOM 2716 N N . ASP B 1 148 ? 17.141 -1.615 10.484 1 94.94 148 ASP B N 1
ATOM 2717 C CA . ASP B 1 148 ? 18.516 -1.405 10.922 1 94.94 148 ASP B CA 1
ATOM 2718 C C . ASP B 1 148 ? 19.328 -2.699 10.836 1 94.94 148 ASP B C 1
ATOM 2720 O O . ASP B 1 148 ? 20.516 -2.723 11.172 1 94.94 148 ASP B O 1
ATOM 2724 N N . ALA B 1 149 ? 18.641 -3.785 10.453 1 95.81 149 ALA B N 1
ATOM 2725 C CA . ALA B 1 149 ? 19.359 -5.047 10.312 1 95.81 149 ALA B CA 1
ATOM 2726 C C . ALA B 1 149 ? 20.406 -4.961 9.203 1 95.81 149 ALA B C 1
ATOM 2728 O O . ALA B 1 149 ? 20.234 -4.227 8.227 1 95.81 149 ALA B O 1
ATOM 2729 N N . PRO B 1 150 ? 21.484 -5.73 9.359 1 94.06 150 PRO B N 1
ATOM 2730 C CA . PRO B 1 150 ? 22.516 -5.727 8.305 1 94.06 150 PRO B CA 1
ATOM 2731 C C . PRO B 1 150 ? 21.953 -6.188 6.953 1 94.06 150 PRO B C 1
ATOM 2733 O O . PRO B 1 150 ? 21.141 -7.113 6.898 1 94.06 150 PRO B O 1
ATOM 2736 N N . ALA B 1 151 ? 22.422 -5.559 5.934 1 89.25 151 ALA B N 1
ATOM 2737 C CA . ALA B 1 151 ? 21.938 -5.84 4.582 1 89.25 151 ALA B CA 1
ATOM 2738 C C . ALA B 1 151 ? 22.328 -7.246 4.137 1 89.25 151 ALA B C 1
ATOM 2740 O O . ALA B 1 151 ? 21.641 -7.855 3.311 1 89.25 151 ALA B O 1
ATOM 2741 N N . ASP B 1 152 ? 23.359 -7.77 4.695 1 91.5 152 ASP B N 1
ATOM 2742 C CA . ASP B 1 152 ? 23.891 -9.047 4.23 1 91.5 152 ASP B CA 1
ATOM 2743 C C . ASP B 1 152 ? 23.609 -10.156 5.242 1 91.5 152 ASP B C 1
ATOM 2745 O O . ASP B 1 152 ? 24.344 -11.156 5.285 1 91.5 152 ASP B O 1
ATOM 2749 N N . GLN B 1 153 ? 22.672 -9.922 6.012 1 93.75 153 GLN B N 1
ATOM 2750 C CA . GLN B 1 153 ? 22.359 -10.938 7.016 1 93.75 153 GLN B CA 1
ATOM 2751 C C . GLN B 1 153 ? 21.953 -12.258 6.355 1 93.75 153 GLN B C 1
ATOM 2753 O O . GLN B 1 153 ? 21.25 -12.258 5.352 1 93.75 153 GLN B O 1
ATOM 2758 N N . SER B 1 154 ? 22.375 -13.383 6.945 1 96.62 154 SER B N 1
ATOM 2759 C CA . SER B 1 154 ? 21.969 -14.711 6.508 1 96.62 154 SER B CA 1
ATOM 2760 C C . SER B 1 154 ? 20.531 -15 6.906 1 96.62 154 SER B C 1
ATOM 2762 O O . SER B 1 154 ? 19.953 -14.289 7.734 1 96.62 154 SER B O 1
ATOM 2764 N N . VAL B 1 155 ? 19.984 -16.016 6.285 1 97.75 155 VAL B N 1
ATOM 2765 C CA . VAL B 1 155 ? 18.641 -16.438 6.664 1 97.75 155 VAL B CA 1
ATOM 2766 C C . VAL B 1 155 ? 18.609 -16.812 8.141 1 97.75 155 VAL B C 1
ATOM 2768 O O . VAL B 1 155 ? 17.656 -16.484 8.859 1 97.75 155 VAL B O 1
ATOM 2771 N N . ALA B 1 156 ? 19.656 -17.469 8.562 1 97.88 156 ALA B N 1
ATOM 2772 C CA . ALA B 1 156 ? 19.75 -17.859 9.969 1 97.88 156 ALA B CA 1
ATOM 2773 C C . ALA B 1 156 ? 19.75 -16.641 10.883 1 97.88 156 ALA B C 1
ATOM 2775 O O . ALA B 1 156 ? 19.078 -16.625 11.922 1 97.88 156 ALA B O 1
ATOM 2776 N N . GLU B 1 157 ? 20.516 -15.656 10.523 1 97.5 157 GLU B N 1
ATOM 2777 C CA . GLU B 1 157 ? 20.578 -14.422 11.305 1 97.5 157 GLU B CA 1
ATOM 2778 C C . GLU B 1 157 ? 19.234 -13.695 11.297 1 97.5 157 GLU B C 1
ATOM 2780 O O . GLU B 1 157 ? 18.812 -13.148 12.312 1 97.5 157 GLU B O 1
ATOM 2785 N N . LEU B 1 158 ? 18.578 -13.68 10.164 1 97.62 158 LEU B N 1
ATOM 2786 C CA . LEU B 1 158 ? 17.25 -13.102 10.031 1 97.62 158 LEU B CA 1
ATOM 2787 C C . LEU B 1 158 ? 16.266 -13.742 11.008 1 97.62 158 LEU B C 1
ATOM 2789 O O . LEU B 1 158 ? 15.57 -13.039 11.742 1 97.62 158 LEU B O 1
ATOM 2793 N N . LEU B 1 159 ? 16.312 -15.047 11.047 1 97.62 159 LEU B N 1
ATOM 2794 C CA . LEU B 1 159 ? 15.367 -15.797 11.852 1 97.62 159 LEU B CA 1
ATOM 2795 C C . LEU B 1 159 ? 15.703 -15.695 13.336 1 97.62 159 LEU B C 1
ATOM 2797 O O . LEU B 1 159 ? 14.828 -15.812 14.188 1 97.62 159 LEU B O 1
ATOM 2801 N N . ALA B 1 160 ? 16.984 -15.359 13.625 1 97.5 160 ALA B N 1
ATOM 2802 C CA . ALA B 1 160 ? 17.438 -15.281 15.008 1 97.5 160 ALA B CA 1
ATOM 2803 C C . ALA B 1 160 ? 17.219 -13.883 15.578 1 97.5 160 ALA B C 1
ATOM 2805 O O . ALA B 1 160 ? 17.25 -13.688 16.797 1 97.5 160 ALA B O 1
ATOM 2806 N N . ASP B 1 161 ? 17.047 -12.93 14.727 1 97.62 161 ASP B N 1
ATOM 2807 C CA . ASP B 1 161 ? 16.844 -11.547 15.172 1 97.62 161 ASP B CA 1
ATOM 2808 C C . ASP B 1 161 ? 15.43 -11.344 15.711 1 97.62 161 ASP B C 1
ATOM 2810 O O . ASP B 1 161 ? 14.461 -11.438 14.953 1 97.62 161 ASP B O 1
ATOM 2814 N N . PRO B 1 162 ? 15.344 -10.969 16.969 1 97.5 162 PRO B N 1
ATOM 2815 C CA . PRO B 1 162 ? 14 -10.82 17.531 1 97.5 162 PRO B CA 1
ATOM 2816 C C . PRO B 1 162 ? 13.25 -9.617 16.969 1 97.5 162 PRO B C 1
ATOM 2818 O O . PRO B 1 162 ? 12.047 -9.484 17.172 1 97.5 162 PRO B O 1
ATOM 2821 N N . ARG B 1 163 ? 13.938 -8.766 16.234 1 97.69 163 ARG B N 1
ATOM 2822 C CA . ARG B 1 163 ? 13.281 -7.602 15.641 1 97.69 163 ARG B CA 1
ATOM 2823 C C . ARG B 1 163 ? 12.664 -7.945 14.289 1 97.69 163 ARG B C 1
ATOM 2825 O O . ARG B 1 163 ? 11.93 -7.137 13.711 1 97.69 163 ARG B O 1
ATOM 2832 N N . THR B 1 164 ? 12.961 -9.164 13.789 1 98.56 164 THR B N 1
ATOM 2833 C CA . THR B 1 164 ? 12.375 -9.594 12.523 1 98.56 164 THR B CA 1
ATOM 2834 C C . THR B 1 164 ? 10.852 -9.711 12.641 1 98.56 164 THR B C 1
ATOM 2836 O O . THR B 1 164 ? 10.344 -10.297 13.602 1 98.56 164 THR B O 1
ATOM 2839 N N . LEU B 1 165 ? 10.125 -9.062 11.734 1 98.56 165 LEU B N 1
ATOM 2840 C CA . LEU B 1 165 ? 8.68 -9.25 11.695 1 98.56 165 LEU B CA 1
ATOM 2841 C C . LEU B 1 165 ? 8.32 -10.539 10.961 1 98.56 165 LEU B C 1
ATOM 2843 O O . LEU B 1 165 ? 8.711 -10.734 9.805 1 98.56 165 LEU B O 1
ATOM 2847 N N . SER B 1 166 ? 7.594 -11.453 11.594 1 98.56 166 SER B N 1
ATOM 2848 C CA . SER B 1 166 ? 7.293 -12.773 11.047 1 98.56 166 SER B CA 1
ATOM 2849 C C . SER B 1 166 ? 6.348 -12.672 9.852 1 98.56 166 SER B C 1
ATOM 2851 O O . SER B 1 166 ? 5.578 -11.711 9.742 1 98.56 166 SER B O 1
ATOM 2853 N N . ALA B 1 167 ? 6.41 -13.633 8.977 1 98.69 167 ALA B N 1
ATOM 2854 C CA . ALA B 1 167 ? 5.492 -13.695 7.844 1 98.69 167 ALA B CA 1
ATOM 2855 C C . ALA B 1 167 ? 4.039 -13.727 8.312 1 98.69 167 ALA B C 1
ATOM 2857 O O . ALA B 1 167 ? 3.17 -13.094 7.703 1 98.69 167 ALA B O 1
ATOM 2858 N N . GLU B 1 168 ? 3.793 -14.438 9.367 1 98.38 168 GLU B N 1
ATOM 2859 C CA . GLU B 1 168 ? 2.445 -14.531 9.922 1 98.38 168 GLU B CA 1
ATOM 2860 C C . GLU B 1 168 ? 1.925 -13.156 10.336 1 98.38 168 GLU B C 1
ATOM 2862 O O . GLU B 1 168 ? 0.785 -12.805 10.039 1 98.38 168 GLU B O 1
ATOM 2867 N N . GLU B 1 169 ? 2.766 -12.406 11.039 1 98.38 169 GLU B N 1
ATOM 2868 C CA . GLU B 1 169 ? 2.377 -11.062 11.461 1 98.38 169 GLU B CA 1
ATOM 2869 C C . GLU B 1 169 ? 2.156 -10.141 10.266 1 98.38 169 GLU B C 1
ATOM 2871 O O . GLU B 1 169 ? 1.227 -9.336 10.266 1 98.38 169 GLU B O 1
ATOM 2876 N N . ILE B 1 170 ? 2.992 -10.297 9.266 1 98.62 170 ILE B N 1
ATOM 2877 C CA . ILE B 1 170 ? 2.875 -9.5 8.055 1 98.62 170 ILE B CA 1
ATOM 2878 C C . ILE B 1 170 ? 1.539 -9.789 7.371 1 98.62 170 ILE B C 1
ATOM 2880 O O . ILE B 1 170 ? 0.817 -8.859 6.992 1 98.62 170 ILE B O 1
ATOM 2884 N N . ILE B 1 171 ? 1.206 -11.016 7.199 1 98.81 171 ILE B N 1
ATOM 2885 C CA . ILE B 1 171 ? -0.03 -11.43 6.543 1 98.81 171 ILE B CA 1
ATOM 2886 C C . ILE B 1 171 ? -1.229 -10.906 7.328 1 98.81 171 ILE B C 1
ATOM 2888 O O . ILE B 1 171 ? -2.137 -10.297 6.754 1 98.81 171 ILE B O 1
ATOM 2892 N N . ARG B 1 172 ? -1.177 -11.094 8.625 1 98.25 172 ARG B N 1
ATOM 2893 C CA . ARG B 1 172 ? -2.266 -10.648 9.492 1 98.25 172 ARG B CA 1
ATOM 2894 C C . ARG B 1 172 ? -2.484 -9.141 9.367 1 98.25 172 ARG B C 1
ATOM 2896 O O . ARG B 1 172 ? -3.615 -8.688 9.188 1 98.25 172 ARG B O 1
ATOM 2903 N N . ARG B 1 173 ? -1.445 -8.406 9.445 1 98.25 173 ARG B N 1
ATOM 2904 C CA . ARG B 1 173 ? -1.566 -6.953 9.43 1 98.25 173 ARG B CA 1
ATOM 2905 C C . ARG B 1 173 ? -1.975 -6.449 8.055 1 98.25 173 ARG B C 1
ATOM 2907 O O . ARG B 1 173 ? -2.641 -5.418 7.934 1 98.25 173 ARG B O 1
ATOM 2914 N N . THR B 1 174 ? -1.539 -7.168 6.977 1 98.81 174 THR B N 1
ATOM 2915 C CA . THR B 1 174 ? -1.989 -6.84 5.629 1 98.81 174 THR B CA 1
ATOM 2916 C C . THR B 1 174 ? -3.504 -6.984 5.516 1 98.81 174 THR B C 1
ATOM 2918 O O . THR B 1 174 ? -4.168 -6.145 4.906 1 98.81 174 THR B O 1
ATOM 2921 N N . GLU B 1 175 ? -4.062 -8.039 6.117 1 98.75 175 GLU B N 1
ATOM 2922 C CA . GLU B 1 175 ? -5.512 -8.219 6.133 1 98.75 175 GLU B CA 1
ATOM 2923 C C . GLU B 1 175 ? -6.207 -7.016 6.766 1 98.75 175 GLU B C 1
ATOM 2925 O O . GLU B 1 175 ? -7.207 -6.523 6.238 1 98.75 175 GLU B O 1
ATOM 2930 N N . TYR B 1 176 ? -5.68 -6.559 7.875 1 98.69 176 TYR B N 1
ATOM 2931 C CA . TYR B 1 176 ? -6.273 -5.422 8.57 1 98.69 176 TYR B CA 1
ATOM 2932 C C . TYR B 1 176 ? -6.227 -4.168 7.699 1 98.69 176 TYR B C 1
ATOM 2934 O O . TYR B 1 176 ? -7.199 -3.414 7.633 1 98.69 176 TYR B O 1
ATOM 2942 N N . ALA B 1 177 ? -5.117 -3.961 7.023 1 98.5 177 ALA B N 1
ATOM 2943 C CA . ALA B 1 177 ? -4.945 -2.758 6.211 1 98.5 177 ALA B CA 1
ATOM 2944 C C . ALA B 1 177 ? -5.926 -2.746 5.039 1 98.5 177 ALA B C 1
ATOM 2946 O O . ALA B 1 177 ? -6.418 -1.686 4.648 1 98.5 177 ALA B O 1
ATOM 2947 N N . LEU B 1 178 ? -6.246 -3.912 4.504 1 98.81 178 LEU B N 1
ATOM 2948 C CA . LEU B 1 178 ? -6.973 -3.994 3.242 1 98.81 178 LEU B CA 1
ATOM 2949 C C . LEU B 1 178 ? -8.469 -4.176 3.486 1 98.81 178 LEU B C 1
ATOM 2951 O O . LEU B 1 178 ? -9.289 -3.672 2.719 1 98.81 178 LEU B O 1
ATOM 2955 N N . ALA B 1 179 ? -8.867 -4.891 4.523 1 98.62 179 ALA B N 1
ATOM 2956 C CA . ALA B 1 179 ? -10.234 -5.383 4.703 1 98.62 179 ALA B CA 1
ATOM 2957 C C . ALA B 1 179 ? -11.219 -4.227 4.836 1 98.62 179 ALA B C 1
ATOM 2959 O O . ALA B 1 179 ? -11.078 -3.381 5.727 1 98.62 179 ALA B O 1
ATOM 2960 N N . GLY B 1 180 ? -12.203 -4.215 3.916 1 95.62 180 GLY B N 1
ATOM 2961 C CA . GLY B 1 180 ? -13.281 -3.236 3.99 1 95.62 180 GLY B CA 1
ATOM 2962 C C . GLY B 1 180 ? -12.875 -1.867 3.475 1 95.62 180 GLY B C 1
ATOM 2963 O O . GLY B 1 180 ? -13.695 -0.943 3.455 1 95.62 180 GLY B O 1
ATOM 2964 N N . ARG B 1 181 ? -11.633 -1.707 3.066 1 96.06 181 ARG B N 1
ATOM 2965 C CA . ARG B 1 181 ? -11.102 -0.429 2.598 1 96.06 181 ARG B CA 1
ATOM 2966 C C . ARG B 1 181 ? -10.633 -0.528 1.149 1 96.06 181 ARG B C 1
ATOM 2968 O O . ARG B 1 181 ? -11.016 0.294 0.312 1 96.06 181 ARG B O 1
ATOM 2975 N N . PHE B 1 182 ? -9.852 -1.532 0.907 1 98.62 182 PHE B N 1
ATOM 2976 C CA . PHE B 1 182 ? -9.312 -1.723 -0.434 1 98.62 182 PHE B CA 1
ATOM 2977 C C . PHE B 1 182 ? -9.891 -2.973 -1.08 1 98.62 182 PHE B C 1
ATOM 2979 O O . PHE B 1 182 ? -10.031 -3.041 -2.305 1 98.62 182 PHE B O 1
ATOM 2986 N N . ALA B 1 183 ? -10.188 -3.934 -0.213 1 98.81 183 ALA B N 1
ATOM 2987 C CA . ALA B 1 183 ? -10.562 -5.246 -0.734 1 98.81 183 ALA B CA 1
ATOM 2988 C C . ALA B 1 183 ? -11.398 -6.02 0.279 1 98.81 183 ALA B C 1
ATOM 2990 O O . ALA B 1 183 ? -11.414 -5.688 1.467 1 98.81 183 ALA B O 1
ATOM 2991 N N . THR B 1 184 ? -12.156 -6.965 -0.213 1 98.56 184 THR B N 1
ATOM 2992 C CA . THR B 1 184 ? -12.672 -8.039 0.626 1 98.56 184 THR B CA 1
ATOM 2993 C C . THR B 1 184 ? -11.625 -9.141 0.789 1 98.56 184 THR B C 1
ATOM 2995 O O . THR B 1 184 ? -11.008 -9.57 -0.189 1 98.56 184 THR B O 1
ATOM 2998 N N . ILE B 1 185 ? -11.406 -9.547 2.035 1 98.81 185 ILE B N 1
ATOM 2999 C CA . ILE B 1 185 ? -10.492 -10.648 2.299 1 98.81 185 ILE B CA 1
ATOM 3000 C C . ILE B 1 185 ? -11.234 -11.977 2.191 1 98.81 185 ILE B C 1
ATOM 3002 O O . ILE B 1 185 ? -12.328 -12.133 2.748 1 98.81 185 ILE B O 1
ATOM 3006 N N . THR B 1 186 ? -10.711 -12.891 1.451 1 98.69 186 THR B N 1
ATOM 3007 C CA . THR B 1 186 ? -11.344 -14.188 1.269 1 98.69 186 THR B CA 1
ATOM 3008 C C . THR B 1 186 ? -10.297 -15.297 1.192 1 98.69 186 THR B C 1
ATOM 3010 O O . THR B 1 186 ? -9.102 -15.039 1.357 1 98.69 186 THR B O 1
ATOM 3013 N N . THR B 1 187 ? -10.719 -16.531 1.122 1 98.75 187 THR B N 1
ATOM 3014 C CA . THR B 1 187 ? -9.867 -17.719 0.985 1 98.75 187 THR B CA 1
ATOM 3015 C C . THR B 1 187 ? -10.273 -18.547 -0.23 1 98.75 187 THR B C 1
ATOM 3017 O O . THR B 1 187 ? -11.359 -18.359 -0.777 1 98.75 187 THR B O 1
ATOM 3020 N N . VAL B 1 188 ? -9.352 -19.406 -0.625 1 98.69 188 VAL B N 1
ATOM 3021 C CA . VAL B 1 188 ? -9.656 -20.297 -1.734 1 98.69 188 VAL B CA 1
ATOM 3022 C C . VAL B 1 188 ? -10.906 -21.125 -1.409 1 98.69 188 VAL B C 1
ATOM 3024 O O . VAL B 1 188 ? -11.812 -21.234 -2.236 1 98.69 188 VAL B O 1
ATOM 3027 N N . GLY B 1 189 ? -10.945 -21.609 -0.146 1 98.38 189 GLY B N 1
ATOM 3028 C CA . GLY B 1 189 ? -12.094 -22.406 0.272 1 98.38 189 GLY B CA 1
ATOM 3029 C C . GLY B 1 189 ? -13.406 -21.641 0.217 1 98.38 189 GLY B C 1
ATOM 3030 O O . GLY B 1 189 ? -14.43 -22.188 -0.195 1 98.38 189 GLY B O 1
ATOM 3031 N N . GLN B 1 190 ? -13.43 -20.391 0.639 1 98.31 190 GLN B N 1
ATOM 3032 C CA . GLN B 1 190 ? -14.633 -19.562 0.612 1 98.31 190 GLN B CA 1
ATOM 3033 C C . GLN B 1 190 ? -15.094 -19.312 -0.82 1 98.31 190 GLN B C 1
ATOM 3035 O O . GLN B 1 190 ? -16.297 -19.312 -1.101 1 98.31 190 GLN B O 1
ATOM 3040 N N . LEU B 1 191 ? -14.156 -19.109 -1.738 1 98.25 191 LEU B N 1
ATOM 3041 C CA . LEU B 1 191 ? -14.5 -18.875 -3.135 1 98.25 191 LEU B CA 1
ATOM 3042 C C . LEU B 1 191 ? -15.047 -20.141 -3.783 1 98.25 191 LEU B C 1
ATOM 3044 O O . LEU B 1 191 ? -15.992 -20.094 -4.57 1 98.25 191 LEU B O 1
ATOM 3048 N N . GLU B 1 192 ? -14.438 -21.281 -3.457 1 97.94 192 GLU B N 1
ATOM 3049 C CA . GLU B 1 192 ? -14.938 -22.547 -3.961 1 97.94 192 GLU B CA 1
ATOM 3050 C C . GLU B 1 192 ? -16.359 -22.828 -3.475 1 97.94 192 GLU B C 1
ATOM 3052 O O . GLU B 1 192 ? -17.203 -23.266 -4.246 1 97.94 192 GLU B O 1
ATOM 3057 N N . ALA B 1 193 ? -16.609 -22.562 -2.209 1 97.25 193 ALA B N 1
ATOM 3058 C CA . ALA B 1 193 ? -17.938 -22.766 -1.634 1 97.25 193 ALA B CA 1
ATOM 3059 C C . ALA B 1 193 ? -18.969 -21.859 -2.301 1 97.25 193 ALA B C 1
ATOM 3061 O O . ALA B 1 193 ? -20.094 -22.281 -2.584 1 97.25 193 ALA B O 1
ATOM 3062 N N . ALA B 1 194 ? -18.594 -20.656 -2.518 1 95.12 194 ALA B N 1
ATOM 3063 C CA . ALA B 1 194 ? -19.5 -19.703 -3.16 1 95.12 194 ALA B CA 1
ATOM 3064 C C . ALA B 1 194 ? -19.844 -20.141 -4.582 1 95.12 194 ALA B C 1
ATOM 3066 O O . ALA B 1 194 ? -20.969 -19.953 -5.039 1 95.12 194 ALA B O 1
ATOM 3067 N N . ALA B 1 195 ? -18.906 -20.719 -5.316 1 93.31 195 ALA B N 1
ATOM 3068 C CA . ALA B 1 195 ? -19.109 -21.172 -6.691 1 93.31 195 ALA B CA 1
ATOM 3069 C C . ALA B 1 195 ? -20.062 -22.359 -6.738 1 93.31 195 ALA B C 1
ATOM 3071 O O . ALA B 1 195 ? -20.859 -22.484 -7.676 1 93.31 195 ALA B O 1
ATOM 3072 N N . GLU B 1 196 ? -19.969 -23.203 -5.699 1 90.94 196 GLU B N 1
ATOM 3073 C CA . GLU B 1 196 ? -20.859 -24.359 -5.625 1 90.94 196 GLU B CA 1
ATOM 3074 C C . GLU B 1 196 ? -22.297 -23.938 -5.391 1 90.94 196 GLU B C 1
ATOM 3076 O O . GLU B 1 196 ? -23.219 -24.562 -5.914 1 90.94 196 GLU B O 1
ATOM 3081 N N . LEU B 1 197 ? -22.422 -22.859 -4.656 1 89.19 197 LEU B N 1
ATOM 3082 C CA . LEU B 1 197 ? -23.766 -22.375 -4.344 1 89.19 197 LEU B CA 1
ATOM 3083 C C . LEU B 1 197 ? -24.406 -21.719 -5.566 1 89.19 197 LEU B C 1
ATOM 3085 O O . LEU B 1 197 ? -25.641 -21.703 -5.684 1 89.19 197 LEU B O 1
ATOM 3089 N N . GLN B 1 198 ? -23.656 -21.219 -6.387 1 82.31 198 GLN B N 1
ATOM 3090 C CA . GLN B 1 198 ? -24.172 -20.547 -7.574 1 82.31 198 GLN B CA 1
ATOM 3091 C C . GLN B 1 198 ? -24.391 -21.531 -8.719 1 82.31 198 GLN B C 1
ATOM 3093 O O . GLN B 1 198 ? -25.078 -21.219 -9.695 1 82.31 198 GLN B O 1
ATOM 3098 N N . ALA B 1 199 ? -23.766 -22.688 -8.633 1 73.12 199 ALA B N 1
ATOM 3099 C CA . ALA B 1 199 ? -23.969 -23.703 -9.656 1 73.12 199 ALA B CA 1
ATOM 3100 C C . ALA B 1 199 ? -25.266 -24.469 -9.422 1 73.12 199 ALA B C 1
ATOM 3102 O O . ALA B 1 199 ? -25.703 -24.641 -8.281 1 73.12 199 ALA B O 1
#